Protein 4M51 (pdb70)

Sequence (402 aa):
MRIIKPFAILTPQQTIIIQDKAVAFDKKIIEAIDTVENLIKKKYPNAAVEHDENSLLLPGFANPHLHLLEFSANKATLQYGDFIIPWLLYSVIRHREDLLPLCDGACLEQTLSSSSIIQTGTTAIGAISSYGEDLQACIDSALKVVYFNEVIGANAATADVMMYASFLERFHQSKKHENERRFKAAVAIHSPYSVHYILAKRALDIAKKYGSLLVSVHFMESRRAEREEWLLDKGSGEFAKFFKEFLNNQTRPVNDTKKSFLELFKEELHHTLLFVHMVWANEEEIQTIASYNAHIIHCPISNRLLGNGVLDLEKIKSIPYAIIATDDGLSSSNYSLNMMYEEELKAALFVHPNKEATTFAKELIIRRATKAGYDALGFEGGEEIIAVGKDADMQLIDLPEGLTNVVEEDLYLHVILHTTTTKKPKKVYIQQGEEH

Secondary structure (DSSP, 8-state):
-EEEEEEEEE-SSSEEES-EEEESSBEEEEE-HHHHHHH-TT-EEEEEEEEEEEEPEEEEEE-GGGTT-SSSSPPSSHHHHHHHHHHHHHHHHHHS-HHHHHHHHHHHHHTTEEEEEEEESSSTTHHHHHHSSSEEEEEEEE-B--GGGHHHHHHHHHHHHHHHHTT-BTTEEEEEEE--TTTB-HHHHHHHHHHHHHHT--EEEEES-SHHHHHHHHHS-SHHHHHHHHHH--SS-SS-HHHHHHTTTTS-EEEEE-TT--HHHHHHHHTSSEEEEE-HHHHHHTT-----TTTTTTS-EEE----TTS-S---HHHHHHHHHHHSTTS-HHHHHHHHHHHHTHHHHHHHT-S-SS-STTSB--EEEEEPPTT---GGGHHHHHHHH-SS-SEEEETTEE-

Organism: Nitratiruptor sp. (strain SB155-2) (NCBI:txid387092)

Foldseek 3Di:
DAKEAEQWECLVLDIDGQWIFDADLFTADIGHPVVVCVVCVPYYYHYHHQWYKFFFFEFAAAALLQQQDAPQADWDAAVSRVVSCVVCVVPRRVVCPLVNSLVQLVVLLQLRHQEYEYEYAQLPSLVSVLPHNHQYADAQEFWAQDPVCLVVRLVRSVVSQVVNCVSDDQRYHRAHEYEEQQTHAPVSLLSRVVVCVVVLHEYEYAYLLAVQVVCQLPPVDDPCQVVCCPVPVDSHRNDNPVSSLVSCAAHQYEHERCQGPDLVSLVSQLNGNYEYEHAQQQSRGNNRAHRDCVSNVSHHYAYHHYYSSRHNGRNVLVSLVSVCVSPVPDDQLVVLSVRLLRRFVVSCVSVVAQTSGSDRPGGRFMFMWGFPPPDDDVSSRSNCCSVDTDGTPWTDNSHRTD

CATH classification: 2.30.40.10 (+1 more: 3.20.20.140)

InterPro domains:
  IPR006680 Amidohydrolase-related [PF01979] (53-400)
  IPR011059 Metal-dependent hydrolase, composite domain superfamily [G3DSA:2.30.40.10] (15-399)
  IPR011059 Metal-dependent hydrolase, composite domain superfamily [SSF51338] (2-401)
  IPR032466 Metal-dependent hydrolase [SSF51556] (55-354)
  IPR050287 5-Methylthioadenosine/S-adenosylhomocysteine deaminase [PTHR43794] (14-390)

B-factor: mean 17.73, std 11.74, range [6.5, 133.48]

Nearest PDB structures (foldseek):
  4m51-assembly1_A-2  TM=1.002E+00  e=2.274E-90  Nitratiruptor sp. SB155-2
  3v7p-assembly1_A-2  TM=1.001E+00  e=2.469E-84  Nitratiruptor sp. SB155-2
  7lkk-assembly2_C  TM=9.541E-01  e=9.445E-44  Helicobacter pylori
  7lkj-assembly1_B  TM=9.310E-01  e=4.801E-40  Helicobacter pylori
  7lkj-assembly2_D  TM=9.407E-01  e=7.458E-39  Helicobacter pylori

Solvent-accessible surface area: 16448 Å² total; per-residue (Å²): 69,91,1,4,31,0,65,0,0,0,13,0,68,68,44,41,70,111,81,0,0,0,1,60,99,96,1,70,17,38,38,49,32,124,41,0,80,134,106,41,112,115,8,79,45,55,109,26,83,112,12,0,0,0,0,0,0,0,0,0,0,0,23,0,12,16,12,31,2,177,95,63,9,98,64,48,62,6,18,50,33,17,73,11,16,51,133,55,72,149,108,5,34,90,122,9,84,49,70,27,12,122,108,8,4,56,43,2,13,79,9,0,0,0,0,0,0,0,1,0,28,100,17,150,1,27,112,13,2,37,100,13,30,1,5,0,0,1,0,0,10,2,79,12,8,65,63,92,64,8,98,100,62,33,58,49,0,50,99,32,0,73,70,0,53,138,63,68,82,121,80,8,59,4,0,0,2,1,30,0,0,11,11,0,30,72,87,1,0,84,78,0,2,60,19,0,88,148,75,69,10,25,0,2,1,13,0,0,10,2,102,9,1,28,33,2,15,76,158,26,40,28,109,0,34,136,11,4,146,101,94,53,132,32,120,179,34,53,8,92,17,123,41,0,6,78,18,0,137,131,8,108,1,0,0,0,1,1,20,81,1,49,100,105,11,6,129,40,0,45,90,24,68,7,28,0,0,0,0,2,10,0,0,144,50,0,47,2,35,59,2,79,15,114,83,3,163,69,3,76,12,0,0,0,0,5,1,25,5,3,3,133,28,17,18,0,0,35,0,0,54,20,0,18,142,32,15,96,147,68,99,44,42,94,4,0,72,43,0,0,31,66,0,0,62,11,0,0,76,2,0,50,14,109,4,0,23,3,32,96,40,48,16,0,3,0,0,5,0,72,29,15,174,77,48,137,70,48,126,32,0,2,23,51,0,0,74,116,13,73,122,15,131,64,4,8,10,39,1,110,76,67

Radius of gyration: 21.39 Å; Cα contacts (8 Å, |Δi|>4): 979; chains: 1; bounding box: 59×51×58 Å

Structure (mmCIF, N/CA/C/O backbone):
data_4M51
#
_entry.id   4M51
#
_cell.length_a   92.163
_cell.length_b   75.788
_cell.length_c   76.291
_cell.angle_alpha   90.00
_cell.angle_beta   120.99
_cell.angle_gamma   90.00
#
_symmetry.space_group_name_H-M   'C 1 2 1'
#
loop_
_entity.id
_entity.type
_entity.pdbx_description
1 polymer 'Amidohydrolase family protein'
2 non-polymer 'BENZOIC ACID'
3 non-polymer 'SULFATE ION'
4 non-polymer 'FE (II) ION'
5 non-polymer '4-(2-HYDROXYETHYL)-1-PIPERAZINE ETHANESULFONIC ACID'
6 water water
#
loop_
_atom_site.group_PDB
_atom_site.id
_atom_site.type_symbol
_atom_site.label_atom_id
_atom_site.label_alt_id
_atom_site.label_comp_id
_atom_site.label_asym_id
_atom_site.label_entity_id
_atom_site.label_seq_id
_atom_site.pdbx_PDB_ins_code
_atom_site.Cartn_x
_atom_site.Cartn_y
_atom_site.Cartn_z
_atom_site.occupancy
_atom_site.B_iso_or_equiv
_atom_site.auth_seq_id
_atom_site.auth_comp_id
_atom_site.auth_asym_id
_atom_site.auth_atom_id
_atom_site.pdbx_PDB_model_num
ATOM 1 N N . MET A 1 1 ? -4.008 -4.305 19.760 1.00 14.24 1 MET A N 1
ATOM 2 C CA . MET A 1 1 ? -4.182 -3.176 20.681 1.00 12.40 1 MET A CA 1
ATOM 3 C C . MET A 1 1 ? -3.556 -3.570 22.006 1.00 11.38 1 MET A C 1
ATOM 4 O O . MET A 1 1 ? -3.691 -4.719 22.409 1.00 12.72 1 MET A O 1
ATOM 9 N N . ARG A 1 2 ? -2.889 -2.626 22.673 1.00 11.97 2 ARG A N 1
ATOM 10 C CA . ARG A 1 2 ? -2.280 -2.837 23.971 1.00 12.22 2 ARG A CA 1
ATOM 11 C C . ARG A 1 2 ? -2.606 -1.651 24.893 1.00 11.15 2 ARG A C 1
ATOM 12 O O . ARG A 1 2 ? -2.877 -0.553 24.420 1.00 11.77 2 ARG A O 1
ATOM 20 N N . ILE A 1 3 ? -2.577 -1.908 26.198 1.00 10.84 3 ILE A N 1
ATOM 21 C CA . ILE A 1 3 ? -2.766 -0.887 27.213 1.00 10.71 3 ILE A CA 1
ATOM 22 C C . ILE A 1 3 ? -1.580 -0.916 28.169 1.00 10.78 3 ILE A C 1
ATOM 23 O O . ILE A 1 3 ? -1.184 -1.995 28.630 1.00 11.79 3 ILE A O 1
ATOM 28 N N . ILE A 1 4 ? -1.021 0.245 28.468 1.00 10.74 4 ILE A N 1
ATOM 29 C CA . ILE A 1 4 ? 0.001 0.406 29.510 1.00 10.85 4 ILE A CA 1
ATOM 30 C C . ILE A 1 4 ? -0.496 1.378 30.564 1.00 10.41 4 ILE A C 1
ATOM 31 O O . ILE A 1 4 ? -0.890 2.494 30.235 1.00 11.01 4 ILE A O 1
ATOM 36 N N . LYS A 1 5 ? -0.454 0.942 31.823 1.00 10.84 5 LYS A N 1
ATOM 37 C CA . LYS A 1 5 ? -0.776 1.753 32.980 1.00 10.56 5 LYS A CA 1
ATOM 38 C C . LYS A 1 5 ? 0.498 2.088 33.758 1.00 10.49 5 LYS A C 1
ATOM 39 O O . LYS A 1 5 ? 1.007 1.242 34.496 1.00 11.15 5 LYS A O 1
ATOM 45 N N . PRO A 1 6 ? 1.058 3.294 33.577 1.00 10.32 6 PRO A N 1
ATOM 46 C CA . PRO A 1 6 ? 2.246 3.703 34.312 1.00 10.62 6 PRO A CA 1
ATOM 47 C C . PRO A 1 6 ? 1.837 4.470 35.581 1.00 10.58 6 PRO A C 1
ATOM 48 O O . PRO A 1 6 ? 0.667 4.811 35.762 1.00 11.83 6 PRO A O 1
ATOM 52 N N . PHE A 1 7 ? 2.805 4.831 36.421 1.00 10.57 7 PHE A N 1
ATOM 53 C CA . PHE A 1 7 ? 2.548 5.753 37.516 1.00 11.10 7 PHE A CA 1
ATOM 54 C C . PHE A 1 7 ? 2.030 7.097 37.006 1.00 10.76 7 PHE A C 1
ATOM 55 O O . PHE A 1 7 ? 1.132 7.686 37.563 1.00 12.67 7 PHE A O 1
ATOM 63 N N . ALA A 1 8 ? 2.670 7.597 35.958 1.00 10.28 8 ALA A N 1
ATOM 64 C CA . ALA A 1 8 ? 2.296 8.872 35.379 1.00 10.83 8 ALA A CA 1
ATOM 65 C C . ALA A 1 8 ? 2.681 8.893 33.923 1.00 10.47 8 ALA A C 1
ATOM 66 O O . ALA A 1 8 ? 3.574 8.162 33.483 1.00 10.65 8 ALA A O 1
ATOM 68 N N . ILE A 1 9 ? 2.000 9.763 33.197 1.00 10.81 9 ILE A N 1
ATOM 69 C CA . ILE A 1 9 ? 2.255 10.066 31.802 1.00 10.92 9 ILE A CA 1
ATOM 70 C C . ILE A 1 9 ? 2.721 11.514 31.735 1.00 10.94 9 ILE A C 1
ATOM 71 O O . ILE A 1 9 ? 2.063 12.394 32.276 1.00 12.17 9 ILE A O 1
ATOM 76 N N . LEU A 1 10 ? 3.836 11.767 31.059 1.00 10.60 10 LEU A N 1
ATOM 77 C CA . LEU A 1 10 ? 4.257 13.133 30.737 1.00 11.19 10 LEU A CA 1
ATOM 78 C C . LEU A 1 10 ? 3.876 13.347 29.285 1.00 11.35 10 LEU A C 1
ATOM 79 O O . LEU A 1 10 ? 4.376 12.674 28.402 1.00 12.35 10 LEU A O 1
ATOM 84 N N . THR A 1 11 ? 2.944 14.259 29.027 1.00 10.76 11 THR A N 1
ATOM 85 C CA . THR A 1 11 ? 2.296 14.280 27.732 1.00 11.59 11 THR A CA 1
ATOM 86 C C . THR A 1 11 ? 2.963 14.934 26.516 1.00 11.23 11 THR A C 1
ATOM 87 O O . THR A 1 11 ? 2.508 14.633 25.429 1.00 12.22 11 THR A O 1
ATOM 91 N N . PRO A 1 12 ? 4.000 15.794 26.607 1.00 11.03 12 PRO A N 1
ATOM 92 C CA . PRO A 1 12 ? 4.883 16.162 27.701 1.00 10.14 12 PRO A CA 1
ATOM 93 C C . PRO A 1 12 ? 4.400 17.330 28.535 1.00 10.53 12 PRO A C 1
ATOM 94 O O . PRO A 1 12 ? 4.988 17.570 29.584 1.00 13.41 12 PRO A O 1
ATOM 98 N N . GLN A 1 13 ? 3.439 18.100 28.057 1.00 11.11 13 GLN A N 1
ATOM 99 C CA A GLN A 1 13 ? 3.265 19.373 28.714 0.48 12.80 13 GLN A CA 1
ATOM 100 C CA B GLN A 1 13 ? 3.044 19.408 28.612 0.52 12.48 13 GLN A CA 1
ATOM 101 C C . GLN A 1 13 ? 2.394 19.304 29.972 1.00 11.19 13 GLN A C 1
ATOM 102 O O . GLN A 1 13 ? 2.333 20.286 30.710 1.00 12.37 13 GLN A O 1
ATOM 113 N N . THR A 1 14 ? 1.834 18.137 30.280 1.00 11.80 14 THR A N 1
ATOM 114 C CA . THR A 1 14 ? 1.116 17.913 31.530 1.00 12.95 14 THR A CA 1
ATOM 115 C C . THR A 1 14 ? 1.537 16.561 32.103 1.00 11.64 14 THR A C 1
ATOM 116 O O . THR A 1 14 ? 2.010 15.678 31.399 1.00 12.71 14 THR A O 1
ATOM 120 N N . ILE A 1 15 ? 1.336 16.455 33.396 1.00 11.58 15 ILE A N 1
ATOM 121 C CA . ILE A 1 15 ? 1.512 15.208 34.140 1.00 11.61 15 ILE A CA 1
ATOM 122 C C . ILE A 1 15 ? 0.124 14.619 34.391 1.00 12.59 15 ILE A C 1
ATOM 123 O O . ILE A 1 15 ? -0.712 15.259 35.037 1.00 15.47 15 ILE A O 1
ATOM 128 N N . ILE A 1 16 ? -0.123 13.437 33.852 1.00 11.98 16 ILE A N 1
ATOM 129 C CA A ILE A 1 16 ? -1.400 12.723 34.061 0.50 12.10 16 ILE A CA 1
ATOM 130 C CA B ILE A 1 16 ? -1.361 12.724 34.060 0.50 12.45 16 ILE A CA 1
ATOM 131 C C . ILE A 1 16 ? -1.103 11.518 34.935 1.00 12.75 16 ILE A C 1
ATOM 132 O O . ILE A 1 16 ? -0.213 10.730 34.632 1.00 14.49 16 ILE A O 1
ATOM 141 N N . GLN A 1 17 ? -1.880 11.376 36.007 1.00 12.87 17 GLN A N 1
ATOM 142 C CA . GLN A 1 17 ? -1.858 10.191 36.852 1.00 13.23 17 GLN A CA 1
ATOM 143 C C . GLN A 1 17 ? -3.231 9.504 36.805 1.00 13.07 17 GLN A C 1
ATOM 144 O O . GLN A 1 17 ? -4.213 10.056 36.322 1.00 14.08 17 GLN A O 1
ATOM 150 N N . ASP A 1 18 ? -3.267 8.273 37.275 1.00 13.34 18 ASP A N 1
ATOM 151 C CA . ASP A 1 18 ? -4.505 7.525 37.375 1.00 14.31 18 ASP A CA 1
ATOM 152 C C . ASP A 1 18 ? -5.157 7.262 36.019 1.00 14.67 18 ASP A C 1
ATOM 153 O O . ASP A 1 18 ? -6.381 7.111 35.921 1.00 16.79 18 ASP A O 1
ATOM 158 N N . LYS A 1 19 ? -4.336 7.216 34.970 1.00 13.52 19 LYS A N 1
ATOM 159 C CA . LYS A 1 19 ? -4.789 6.861 33.623 1.00 13.14 19 LYS A CA 1
ATOM 160 C C . LYS A 1 19 ? -3.745 6.011 32.948 1.00 11.83 19 LYS A C 1
ATOM 161 O O . LYS A 1 19 ? -2.553 6.026 33.273 1.00 14.56 19 LYS A O 1
ATOM 167 N N . ALA A 1 20 ? -4.226 5.279 31.965 1.00 11.73 20 ALA A N 1
ATOM 168 C CA . ALA A 1 20 ? -3.448 4.402 31.125 1.00 11.00 20 ALA A CA 1
ATOM 169 C C . ALA A 1 20 ? -3.586 4.849 29.664 1.00 10.89 20 ALA A C 1
ATOM 170 O O . ALA A 1 20 ? -4.416 5.689 29.306 1.00 11.25 20 ALA A O 1
ATOM 172 N N . VAL A 1 21 ? -2.778 4.233 28.810 1.00 11.07 21 VAL A N 1
ATOM 173 C CA . VAL A 1 21 ? -2.738 4.534 27.380 1.00 11.31 21 VAL A CA 1
ATOM 174 C C . VAL A 1 21 ? -3.042 3.271 26.577 1.00 11.01 21 VAL A C 1
ATOM 175 O O . VAL A 1 21 ? -2.381 2.252 26.788 1.00 11.72 21 VAL A O 1
ATOM 179 N N . ALA A 1 22 ? -4.031 3.351 25.682 1.00 10.57 22 ALA A N 1
ATOM 180 C CA . ALA A 1 22 ? -4.314 2.302 24.718 1.00 10.69 22 ALA A CA 1
ATOM 181 C C . ALA A 1 22 ? -3.703 2.710 23.396 1.00 10.57 22 ALA A C 1
ATOM 182 O O . ALA A 1 22 ? -3.869 3.846 22.964 1.00 11.88 22 ALA A O 1
ATOM 184 N N . PHE A 1 23 ? -2.990 1.792 22.761 1.00 11.11 23 PHE A N 1
ATOM 185 C CA . PHE A 1 23 ? -2.298 2.101 21.521 1.00 11.35 23 PHE A CA 1
ATOM 186 C C . PHE A 1 23 ? -2.144 0.850 20.644 1.00 11.68 23 PHE A C 1
ATOM 187 O O . PHE A 1 23 ? -2.116 -0.272 21.118 1.00 12.48 23 PHE A O 1
ATOM 195 N N . ASP A 1 24 ? -2.017 1.117 19.357 1.00 12.64 24 ASP A N 1
ATOM 196 C CA . ASP A 1 24 ? -1.604 0.107 18.403 1.00 14.52 24 ASP A CA 1
ATOM 197 C C . ASP A 1 24 ? -0.413 0.667 17.645 1.00 15.66 24 ASP A C 1
ATOM 198 O O . ASP A 1 24 ? 0.675 0.538 18.143 1.00 24.76 24 ASP A O 1
ATOM 203 N N . LYS A 1 25 ? -0.611 1.275 16.478 1.00 13.21 25 LYS A N 1
ATOM 204 C CA . LYS A 1 25 ? 0.374 2.085 15.774 1.00 13.90 25 LYS A CA 1
ATOM 205 C C . LYS A 1 25 ? 0.343 3.524 16.290 1.00 12.97 25 LYS A C 1
ATOM 206 O O . LYS A 1 25 ? 1.385 4.182 16.402 1.00 15.10 25 LYS A O 1
ATOM 212 N N . LYS A 1 26 ? -0.846 3.973 16.610 1.00 13.01 26 LYS A N 1
ATOM 213 C CA . LYS A 1 26 ? -1.098 5.281 17.132 1.00 12.52 26 LYS A CA 1
ATOM 214 C C . LYS A 1 26 ? -1.638 5.166 18.549 1.00 12.27 26 LYS A C 1
ATOM 215 O O . LYS A 1 26 ? -2.108 4.137 18.974 1.00 13.03 26 LYS A O 1
ATOM 221 N N . ILE A 1 27 ? -1.527 6.252 19.286 1.00 12.41 27 ILE A N 1
ATOM 222 C CA A ILE A 1 27 ? -2.220 6.427 20.567 0.47 12.70 27 ILE A CA 1
ATOM 223 C CA B ILE A 1 27 ? -2.216 6.360 20.556 0.53 12.85 27 ILE A CA 1
ATOM 224 C C . ILE A 1 27 ? -3.715 6.508 20.286 1.00 11.67 27 ILE A C 1
ATOM 225 O O . ILE A 1 27 ? -4.153 7.398 19.564 1.00 13.29 27 ILE A O 1
ATOM 234 N N . GLU A 1 28 ? -4.493 5.582 20.826 1.00 12.11 28 GLU A N 1
ATOM 235 C CA . GLU A 1 28 ? -5.918 5.492 20.545 1.00 12.85 28 GLU A CA 1
ATOM 236 C C . GLU A 1 28 ? -6.787 6.100 21.645 1.00 12.82 28 GLU A C 1
ATOM 237 O O . GLU A 1 28 ? -7.860 6.630 21.360 1.00 13.56 28 GLU A O 1
ATOM 243 N N . ALA A 1 29 ? -6.353 6.007 22.904 1.00 12.08 29 ALA A N 1
ATOM 244 C CA . ALA A 1 29 ? -7.147 6.518 23.998 1.00 12.01 29 ALA A CA 1
ATOM 245 C C . ALA A 1 29 ? -6.265 6.671 25.234 1.00 11.62 29 ALA A C 1
ATOM 246 O O . ALA A 1 29 ? -5.270 5.961 25.397 1.00 12.11 29 ALA A O 1
ATOM 248 N N . ILE A 1 30 ? -6.659 7.606 26.096 1.00 11.66 30 ILE A N 1
ATOM 249 C CA . ILE A 1 30 ? -6.004 7.836 27.377 1.00 11.87 30 ILE A CA 1
ATOM 250 C C . ILE A 1 30 ? -7.144 7.906 28.401 1.00 11.91 30 ILE A C 1
ATOM 251 O O . ILE A 1 30 ? -7.986 8.786 28.338 1.00 13.42 30 ILE A O 1
ATOM 256 N N . ASP A 1 31 ? -7.195 6.942 29.306 1.00 11.08 31 ASP A N 1
ATOM 257 C CA . ASP A 1 31 ? -8.318 6.846 30.237 1.00 10.97 31 ASP A CA 1
ATOM 258 C C . ASP A 1 31 ? -7.940 5.846 31.315 1.00 10.82 31 ASP A C 1
ATOM 259 O O . ASP A 1 31 ? -6.897 5.185 31.238 1.00 11.12 31 ASP A O 1
ATOM 264 N N . THR A 1 32 ? -8.776 5.697 32.329 1.00 11.32 32 THR A N 1
ATOM 265 C CA . THR A 1 32 ? -8.537 4.659 33.320 1.00 10.77 32 THR A CA 1
ATOM 266 C C . THR A 1 32 ? -8.553 3.297 32.632 1.00 10.34 32 THR A C 1
ATOM 267 O O . THR A 1 32 ? -9.234 3.088 31.625 1.00 10.45 32 THR A O 1
ATOM 271 N N . VAL A 1 33 ? -7.858 2.341 33.231 1.00 10.47 33 VAL A N 1
ATOM 272 C CA . VAL A 1 33 ? -7.920 0.974 32.719 1.00 10.50 33 VAL A CA 1
ATOM 273 C C . VAL A 1 33 ? -9.382 0.489 32.674 1.00 10.12 33 VAL A C 1
ATOM 274 O O . VAL A 1 33 ? -9.810 -0.128 31.718 1.00 10.54 33 VAL A O 1
ATOM 278 N N . GLU A 1 34 ? -10.132 0.800 33.735 1.00 10.86 34 GLU A N 1
ATOM 279 C CA . GLU A 1 34 ? -11.541 0.428 33.811 1.00 11.07 34 GLU A CA 1
ATOM 280 C C . GLU A 1 34 ? -12.289 0.876 32.564 1.00 10.43 34 GLU A C 1
ATOM 281 O O . GLU A 1 34 ? -13.050 0.108 31.974 1.00 11.70 34 GLU A O 1
ATOM 287 N N . ASN A 1 35 ? -12.115 2.119 32.156 1.00 10.63 35 ASN A N 1
ATOM 288 C CA . ASN A 1 35 ? -12.765 2.608 30.963 1.00 10.94 35 ASN A CA 1
ATOM 289 C C . ASN A 1 35 ? -12.156 2.054 29.658 1.00 9.91 35 ASN A C 1
ATOM 290 O O . ASN A 1 35 ? -12.900 1.772 28.718 1.00 11.48 35 ASN A O 1
ATOM 295 N N . LEU A 1 36 ? -10.854 1.892 29.619 1.00 10.00 36 LEU A N 1
ATOM 296 C CA . LEU A 1 36 ? -10.219 1.411 28.405 1.00 10.14 36 LEU A CA 1
ATOM 297 C C . LEU A 1 36 ? -10.629 -0.001 28.045 1.00 10.31 36 LEU A C 1
ATOM 298 O O . LEU A 1 36 ? -10.833 -0.283 26.878 1.00 11.81 36 LEU A O 1
ATOM 303 N N . ILE A 1 37 ? -10.732 -0.905 29.013 1.00 10.12 37 ILE A N 1
ATOM 304 C CA . ILE A 1 37 ? -11.060 -2.278 28.656 1.00 10.09 37 ILE A CA 1
ATOM 305 C C . ILE A 1 37 ? -12.500 -2.404 28.153 1.00 10.13 37 ILE A C 1
ATOM 306 O O . ILE A 1 37 ? -12.798 -3.331 27.415 1.00 10.64 37 ILE A O 1
ATOM 311 N N . LYS A 1 38 ? -13.394 -1.468 28.497 1.00 10.98 38 LYS A N 1
ATOM 312 C CA . LYS A 1 38 ? -14.727 -1.475 27.927 1.00 11.67 38 LYS A CA 1
ATOM 313 C C . LYS A 1 38 ? -14.688 -1.269 26.427 1.00 11.33 38 LYS A C 1
ATOM 314 O O . LYS A 1 38 ? -15.490 -1.825 25.689 1.00 12.58 38 LYS A O 1
ATOM 320 N N . LYS A 1 39 ? -13.781 -0.407 25.971 1.00 11.56 39 LYS A N 1
ATOM 321 C CA A LYS A 1 39 ? -13.623 -0.097 24.547 0.49 13.72 39 LYS A CA 1
ATOM 322 C CA B LYS A 1 39 ? -13.613 -0.089 24.562 0.51 14.04 39 LYS A CA 1
ATOM 323 C C . LYS A 1 39 ? -12.705 -1.069 23.829 1.00 11.39 39 LYS A C 1
ATOM 324 O O . LYS A 1 39 ? -12.893 -1.339 22.632 1.00 13.55 39 LYS A O 1
ATOM 335 N N . TYR A 1 40 ? -11.727 -1.592 24.548 1.00 10.04 40 TYR A N 1
ATOM 336 C CA . TYR A 1 40 ? -10.671 -2.428 23.993 1.00 10.27 40 TYR A CA 1
ATOM 337 C C . TYR A 1 40 ? -10.560 -3.724 24.776 1.00 10.12 40 TYR A C 1
ATOM 338 O O . TYR A 1 40 ? -9.547 -4.011 25.405 1.00 10.61 40 TYR A O 1
ATOM 347 N N . PRO A 1 41 ? -11.614 -4.575 24.726 1.00 10.51 41 PRO A N 1
ATOM 348 C CA . PRO A 1 41 ? -11.560 -5.849 25.463 1.00 10.49 41 PRO A CA 1
ATOM 349 C C . PRO A 1 41 ? -10.498 -6.820 24.956 1.00 10.48 41 PRO A C 1
ATOM 350 O O . PRO A 1 41 ? -10.138 -7.784 25.619 1.00 12.11 41 PRO A O 1
ATOM 354 N N . ASN A 1 42 ? -10.012 -6.541 23.772 1.00 9.93 42 ASN A N 1
ATOM 355 C CA . ASN A 1 42 ? -8.979 -7.309 23.131 1.00 10.08 42 ASN A CA 1
ATOM 356 C C . ASN A 1 42 ? -7.560 -6.889 23.489 1.00 10.51 42 ASN A C 1
ATOM 357 O O . ASN A 1 42 ? -6.605 -7.479 22.981 1.00 12.60 42 ASN A O 1
ATOM 362 N N . ALA A 1 43 ? -7.404 -5.870 24.336 1.00 10.43 43 ALA A N 1
ATOM 363 C CA . ALA A 1 43 ? -6.093 -5.329 24.667 1.00 10.47 43 ALA A CA 1
ATOM 364 C C . ALA A 1 43 ? -5.640 -5.868 25.995 1.00 11.46 43 ALA A C 1
ATOM 365 O O . ALA A 1 43 ? -6.243 -5.592 27.029 1.00 12.87 43 ALA A O 1
ATOM 367 N N . ALA A 1 44 ? -4.528 -6.579 26.000 1.00 11.99 44 ALA A N 1
ATOM 368 C CA . ALA A 1 44 ? -3.861 -6.949 27.247 1.00 12.31 44 ALA A CA 1
ATOM 369 C C . ALA A 1 44 ? -3.364 -5.669 27.937 1.00 12.13 44 ALA A C 1
ATOM 370 O O .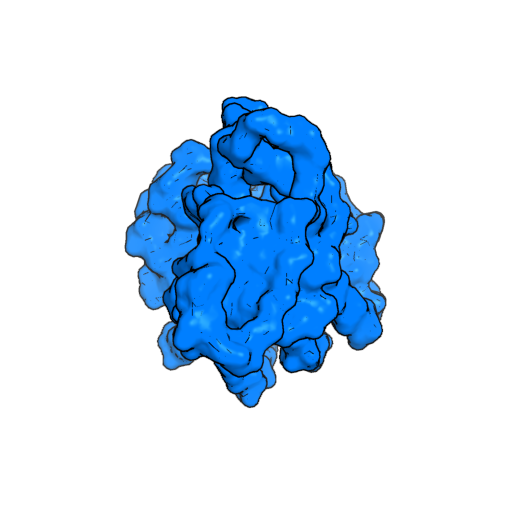 ALA A 1 44 ? -3.008 -4.685 27.278 1.00 13.62 44 ALA A O 1
ATOM 372 N N . VAL A 1 45 ? -3.374 -5.712 29.255 1.00 12.73 45 VAL A N 1
ATOM 373 C CA . VAL A 1 45 ? -2.999 -4.591 30.065 1.00 11.83 45 VAL A CA 1
ATOM 374 C C . VAL A 1 45 ? -1.695 -4.871 30.792 1.00 12.22 45 VAL A C 1
ATOM 375 O O . VAL A 1 45 ? -1.561 -5.873 31.493 1.00 14.89 45 VAL A O 1
ATOM 379 N N . GLU A 1 46 ? -0.723 -4.001 30.590 1.00 12.20 46 GLU A N 1
ATOM 380 C CA . GLU A 1 46 ? 0.540 -4.019 31.316 1.00 12.42 46 GLU A CA 1
ATOM 381 C C . GLU A 1 46 ? 0.471 -2.964 32.404 1.00 11.77 46 GLU A C 1
ATOM 382 O O . GLU A 1 46 ? 0.288 -1.795 32.122 1.00 13.51 46 GLU A O 1
ATOM 388 N N . HIS A 1 47 ? 0.601 -3.387 33.652 1.00 11.70 47 HIS A N 1
ATOM 389 C CA . HIS A 1 47 ? 0.683 -2.477 34.778 1.00 12.53 47 HIS A CA 1
ATOM 390 C C . HIS A 1 47 ? 2.144 -2.253 35.130 1.00 13.43 47 HIS A C 1
ATOM 391 O O . HIS A 1 47 ? 2.847 -3.179 35.503 1.00 14.90 47 HIS A O 1
ATOM 398 N N . ASP A 1 48 ? 2.592 -1.013 35.036 1.00 13.39 48 ASP A N 1
ATOM 399 C CA . ASP A 1 48 ? 3.982 -0.607 35.308 1.00 13.79 48 ASP A CA 1
ATOM 400 C C . ASP A 1 48 ? 3.917 0.547 36.327 1.00 13.02 48 ASP A C 1
ATOM 401 O O . ASP A 1 48 ? 4.171 1.716 36.029 1.00 11.93 48 ASP A O 1
ATOM 406 N N . GLU A 1 49 ? 3.568 0.195 37.535 1.00 14.11 49 GLU A N 1
ATOM 407 C CA . GLU A 1 49 ? 3.167 1.139 38.510 1.00 14.63 49 GLU A CA 1
ATOM 408 C C . GLU A 1 49 ? 4.358 1.946 39.062 1.00 14.88 49 GLU A C 1
ATOM 409 O O . GLU A 1 49 ? 4.132 2.941 39.731 1.00 17.29 49 GLU A O 1
ATOM 415 N N . ASN A 1 50 ? 5.602 1.497 38.782 1.00 12.68 50 ASN A N 1
ATOM 416 C CA . ASN A 1 50 ? 6.860 2.141 39.118 1.00 14.98 50 ASN A CA 1
ATOM 417 C C . ASN A 1 50 ? 7.608 2.656 37.882 1.00 12.71 50 ASN A C 1
ATOM 418 O O . ASN A 1 50 ? 8.836 2.789 37.897 1.00 13.42 50 ASN A O 1
ATOM 423 N N . SER A 1 51 ? 6.842 3.051 36.871 1.00 11.84 51 SER A N 1
ATOM 424 C CA . SER A 1 51 ? 7.373 3.582 35.629 1.00 11.29 51 SER A CA 1
ATOM 425 C C . SER A 1 51 ? 6.614 4.813 35.212 1.00 10.13 51 SER A C 1
ATOM 426 O O . SER A 1 51 ? 5.510 5.084 35.679 1.00 11.51 51 SER A O 1
ATOM 429 N N . LEU A 1 52 ? 7.219 5.539 34.288 1.00 10.86 52 LEU A N 1
ATOM 430 C CA . LEU A 1 52 ? 6.630 6.687 33.631 1.00 10.79 52 LEU A CA 1
ATOM 431 C C . LEU A 1 52 ? 6.596 6.450 32.138 1.00 10.38 52 LEU A C 1
ATOM 432 O O . LEU A 1 52 ? 7.507 5.852 31.585 1.00 11.19 52 LEU A O 1
ATOM 437 N N . LEU A 1 53 ? 5.554 6.954 31.481 1.00 10.27 53 LEU A N 1
ATOM 438 C CA . LEU A 1 53 ? 5.501 7.011 30.028 1.00 10.18 53 LEU A CA 1
ATOM 439 C C . LEU A 1 53 ? 5.710 8.454 29.610 1.00 10.45 53 LEU A C 1
ATOM 440 O O . LEU A 1 53 ? 5.099 9.359 30.170 1.00 11.51 53 LEU A O 1
ATOM 445 N N . LEU A 1 54 ? 6.548 8.657 28.603 1.00 10.13 54 LEU A N 1
ATOM 446 C CA . LEU A 1 54 ? 6.760 9.976 28.008 1.00 10.35 54 LEU A CA 1
ATOM 447 C C . LEU A 1 54 ? 6.978 9.746 26.514 1.00 9.76 54 LEU A C 1
ATOM 448 O O . LEU A 1 54 ? 7.204 8.631 26.079 1.00 10.14 54 LEU A O 1
ATOM 453 N N . PRO A 1 55 ? 6.914 10.798 25.685 1.00 9.48 55 PRO A N 1
ATOM 454 C CA . PRO A 1 55 ? 7.181 10.596 24.273 1.00 9.36 55 PRO A CA 1
ATOM 455 C C . PRO A 1 55 ? 8.625 10.220 24.029 1.00 9.43 55 PRO A C 1
ATOM 456 O O . PRO A 1 55 ? 9.514 10.625 24.787 1.00 10.02 55 PRO A O 1
ATOM 460 N N . GLY A 1 56 ? 8.868 9.496 22.936 1.00 9.59 56 GLY A N 1
ATOM 461 C CA . GLY A 1 56 ? 10.211 9.431 22.399 1.00 9.94 56 GLY A CA 1
ATOM 462 C C . GLY A 1 56 ? 10.755 10.819 22.064 1.00 9.22 56 GLY A C 1
ATOM 463 O O . GLY A 1 56 ? 10.013 11.706 21.658 1.00 10.06 56 GLY A O 1
ATOM 464 N N . PHE A 1 57 ? 12.054 10.990 22.262 1.00 9.20 57 PHE A N 1
ATOM 465 C CA . PHE A 1 57 ? 12.684 12.246 21.867 1.00 9.36 57 PHE A CA 1
ATOM 466 C C . PHE A 1 57 ? 12.784 12.391 20.366 1.00 8.91 57 PHE A C 1
ATOM 467 O O . PHE A 1 57 ? 12.908 11.417 19.620 1.00 9.85 57 PHE A O 1
ATOM 475 N N . ALA A 1 58 ? 12.803 13.647 19.938 1.00 9.16 58 ALA A N 1
ATOM 476 C CA . ALA A 1 58 ? 13.342 13.998 18.636 1.00 9.41 58 ALA A CA 1
ATOM 477 C C . ALA A 1 58 ? 14.737 14.574 18.830 1.00 9.75 58 ALA A C 1
ATOM 478 O O . ALA A 1 58 ? 14.995 15.310 19.765 1.00 11.53 58 ALA A O 1
ATOM 480 N N . ASN A 1 59 ? 15.656 14.240 17.923 1.00 9.47 59 ASN A N 1
ATOM 481 C CA . ASN A 1 59 ? 17.001 14.819 17.903 1.00 9.48 59 ASN A CA 1
ATOM 482 C C . ASN A 1 59 ? 17.208 15.393 16.500 1.00 9.52 59 ASN A C 1
ATOM 483 O O . ASN A 1 59 ? 17.662 14.679 15.604 1.00 9.74 59 ASN A O 1
ATOM 488 N N . PRO A 1 60 ? 16.794 16.651 16.280 1.00 9.38 60 PRO A N 1
ATOM 489 C CA . PRO A 1 60 ? 16.676 17.163 14.908 1.00 9.67 60 PRO A CA 1
ATOM 490 C C . PRO A 1 60 ? 17.971 17.571 14.236 1.00 9.37 60 PRO A C 1
ATOM 491 O O . PRO A 1 60 ? 17.906 18.112 13.127 1.00 10.99 60 PRO A O 1
ATOM 495 N N . HIS A 1 61 ? 19.123 17.338 14.856 1.00 9.56 61 HIS A N 1
ATOM 496 C CA . HIS A 1 61 ? 20.400 17.728 14.258 1.00 10.00 61 HIS A CA 1
ATOM 497 C C . HIS A 1 61 ? 21.514 16.825 14.697 1.00 9.67 61 HIS A C 1
ATOM 498 O O . HIS A 1 61 ? 22.055 16.960 15.789 1.00 10.69 61 HIS A O 1
ATOM 505 N N . LEU A 1 62 ? 21.911 15.925 13.806 1.00 10.57 62 LEU A N 1
ATOM 506 C CA . LEU A 1 62 ? 23.062 15.077 14.076 1.00 12.66 62 LEU A CA 1
ATOM 507 C C . LEU A 1 62 ? 23.823 14.750 12.799 1.00 11.49 62 LEU A C 1
ATOM 508 O O . LEU A 1 62 ? 23.258 14.518 11.761 1.00 14.92 62 LEU A O 1
ATOM 513 N N . HIS A 1 63 ? 25.135 14.782 12.887 1.00 12.25 63 HIS A N 1
ATOM 514 C CA . HIS A 1 63 ? 26.041 14.471 11.767 1.00 12.41 63 HIS A CA 1
ATOM 515 C C . HIS A 1 63 ? 26.525 13.035 11.921 1.00 11.91 63 HIS A C 1
ATOM 516 O O . HIS A 1 63 ? 27.568 12.773 12.527 1.00 12.57 63 HIS A O 1
ATOM 523 N N . LEU A 1 64 ? 25.765 12.095 11.384 1.00 12.10 64 LEU A N 1
ATOM 524 C CA A LEU A 1 64 ? 26.007 10.682 11.618 0.50 11.77 64 LEU A CA 1
ATOM 525 C CA B LEU A 1 64 ? 26.032 10.677 11.611 0.50 12.05 64 LEU A CA 1
ATOM 526 C C . LEU A 1 64 ? 27.351 10.229 11.022 1.00 11.76 64 LEU A C 1
ATOM 527 O O . LEU A 1 64 ? 27.958 9.292 11.540 1.00 12.31 64 LEU A O 1
ATOM 536 N N . GLU A 1 65 ? 27.787 10.846 9.936 1.00 12.05 65 GLU A N 1
ATOM 537 C CA . GLU A 1 65 ? 28.973 10.372 9.238 1.00 12.67 65 GLU A CA 1
ATOM 538 C C . GLU A 1 65 ? 30.223 10.493 10.114 1.00 11.89 65 GLU A C 1
ATOM 539 O O . GLU A 1 65 ? 31.230 9.836 9.840 1.00 13.49 65 GLU A O 1
ATOM 545 N N . PHE A 1 66 ? 30.201 11.365 11.130 1.00 12.07 66 PHE A N 1
ATOM 546 C CA . PHE A 1 66 ? 31.322 11.590 12.044 1.00 12.03 66 PHE A CA 1
ATOM 547 C C . PHE A 1 66 ? 31.261 10.742 13.311 1.00 11.83 66 PHE A C 1
ATOM 548 O O . PHE A 1 66 ? 31.939 11.049 14.297 1.00 12.51 66 PHE A O 1
ATOM 556 N N . SER A 1 67 ? 30.520 9.644 13.265 1.00 11.37 67 SER A N 1
ATOM 557 C CA . SER A 1 67 ? 30.281 8.877 14.469 1.00 11.97 67 SER A CA 1
ATOM 558 C C . SER A 1 67 ? 31.448 8.066 14.983 1.00 12.64 67 SER A C 1
ATOM 559 O O . SER A 1 67 ? 31.344 7.489 16.072 1.00 14.12 67 SER A O 1
ATOM 562 N N . ALA A 1 68 ? 32.566 8.032 14.253 1.00 12.55 68 ALA A N 1
ATOM 563 C CA . ALA A 1 68 ? 33.781 7.412 14.781 1.00 13.01 68 ALA A CA 1
ATOM 564 C C . ALA A 1 68 ? 34.621 8.359 15.632 1.00 12.37 68 ALA A C 1
ATOM 565 O O . ALA A 1 68 ? 35.569 7.929 16.251 1.00 14.02 68 ALA A O 1
ATOM 567 N N . ASN A 1 69 ? 34.305 9.659 15.660 1.00 11.59 69 ASN A N 1
ATOM 568 C CA . ASN A 1 69 ? 35.104 10.572 16.461 1.00 10.87 69 ASN A CA 1
ATOM 569 C C . ASN A 1 69 ? 34.918 10.380 17.952 1.00 11.21 69 ASN A C 1
ATOM 570 O O . ASN A 1 69 ? 33.788 10.345 18.435 1.00 12.35 69 ASN A O 1
ATOM 575 N N . LYS A 1 70 ? 36.035 10.326 18.670 1.00 11.31 70 LYS A N 1
ATOM 576 C CA . LYS A 1 70 ? 36.089 10.364 20.122 1.00 12.04 70 LYS A CA 1
ATOM 577 C C . LYS A 1 70 ? 36.968 11.528 20.548 1.00 11.76 70 LYS A C 1
ATOM 578 O O . LYS A 1 70 ? 36.511 12.444 21.218 1.00 13.34 70 LYS A O 1
ATOM 584 N N . ALA A 1 71 ? 38.231 11.514 20.156 1.00 11.90 71 ALA A N 1
ATOM 585 C CA . ALA A 1 71 ? 39.178 12.550 20.562 1.00 12.09 71 ALA A CA 1
ATOM 586 C C . ALA A 1 71 ? 40.070 13.026 19.411 1.00 11.92 71 ALA A C 1
ATOM 587 O O . ALA A 1 71 ? 41.122 13.610 19.637 1.00 11.96 71 ALA A O 1
ATOM 589 N N . THR A 1 72 ? 39.634 12.786 18.183 1.00 11.32 72 THR A N 1
ATOM 590 C CA . THR A 1 72 ? 40.452 13.146 17.011 1.00 11.92 72 THR A CA 1
ATOM 591 C C . THR A 1 72 ? 40.317 14.614 16.631 1.00 11.69 72 THR A C 1
ATOM 592 O O . THR A 1 72 ? 41.313 15.260 16.299 1.00 13.01 72 THR A O 1
ATOM 596 N N . LEU A 1 73 ? 39.098 15.144 16.666 1.00 10.97 73 LEU A N 1
ATOM 597 C CA . LEU A 1 73 ? 38.868 16.548 16.319 1.00 11.23 73 LEU A CA 1
ATOM 598 C C . LEU A 1 73 ? 39.235 17.449 17.496 1.00 10.63 73 LEU A C 1
ATOM 599 O O . LEU A 1 73 ? 39.237 17.019 18.639 1.00 11.15 73 LEU A O 1
ATOM 604 N N . GLN A 1 74 ? 39.545 18.696 17.184 1.00 11.06 74 GLN A N 1
ATOM 605 C CA . GLN A 1 74 ? 40.035 19.674 18.151 1.00 10.27 74 GLN A CA 1
ATOM 606 C C . GLN A 1 74 ? 38.870 20.438 18.782 1.00 9.96 74 GLN A C 1
ATOM 607 O O . GLN A 1 74 ? 38.149 21.138 18.074 1.00 11.25 74 GLN A O 1
ATOM 613 N N . TYR A 1 75 ? 38.721 20.332 20.101 1.00 9.73 75 TYR A N 1
ATOM 614 C CA . TYR A 1 75 ? 37.709 21.082 20.822 1.00 9.86 75 TYR A CA 1
ATOM 615 C C . TYR A 1 75 ? 38.298 22.375 21.426 1.00 9.71 75 TYR A C 1
ATOM 616 O O . TYR A 1 75 ? 39.514 22.556 21.517 1.00 11.04 75 TYR A O 1
ATOM 625 N N . GLY A 1 76 ? 37.387 23.253 21.817 1.00 9.63 76 GLY A N 1
ATOM 626 C CA . GLY A 1 76 ? 37.675 24.461 22.565 1.00 9.88 76 GLY A CA 1
ATOM 627 C C . GLY A 1 76 ? 37.444 25.765 21.823 1.00 9.40 76 GLY A C 1
ATOM 628 O O . GLY A 1 76 ? 37.245 26.811 22.455 1.00 9.96 76 GLY A O 1
ATOM 629 N N . ASP A 1 77 ? 37.483 25.720 20.482 1.00 9.75 77 ASP A N 1
ATOM 630 C CA . ASP A 1 77 ? 37.462 26.924 19.666 1.00 10.05 77 ASP A CA 1
ATOM 631 C C . ASP A 1 77 ? 36.995 26.526 18.259 1.00 10.20 77 ASP A C 1
ATOM 632 O O . ASP A 1 77 ? 37.465 25.539 17.691 1.00 10.82 77 ASP A O 1
ATOM 637 N N . PHE A 1 78 ? 36.116 27.319 17.664 1.00 10.16 78 PHE A N 1
ATOM 638 C CA . PHE A 1 78 ? 35.437 26.885 16.456 1.00 10.18 78 PHE A CA 1
ATOM 639 C C . PHE A 1 78 ? 36.370 26.775 15.235 1.00 10.51 78 PHE A C 1
ATOM 640 O O . PHE A 1 78 ? 36.336 25.771 14.529 1.00 10.08 78 PHE A O 1
ATOM 648 N N . ILE A 1 79 ? 37.157 27.810 14.954 1.00 10.59 79 ILE A N 1
ATOM 649 C CA A ILE A 1 79 ? 38.021 27.789 13.770 0.48 12.10 79 ILE A CA 1
ATOM 650 C CA B ILE A 1 79 ? 37.974 27.750 13.746 0.52 11.28 79 ILE A CA 1
ATOM 651 C C . ILE A 1 79 ? 39.022 26.621 13.841 1.00 11.25 79 ILE A C 1
ATOM 652 O O . ILE A 1 79 ? 39.174 25.862 12.901 1.00 11.37 79 ILE A O 1
ATOM 661 N N . PRO A 1 80 ? 39.693 26.428 14.991 1.00 11.25 80 PRO A N 1
ATOM 662 C CA . PRO A 1 80 ? 40.561 25.251 15.090 1.00 11.51 80 PRO A CA 1
ATOM 663 C C . PRO A 1 80 ? 39.807 23.925 14.916 1.00 10.80 80 PRO A C 1
ATOM 664 O O . PRO A 1 80 ? 40.361 22.970 14.347 1.00 11.47 80 PRO A O 1
ATOM 668 N N . TRP A 1 81 ? 38.566 23.857 15.392 1.00 10.43 81 TRP A N 1
ATOM 669 C CA . TRP A 1 81 ? 37.753 22.673 15.138 1.00 10.75 81 TRP A CA 1
ATOM 670 C C . TRP A 1 81 ? 37.562 22.478 13.625 1.00 10.73 81 TRP A C 1
ATOM 671 O O . TRP A 1 81 ? 37.726 21.379 13.116 1.00 11.01 81 TRP A O 1
ATOM 682 N N . LEU A 1 82 ? 37.184 23.537 12.916 1.00 11.17 82 LEU A N 1
ATOM 683 C CA A LEU A 1 82 ? 36.995 23.477 11.460 0.49 12.36 82 LEU A CA 1
ATOM 684 C CA B LEU A 1 82 ? 36.965 23.432 11.498 0.51 11.60 82 LEU A CA 1
ATOM 685 C C . LEU A 1 82 ? 38.253 22.994 10.748 1.00 11.94 82 LEU A C 1
ATOM 686 O O . LEU A 1 82 ? 38.183 22.133 9.873 1.00 12.92 82 LEU A O 1
ATOM 695 N N . TYR A 1 83 ? 39.401 23.568 11.114 1.00 12.67 83 TYR A N 1
ATOM 696 C CA . TYR A 1 83 ? 40.663 23.108 10.541 1.00 12.68 83 TYR A CA 1
ATOM 697 C C . TYR A 1 83 ? 40.846 21.607 10.791 1.00 12.68 83 TYR A C 1
ATOM 698 O O . TYR A 1 83 ? 41.351 20.875 9.928 1.00 13.91 83 TYR A O 1
ATOM 707 N N . SER A 1 84 ? 40.485 21.147 11.986 1.00 11.60 84 SER A N 1
ATOM 708 C CA . SER A 1 84 ? 40.665 19.748 12.324 1.00 12.46 84 SER A CA 1
ATOM 709 C C . SER A 1 84 ? 39.735 18.834 11.530 1.00 12.09 84 SER A C 1
ATOM 710 O O . SER A 1 84 ? 40.135 17.738 11.134 1.00 12.89 84 SER A O 1
ATOM 713 N N . VAL A 1 85 ? 38.515 19.281 11.271 1.00 11.85 85 VAL A N 1
ATOM 714 C CA . VAL A 1 85 ? 37.609 18.562 10.404 1.00 12.27 85 VAL A CA 1
ATOM 715 C C . VAL A 1 85 ? 38.224 18.414 9.008 1.00 13.06 85 VAL A C 1
ATOM 716 O O . VAL A 1 85 ? 38.239 17.322 8.442 1.00 14.02 85 VAL A O 1
ATOM 720 N N . ILE A 1 86 ? 38.717 19.519 8.473 1.00 13.73 86 ILE A N 1
ATOM 721 C CA . ILE A 1 86 ? 39.329 19.505 7.152 1.00 14.30 86 ILE A CA 1
ATOM 722 C C . ILE A 1 86 ? 40.528 18.538 7.125 1.00 15.56 86 ILE A C 1
ATOM 723 O O . ILE A 1 86 ? 40.706 17.770 6.175 1.00 17.69 86 ILE A O 1
ATOM 728 N N . ARG A 1 87 ? 41.342 18.572 8.175 1.00 14.42 87 ARG A N 1
ATOM 729 C CA . ARG A 1 87 ? 42.533 17.723 8.257 1.00 15.91 87 ARG A CA 1
ATOM 730 C C . ARG A 1 87 ? 42.220 16.235 8.389 1.00 15.60 87 ARG A C 1
ATOM 731 O O . ARG A 1 87 ? 42.876 15.413 7.755 1.00 19.09 87 ARG A O 1
ATOM 736 N N . HIS A 1 88 ? 41.208 15.894 9.182 1.00 14.23 88 HIS A N 1
ATOM 737 C CA . HIS A 1 88 ? 40.980 14.510 9.581 1.00 14.52 88 HIS A CA 1
ATOM 738 C C . HIS A 1 88 ? 39.840 13.804 8.899 1.00 14.43 88 HIS A C 1
ATOM 739 O O . HIS A 1 88 ? 39.765 12.586 8.973 1.00 16.10 88 HIS A O 1
ATOM 746 N N . ARG A 1 89 ? 38.955 14.516 8.219 1.00 14.72 89 ARG A N 1
ATOM 747 C CA . ARG A 1 89 ? 37.766 13.861 7.704 1.00 15.73 89 ARG A CA 1
ATOM 748 C C . ARG A 1 89 ? 38.038 12.740 6.688 1.00 16.11 89 ARG A C 1
ATOM 749 O O . ARG A 1 89 ? 37.318 11.755 6.674 1.00 17.30 89 ARG A O 1
ATOM 757 N N . GLU A 1 90 ? 39.084 12.872 5.882 1.00 17.65 90 GLU A N 1
ATOM 758 C CA . GLU A 1 90 ? 39.354 11.830 4.884 1.00 19.45 90 GLU A CA 1
ATOM 759 C C . GLU A 1 90 ? 39.595 10.469 5.542 1.00 18.98 90 GLU A C 1
ATOM 760 O O . GLU A 1 90 ? 39.246 9.447 4.972 1.00 20.79 90 GLU A O 1
ATOM 766 N N . ASP A 1 91 ? 40.187 10.463 6.731 1.00 18.90 91 ASP A N 1
ATOM 767 C CA . ASP A 1 91 ? 40.420 9.229 7.470 1.00 19.01 91 ASP A CA 1
ATOM 768 C C . ASP A 1 91 ? 39.263 8.899 8.434 1.00 17.63 91 ASP A C 1
ATOM 769 O O . ASP A 1 91 ? 38.884 7.739 8.611 1.00 19.14 91 ASP A O 1
ATOM 774 N N . LEU A 1 92 ? 38.698 9.918 9.050 1.00 16.22 92 LEU A N 1
ATOM 775 C CA . LEU A 1 92 ? 37.664 9.707 10.055 1.00 17.04 92 LEU A CA 1
ATOM 776 C C . LEU A 1 92 ? 36.376 9.168 9.481 1.00 15.78 92 LEU A C 1
ATOM 777 O O . LEU A 1 92 ? 35.726 8.333 10.098 1.00 17.90 92 LEU A O 1
ATOM 782 N N . LEU A 1 93 ? 35.979 9.690 8.328 1.00 16.24 93 LEU A N 1
ATOM 783 C CA . LEU A 1 93 ? 34.726 9.303 7.718 1.00 18.12 93 LEU A CA 1
ATOM 784 C C . LEU A 1 93 ? 34.673 7.801 7.403 1.00 17.58 93 LEU A C 1
ATOM 785 O O . LEU A 1 93 ? 33.741 7.120 7.837 1.00 20.20 93 LEU A O 1
ATOM 790 N N . PRO A 1 94 ? 35.683 7.250 6.710 1.00 18.13 94 PRO A N 1
ATOM 791 C CA . PRO A 1 94 ? 35.617 5.810 6.446 1.00 20.25 94 PRO A CA 1
ATOM 792 C C . PRO A 1 94 ? 35.747 4.934 7.684 1.00 17.34 94 PRO A C 1
ATOM 793 O O . PRO A 1 94 ? 35.331 3.773 7.652 1.00 20.13 94 PRO A O 1
ATOM 797 N N . LEU A 1 95 ? 36.298 5.457 8.770 1.00 17.53 95 LEU A N 1
ATOM 798 C CA . LEU A 1 95 ? 36.340 4.706 10.008 1.00 16.52 95 LEU A CA 1
ATOM 799 C C . LEU A 1 95 ? 34.940 4.388 10.534 1.00 16.68 95 LEU A C 1
ATOM 800 O O . LEU A 1 95 ? 34.734 3.412 11.233 1.00 19.77 95 LEU A O 1
ATOM 805 N N . CYS A 1 96 ? 33.973 5.246 10.223 1.00 16.09 96 CYS A N 1
ATOM 806 C CA . CYS A 1 96 ? 32.581 4.935 10.527 1.00 16.47 96 CYS A CA 1
ATOM 807 C C . CYS A 1 96 ? 31.951 4.184 9.341 1.00 16.55 96 CYS A C 1
ATOM 808 O O . CYS A 1 96 ? 31.343 4.758 8.482 1.00 18.33 96 CYS A O 1
ATOM 811 N N . ASP A 1 97 ? 32.184 2.885 9.357 1.00 17.52 97 ASP A N 1
ATOM 812 C CA . ASP A 1 97 ? 31.697 1.989 8.336 1.00 19.72 97 ASP A CA 1
ATOM 813 C C . ASP A 1 97 ? 30.252 1.596 8.608 1.00 16.73 97 ASP A C 1
ATOM 814 O O . ASP A 1 97 ? 29.609 2.130 9.497 1.00 16.32 97 ASP A O 1
ATOM 819 N N . GLY A 1 98 ? 29.740 0.648 7.841 1.00 18.84 98 GLY A N 1
ATOM 820 C CA . GLY A 1 98 ? 28.360 0.254 8.007 1.00 18.63 98 GLY A CA 1
ATOM 821 C C . GLY A 1 98 ? 28.005 -0.222 9.392 1.00 17.53 98 GLY A C 1
ATOM 822 O O . GLY A 1 98 ? 26.927 0.087 9.877 1.00 18.37 98 GLY A O 1
ATOM 823 N N . ALA A 1 99 ? 28.899 -0.978 10.017 1.00 18.98 99 ALA A N 1
ATOM 824 C CA . ALA A 1 99 ? 28.668 -1.475 11.355 1.00 19.93 99 ALA A CA 1
ATOM 825 C C . ALA A 1 99 ? 28.617 -0.312 12.353 1.00 17.11 99 ALA A C 1
ATOM 826 O O . ALA A 1 99 ? 27.767 -0.297 13.239 1.00 18.65 99 ALA A O 1
ATOM 828 N N . CYS A 1 100 ? 29.505 0.658 12.186 1.00 16.34 100 CYS A N 1
ATOM 829 C CA . CYS A 1 100 ? 29.526 1.807 13.074 1.00 15.85 100 CYS A CA 1
ATOM 830 C C . CYS A 1 100 ? 28.206 2.592 12.943 1.00 14.06 100 CYS A C 1
ATOM 831 O O . CYS A 1 100 ? 27.598 2.934 13.906 1.00 14.43 100 CYS A O 1
ATOM 834 N N . LEU A 1 101 ? 27.772 2.820 11.696 1.00 13.36 101 LEU A N 1
ATOM 835 C CA . LEU A 1 101 ? 26.532 3.556 11.473 1.00 13.02 101 LEU A CA 1
ATOM 836 C C . LEU A 1 101 ? 25.343 2.819 12.056 1.00 13.30 101 LEU A C 1
ATOM 837 O O . LEU A 1 101 ? 24.488 3.414 12.707 1.00 13.61 101 LEU A O 1
ATOM 842 N N . GLU A 1 102 ? 25.281 1.517 11.803 1.00 14.41 102 GLU A N 1
ATOM 843 C CA . GLU A 1 102 ? 24.167 0.714 12.286 1.00 15.40 102 GLU A CA 1
ATOM 844 C C . GLU A 1 102 ? 24.090 0.726 13.812 1.00 14.89 102 GLU A C 1
ATOM 845 O O . GLU A 1 102 ? 23.015 0.893 14.403 1.00 15.35 102 GLU A O 1
ATOM 851 N N . GLN A 1 103 ? 25.236 0.543 14.460 1.00 15.23 103 GLN A N 1
ATOM 852 C CA . GLN A 1 103 ? 25.308 0.553 15.907 1.00 16.30 103 GLN A CA 1
ATOM 853 C C . GLN A 1 103 ? 24.934 1.913 16.471 1.00 14.10 103 GLN A C 1
ATOM 854 O O . GLN A 1 103 ? 24.288 1.997 17.510 1.00 15.16 103 GLN A O 1
ATOM 860 N N . THR A 1 104 ? 25.420 2.976 15.830 1.00 13.24 104 THR A N 1
ATOM 861 C CA . THR A 1 104 ? 25.139 4.332 16.289 1.00 12.66 104 THR A CA 1
ATOM 862 C C . THR A 1 104 ? 23.626 4.578 16.264 1.00 12.31 104 THR A C 1
ATOM 863 O O . THR A 1 104 ? 23.056 5.068 17.253 1.00 12.26 104 THR A O 1
ATOM 867 N N . LEU A 1 105 ? 22.971 4.238 15.156 1.00 11.73 105 LEU A N 1
ATOM 868 C CA . LEU A 1 105 ? 21.520 4.427 15.059 1.00 11.55 105 LEU A CA 1
ATOM 869 C C . LEU A 1 105 ? 20.755 3.572 16.063 1.00 12.10 105 LEU A C 1
ATOM 870 O O . LEU A 1 105 ? 19.795 4.029 16.663 1.00 12.52 105 LEU A O 1
ATOM 875 N N . SER A 1 106 ? 21.191 2.340 16.283 1.00 13.42 106 SER A N 1
ATOM 876 C CA A SER A 1 106 ? 20.536 1.498 17.261 0.53 14.50 106 SER A CA 1
ATOM 877 C CA B SER A 1 106 ? 20.519 1.504 17.267 0.47 14.68 106 SER A CA 1
ATOM 878 C C . SER A 1 106 ? 20.653 2.099 18.669 1.00 14.89 106 SER A C 1
ATOM 879 O O . SER A 1 106 ? 19.707 2.038 19.468 1.00 14.94 106 SER A O 1
ATOM 884 N N . SER A 1 107 ? 21.817 2.672 18.977 1.00 14.55 107 SER A N 1
ATOM 885 C CA A SER A 1 107 ? 22.025 3.279 20.270 0.53 15.48 107 SER A CA 1
ATOM 886 C CA B SER A 1 107 ? 22.074 3.321 20.264 0.47 15.87 107 SER A CA 1
ATOM 887 C C . SER A 1 107 ? 21.171 4.534 20.487 1.00 14.10 107 SER A C 1
ATOM 888 O O . SER A 1 107 ? 20.769 4.818 21.618 1.00 15.64 107 SER A O 1
ATOM 893 N N . ILE A 1 108 ? 20.888 5.282 19.426 1.00 12.29 108 ILE A N 1
ATOM 894 C CA . ILE A 1 108 ? 19.985 6.403 19.486 1.00 11.59 108 ILE A CA 1
ATOM 895 C C . ILE A 1 108 ? 18.615 5.922 19.975 1.00 10.86 108 ILE A C 1
ATOM 896 O O . ILE A 1 108 ? 18.051 6.505 20.900 1.00 11.29 108 ILE A O 1
ATOM 901 N N . ILE A 1 109 ? 18.100 4.853 19.368 1.00 10.32 109 ILE A N 1
ATOM 902 C CA . ILE A 1 109 ? 16.825 4.302 19.799 1.00 10.42 109 ILE A CA 1
ATOM 903 C C . ILE A 1 109 ? 16.896 3.852 21.254 1.00 10.82 109 ILE A C 1
ATOM 904 O O . ILE A 1 109 ? 16.000 4.139 22.045 1.00 11.09 109 ILE A O 1
ATOM 909 N N . GLN A 1 110 ? 17.972 3.170 21.625 1.00 10.78 110 GLN A N 1
ATOM 910 C CA . GLN A 1 110 ? 18.079 2.614 22.960 1.00 12.43 110 GLN A CA 1
ATOM 911 C C . GLN A 1 110 ? 18.147 3.681 24.049 1.00 11.69 110 GLN A C 1
ATOM 912 O O . GLN A 1 110 ? 17.832 3.410 25.194 1.00 13.56 110 GLN A O 1
ATOM 918 N N . THR A 1 111 ? 18.542 4.896 23.692 1.00 10.78 111 THR A N 1
ATOM 919 C CA . THR A 1 111 ? 18.561 6.009 24.628 1.00 10.53 111 THR A CA 1
ATOM 920 C C . THR A 1 111 ? 17.287 6.853 24.577 1.00 10.14 111 THR A C 1
ATOM 921 O O . THR A 1 111 ? 17.223 7.912 25.209 1.00 11.31 111 THR A O 1
ATOM 925 N N . GLY A 1 112 ? 16.268 6.363 23.867 1.00 9.68 112 GLY A N 1
ATOM 926 C CA . GLY A 1 112 ? 14.961 6.973 23.922 1.00 10.53 112 GLY A CA 1
ATOM 927 C C . GLY A 1 112 ? 14.595 7.929 22.821 1.00 9.53 112 GLY A C 1
ATOM 928 O O . GLY A 1 112 ? 13.526 8.523 22.873 1.00 10.11 112 GLY A O 1
ATOM 929 N N . THR A 1 113 ? 15.469 8.097 21.834 1.00 9.33 113 THR A N 1
ATOM 930 C CA . THR A 1 113 ? 15.177 8.937 20.678 1.00 9.22 113 THR A CA 1
ATOM 931 C C . THR A 1 113 ? 14.496 8.105 19.611 1.00 9.14 113 THR A C 1
ATOM 932 O O . THR A 1 113 ? 14.970 7.028 19.244 1.00 10.41 113 THR A O 1
ATOM 936 N N . THR A 1 114 ? 13.396 8.641 19.073 1.00 9.35 114 THR A N 1
ATOM 937 C CA . THR A 1 114 ? 12.584 7.950 18.083 1.00 9.64 114 THR A CA 1
ATOM 938 C C . THR A 1 114 ? 12.511 8.655 16.723 1.00 9.45 114 THR A C 1
ATOM 939 O O . THR A 1 114 ? 12.020 8.064 15.769 1.00 10.12 114 THR A O 1
ATOM 943 N N . ALA A 1 115 ? 13.009 9.891 16.638 1.00 9.69 115 ALA A N 1
ATOM 944 C CA . ALA A 1 115 ? 13.036 10.655 15.389 1.00 9.40 115 ALA A CA 1
ATOM 945 C C . ALA A 1 115 ? 14.302 11.477 15.346 1.00 9.57 115 ALA A C 1
ATOM 946 O O . ALA A 1 115 ? 14.674 12.080 16.361 1.00 9.63 115 ALA A O 1
ATOM 948 N N . ILE A 1 116 ? 14.947 11.546 14.179 1.00 9.43 116 ILE A N 1
ATOM 949 C CA . ILE A 1 116 ? 16.174 12.332 14.006 1.00 9.15 116 ILE A CA 1
ATOM 950 C C . ILE A 1 116 ? 16.155 13.172 12.748 1.00 9.18 116 ILE A C 1
ATOM 951 O O . ILE A 1 116 ? 15.445 12.865 11.784 1.00 10.14 116 ILE A O 1
ATOM 956 N N . GLY A 1 117 ? 16.956 14.231 12.795 1.00 9.30 117 GLY A N 1
ATOM 957 C CA . GLY A 1 117 ? 17.356 14.980 11.628 1.00 9.80 117 GLY A CA 1
ATOM 958 C C . GLY A 1 117 ? 18.821 14.706 11.344 1.00 10.02 117 GLY A C 1
ATOM 959 O O . GLY A 1 117 ? 19.690 15.138 12.110 1.00 11.54 117 GLY A O 1
ATOM 960 N N . ALA A 1 118 ? 19.094 13.928 10.301 1.00 10.66 118 ALA A N 1
ATOM 961 C CA . ALA A 1 118 ? 20.436 13.523 9.943 1.00 11.01 118 ALA A CA 1
ATOM 962 C C . ALA A 1 118 ? 20.986 14.485 8.905 1.00 10.56 118 ALA A C 1
ATOM 963 O O . ALA A 1 118 ? 20.374 14.683 7.859 1.00 12.30 118 ALA A O 1
ATOM 965 N N . ILE A 1 119 ? 22.120 15.096 9.197 1.00 10.60 119 ILE A N 1
ATOM 966 C CA . ILE A 1 119 ? 22.787 15.986 8.248 1.00 10.61 119 ILE A CA 1
ATOM 967 C C . ILE A 1 119 ? 23.844 15.179 7.527 1.00 10.44 119 ILE A C 1
ATOM 968 O O . ILE A 1 119 ? 24.765 14.674 8.182 1.00 12.13 119 ILE A O 1
ATOM 973 N N . SER A 1 120 ? 23.692 15.008 6.217 1.00 10.83 120 SER A N 1
ATOM 974 C CA . SER A 1 120 ? 24.560 14.157 5.437 1.00 11.73 120 SER A CA 1
ATOM 975 C C . SER A 1 120 ? 25.303 14.998 4.402 1.00 11.24 120 SER A C 1
ATOM 976 O O . SER A 1 120 ? 24.685 15.586 3.511 1.00 12.15 120 SER A O 1
ATOM 979 N N . SER A 1 121 ? 26.619 15.036 4.517 1.00 12.79 121 SER A N 1
ATOM 980 C CA . SER A 1 121 ? 27.449 15.784 3.612 1.00 13.60 121 SER A CA 1
ATOM 981 C C . SER A 1 121 ? 27.917 14.964 2.414 1.00 13.61 121 SER A C 1
ATOM 982 O O . SER A 1 121 ? 28.212 15.552 1.375 1.00 15.10 121 SER A O 1
ATOM 985 N N . TYR A 1 122 ? 28.050 13.646 2.577 1.00 13.13 122 TYR A N 1
ATOM 986 C CA . TYR A 1 122 ? 28.620 12.795 1.543 1.00 14.46 122 TYR A CA 1
ATOM 987 C C . TYR A 1 122 ? 27.717 11.661 1.084 1.00 13.89 122 TYR A C 1
ATOM 988 O O . TYR A 1 122 ? 28.027 10.986 0.118 1.00 16.20 122 TYR A O 1
ATOM 997 N N . GLY A 1 123 ? 26.614 11.416 1.788 1.00 13.31 123 GLY A N 1
ATOM 998 C CA . GLY A 1 123 ? 25.626 10.449 1.361 1.00 13.93 123 GLY A CA 1
ATOM 999 C C . GLY A 1 123 ? 25.933 8.991 1.626 1.00 15.11 123 GLY A C 1
ATOM 1000 O O . GLY A 1 123 ? 25.131 8.138 1.260 1.00 18.05 123 GLY A O 1
ATOM 1001 N N . GLU A 1 124 ? 27.046 8.670 2.260 1.00 15.84 124 GLU A N 1
ATOM 1002 C CA . GLU A 1 124 ? 27.385 7.251 2.454 1.00 17.54 124 GLU A CA 1
ATOM 1003 C C . GLU A 1 124 ? 26.655 6.657 3.667 1.00 16.48 124 GLU A C 1
ATOM 1004 O O . GLU A 1 124 ? 26.733 5.456 3.910 1.00 19.10 124 GLU A O 1
ATOM 1010 N N . ASP A 1 125 ? 25.912 7.499 4.383 1.00 13.91 125 ASP A N 1
ATOM 1011 C CA . ASP A 1 125 ? 25.062 7.111 5.506 1.00 13.67 125 ASP A CA 1
ATOM 1012 C C . ASP A 1 125 ? 23.621 6.797 5.084 1.00 12.04 125 ASP A C 1
ATOM 1013 O O . ASP A 1 125 ? 22.782 6.506 5.923 1.00 12.75 125 ASP A O 1
ATOM 1018 N N . LEU A 1 126 ? 23.310 6.857 3.790 1.00 11.67 126 LEU A N 1
ATOM 1019 C CA . LEU A 1 126 ? 21.935 6.673 3.345 1.00 11.85 126 LEU A CA 1
ATOM 1020 C C . LEU A 1 126 ? 21.398 5.279 3.685 1.00 10.72 126 LEU A C 1
ATOM 1021 O O . LEU A 1 126 ? 20.310 5.160 4.219 1.00 11.10 126 LEU A O 1
ATOM 1026 N N . GLN A 1 127 ? 22.144 4.234 3.335 1.00 11.17 127 GLN A N 1
ATOM 1027 C CA . GLN A 1 127 ? 21.682 2.877 3.568 1.00 10.73 127 GLN A CA 1
ATOM 1028 C C . GLN A 1 127 ? 21.386 2.638 5.038 1.00 10.88 127 GLN A C 1
ATOM 1029 O O . GLN A 1 127 ? 20.345 2.074 5.420 1.00 11.24 127 GLN A O 1
ATOM 1035 N N . ALA A 1 128 ? 22.280 3.089 5.908 1.00 11.29 128 ALA A N 1
ATOM 1036 C CA . ALA A 1 128 ? 22.056 2.894 7.350 1.00 11.61 128 ALA A CA 1
ATOM 1037 C C . ALA A 1 128 ? 20.796 3.612 7.815 1.00 11.03 128 ALA A C 1
ATOM 1038 O O . ALA A 1 128 ? 20.032 3.092 8.634 1.00 11.60 128 ALA A O 1
ATOM 1040 N N . CYS A 1 129 ? 20.573 4.828 7.317 1.00 10.91 129 CYS A N 1
ATOM 1041 C CA . CYS A 1 129 ? 19.390 5.579 7.731 1.00 11.07 129 CYS A CA 1
ATOM 1042 C C . CYS A 1 129 ? 18.095 4.948 7.249 1.00 11.17 129 CYS A C 1
ATOM 1043 O O . CYS A 1 129 ? 17.125 4.883 8.005 1.00 12.87 129 CYS A O 1
ATOM 1046 N N . ILE A 1 130 ? 18.041 4.473 6.000 1.00 10.97 130 ILE A N 1
ATOM 1047 C CA . ILE A 1 130 ? 16.824 3.831 5.510 1.00 11.47 130 ILE A CA 1
ATOM 1048 C C . ILE A 1 130 ? 16.596 2.500 6.216 1.00 11.71 130 ILE A C 1
ATOM 1049 O O . ILE A 1 130 ? 15.441 2.085 6.364 1.00 12.76 130 ILE A O 1
ATOM 1054 N N . ASP A 1 131 ? 17.665 1.834 6.649 1.00 11.69 131 ASP A N 1
ATOM 1055 C CA . ASP A 1 131 ? 17.551 0.567 7.374 1.00 12.72 131 ASP A CA 1
ATOM 1056 C C . ASP A 1 131 ? 17.021 0.732 8.796 1.00 12.63 131 ASP A C 1
ATOM 1057 O O . ASP A 1 131 ? 16.481 -0.206 9.355 1.00 15.59 131 ASP A O 1
ATOM 1062 N N . SER A 1 132 ? 17.226 1.890 9.405 1.00 12.27 132 SER A N 1
ATOM 1063 C CA . SER A 1 132 ? 16.845 2.098 10.784 1.00 12.80 132 SER A CA 1
ATOM 1064 C C . SER A 1 132 ? 15.340 2.157 10.944 1.00 11.76 132 SER A C 1
ATOM 1065 O O . SER A 1 132 ? 14.633 2.679 10.076 1.00 13.05 132 SER A O 1
ATOM 1068 N N . ALA A 1 133 ? 14.855 1.742 12.111 1.00 11.54 133 ALA A N 1
ATOM 1069 C CA . ALA A 1 133 ? 13.462 1.910 12.511 1.00 11.80 133 ALA A CA 1
ATOM 1070 C C . ALA A 1 133 ? 13.098 3.362 12.860 1.00 10.88 133 ALA A C 1
ATOM 1071 O O . ALA A 1 133 ? 11.929 3.690 12.971 1.00 11.78 133 ALA A O 1
ATOM 1073 N N . LEU A 1 134 ? 14.108 4.194 13.091 1.00 10.84 134 LEU A N 1
ATOM 1074 C CA . LEU A 1 134 ? 13.861 5.606 13.382 1.00 10.50 134 LEU A CA 1
ATOM 1075 C C . LEU A 1 134 ? 13.043 6.295 12.300 1.00 10.36 134 LEU A C 1
ATOM 1076 O O . LEU A 1 134 ? 13.151 5.982 11.116 1.00 11.02 134 LEU A O 1
ATOM 1081 N N . LYS A 1 135 ? 12.276 7.286 12.728 1.00 9.60 135 LYS A N 1
ATOM 1082 C CA . LYS A 1 135 ? 11.847 8.346 11.836 1.00 10.23 135 LYS A CA 1
ATOM 1083 C C . LYS A 1 135 ? 13.075 9.199 11.510 1.00 9.64 135 LYS A C 1
ATOM 1084 O O . LYS A 1 135 ? 13.794 9.594 12.417 1.00 10.47 135 LYS A O 1
ATOM 1090 N N . VAL A 1 136 ? 13.299 9.491 10.236 1.00 10.08 136 VAL A N 1
ATOM 1091 C CA . VAL A 1 136 ? 14.478 10.223 9.799 1.00 9.83 136 VAL A CA 1
ATOM 1092 C C . VAL A 1 136 ? 14.089 11.286 8.792 1.00 9.85 136 VAL A C 1
ATOM 1093 O O . VAL A 1 136 ? 13.455 10.985 7.771 1.00 11.52 136 VAL A O 1
ATOM 1097 N N . VAL A 1 137 ? 14.493 12.530 9.061 1.00 10.11 137 VAL A N 1
ATOM 1098 C CA . VAL A 1 137 ? 14.589 13.552 8.021 1.00 10.24 137 VAL A CA 1
ATOM 1099 C C . VAL A 1 137 ? 16.040 13.576 7.600 1.00 9.75 137 VAL A C 1
ATOM 1100 O O . VAL A 1 137 ? 16.929 13.852 8.404 1.00 10.23 137 VAL A O 1
ATOM 1104 N N . TYR A 1 138 ? 16.283 13.221 6.337 1.00 9.98 138 TYR A N 1
ATOM 1105 C CA . TYR A 1 138 ? 17.639 13.021 5.798 1.00 9.89 138 TYR A CA 1
ATOM 1106 C C . TYR A 1 138 ? 18.020 14.254 4.996 1.00 9.96 138 TYR A C 1
ATOM 1107 O O . TYR A 1 138 ? 17.576 14.445 3.866 1.00 10.72 138 TYR A O 1
ATOM 1116 N N . PHE A 1 139 ? 18.740 15.159 5.661 1.00 10.13 139 PHE A N 1
ATOM 1117 C CA . PHE A 1 139 ? 19.125 16.438 5.071 1.00 10.50 139 PHE A CA 1
ATOM 1118 C C . PHE A 1 139 ? 20.382 16.283 4.243 1.00 10.27 139 PHE A C 1
ATOM 1119 O O . PHE A 1 139 ? 21.456 16.052 4.756 1.00 11.71 139 PHE A O 1
ATOM 1127 N N . ASN A 1 140 ? 20.243 16.445 2.939 1.00 10.77 140 ASN A N 1
ATOM 1128 C CA . ASN A 1 140 ? 21.369 16.413 2.011 1.00 10.92 140 ASN A CA 1
ATOM 1129 C C . ASN A 1 140 ? 22.034 17.779 2.003 1.00 10.64 140 ASN A C 1
ATOM 1130 O O . ASN A 1 140 ? 21.446 18.749 1.503 1.00 11.19 140 ASN A O 1
ATOM 1135 N N . GLU A 1 141 ? 23.228 17.846 2.575 1.00 11.42 141 GLU A N 1
ATOM 1136 C CA . GLU A 1 141 ? 23.893 19.133 2.765 1.00 11.80 141 GLU A CA 1
ATOM 1137 C C . GLU A 1 141 ? 24.736 19.511 1.571 1.00 12.06 141 GLU A C 1
ATOM 1138 O O . GLU A 1 141 ? 25.468 18.678 1.026 1.00 14.40 141 GLU A O 1
ATOM 1144 N N . VAL A 1 142 ? 24.690 20.796 1.210 1.00 12.58 142 VAL A N 1
ATOM 1145 C CA . VAL A 1 142 ? 25.548 21.368 0.178 1.00 13.37 142 VAL A CA 1
ATOM 1146 C C . VAL A 1 142 ? 26.510 22.345 0.830 1.00 12.91 142 VAL A C 1
ATOM 1147 O O . VAL A 1 142 ? 26.172 23.028 1.801 1.00 12.01 142 VAL A O 1
ATOM 1151 N N . ILE A 1 143 ? 27.710 22.440 0.266 1.00 13.77 143 ILE A N 1
ATOM 1152 C CA . ILE A 1 143 ? 28.718 23.386 0.683 1.00 13.84 143 ILE A CA 1
ATOM 1153 C C . ILE A 1 143 ? 29.453 23.873 -0.571 1.00 13.50 143 ILE A C 1
ATOM 1154 O O . ILE A 1 143 ? 29.571 23.146 -1.562 1.00 15.60 143 ILE A O 1
ATOM 1159 N N . GLY A 1 144 ? 29.927 25.107 -0.538 1.00 13.00 144 GLY A N 1
ATOM 1160 C CA . GLY A 1 144 ? 30.794 25.603 -1.602 1.00 14.02 144 GLY A CA 1
ATOM 1161 C C . GLY A 1 144 ? 30.790 27.116 -1.678 1.00 13.46 144 GLY A C 1
ATOM 1162 O O . GLY A 1 144 ? 29.787 27.724 -2.054 1.00 13.57 144 GLY A O 1
ATOM 1163 N N . ALA A 1 145 ? 31.927 27.713 -1.358 1.00 14.54 145 ALA A N 1
ATOM 1164 C CA . ALA A 1 145 ? 32.035 29.174 -1.295 1.00 15.49 145 ALA A CA 1
ATOM 1165 C C . ALA A 1 145 ? 32.585 29.801 -2.542 1.00 15.81 145 ALA A C 1
ATOM 1166 O O . ALA A 1 145 ? 32.639 31.021 -2.649 1.00 17.46 145 ALA A O 1
ATOM 1168 N N . ASN A 1 146 ? 32.988 28.970 -3.492 1.00 16.98 146 ASN A N 1
ATOM 1169 C CA . ASN A 1 146 ? 33.550 29.423 -4.751 1.00 19.60 146 ASN A CA 1
ATOM 1170 C C . ASN A 1 146 ? 32.504 29.322 -5.868 1.00 17.78 146 ASN A C 1
ATOM 1171 O O . ASN A 1 146 ? 32.141 28.219 -6.286 1.00 18.47 146 ASN A O 1
ATOM 1176 N N . ALA A 1 147 ? 32.033 30.469 -6.369 1.00 18.67 147 ALA A N 1
ATOM 1177 C CA . ALA A 1 147 ? 30.989 30.472 -7.382 1.00 18.90 147 ALA A CA 1
ATOM 1178 C C . ALA A 1 147 ? 31.409 29.680 -8.626 1.00 20.41 147 ALA A C 1
ATOM 1179 O O . ALA A 1 147 ? 30.556 29.116 -9.315 1.00 22.69 147 ALA A O 1
ATOM 1181 N N . ALA A 1 148 ? 32.715 29.643 -8.909 1.00 21.27 148 ALA A N 1
ATOM 1182 C CA . ALA A 1 148 ? 33.238 28.990 -10.120 1.00 23.99 148 ALA A CA 1
ATOM 1183 C C . ALA A 1 148 ? 33.089 27.475 -10.113 1.00 24.80 148 ALA A C 1
ATOM 1184 O O . ALA A 1 148 ? 33.100 26.855 -11.179 1.00 28.62 148 ALA A O 1
ATOM 1186 N N . THR A 1 149 ? 32.969 26.868 -8.937 1.00 22.64 149 THR A N 1
ATOM 1187 C CA . THR A 1 149 ? 32.802 25.411 -8.838 1.00 23.02 149 THR A CA 1
ATOM 1188 C C . THR A 1 149 ? 31.425 25.020 -8.308 1.00 20.29 149 THR A C 1
ATOM 1189 O O . THR A 1 149 ? 31.195 23.854 -7.943 1.00 24.23 149 THR A O 1
ATOM 1193 N N . ALA A 1 150 ? 30.474 25.946 -8.362 1.00 21.89 150 ALA A N 1
ATOM 1194 C CA . ALA A 1 150 ? 29.112 25.665 -7.913 1.00 21.48 150 ALA A CA 1
ATOM 1195 C C . ALA A 1 150 ? 28.509 24.493 -8.683 1.00 21.93 150 ALA A C 1
ATOM 1196 O O . ALA A 1 150 ? 27.769 23.716 -8.108 1.00 21.99 150 ALA A O 1
ATOM 1198 N N . ASP A 1 151 ? 28.820 24.360 -9.968 1.00 22.60 151 ASP A N 1
ATOM 1199 C CA . ASP A 1 151 ? 28.222 23.304 -10.767 1.00 22.80 151 ASP A CA 1
ATOM 1200 C C . ASP A 1 151 ? 28.537 21.922 -10.209 1.00 21.74 151 ASP A C 1
ATOM 1201 O O . ASP A 1 151 ? 27.665 21.082 -10.106 1.00 21.67 151 ASP A O 1
ATOM 1206 N N . VAL A 1 152 ? 29.786 21.689 -9.848 1.00 21.11 152 VAL A N 1
ATOM 1207 C CA . VAL A 1 152 ? 30.200 20.397 -9.313 1.00 24.15 152 VAL A CA 1
ATOM 1208 C C . VAL A 1 152 ? 29.537 20.128 -7.952 1.00 19.55 152 VAL A C 1
ATOM 1209 O O . VAL A 1 152 ? 29.046 19.027 -7.692 1.00 19.81 152 VAL A O 1
ATOM 1213 N N . MET A 1 153 ? 29.532 21.133 -7.090 1.00 19.48 153 MET A N 1
ATOM 1214 C CA A MET A 1 153 ? 28.933 20.981 -5.765 0.53 17.54 153 MET A CA 1
ATOM 1215 C CA B MET A 1 153 ? 28.940 20.979 -5.767 0.47 17.95 153 MET A CA 1
ATOM 1216 C C . MET A 1 153 ? 27.433 20.755 -5.910 1.00 15.68 153 MET A C 1
ATOM 1217 O O . MET A 1 153 ? 26.849 19.898 -5.223 1.00 16.29 153 MET A O 1
ATOM 1226 N N . TYR A 1 154 ? 26.789 21.517 -6.801 1.00 16.00 154 TYR A N 1
ATOM 1227 C CA . TYR A 1 154 ? 25.361 21.364 -7.017 1.00 15.09 154 TYR A CA 1
ATOM 1228 C C . TYR A 1 154 ? 25.037 19.969 -7.565 1.00 15.27 154 TYR A C 1
ATOM 1229 O O . TYR A 1 154 ? 24.086 19.334 -7.105 1.00 15.77 154 TYR A O 1
ATOM 1238 N N . ALA A 1 155 ? 25.816 19.490 -8.531 1.00 16.42 155 ALA A N 1
ATOM 1239 C CA . ALA A 1 155 ? 25.539 18.190 -9.119 1.00 17.38 155 ALA A CA 1
ATOM 1240 C C . ALA A 1 155 ? 25.627 17.077 -8.086 1.00 16.47 155 ALA A C 1
ATOM 1241 O O . ALA A 1 155 ? 24.821 16.157 -8.115 1.00 17.24 155 ALA A O 1
ATOM 1243 N N . SER A 1 156 ? 26.594 17.154 -7.181 1.00 17.12 156 SER A N 1
ATOM 1244 C CA . SER A 1 156 ? 26.730 16.142 -6.141 1.00 18.66 156 SER A CA 1
ATOM 1245 C C . SER A 1 156 ? 25.543 16.191 -5.192 1.00 16.52 156 SER A C 1
ATOM 1246 O O . SER A 1 156 ? 24.982 15.162 -4.829 1.00 16.42 156 SER A O 1
ATOM 1249 N N . PHE A 1 157 ? 25.185 17.398 -4.763 1.00 15.46 157 PHE A N 1
ATOM 1250 C CA . PHE A 1 157 ? 24.016 17.583 -3.918 1.00 14.13 157 PHE A CA 1
ATOM 1251 C C . PHE A 1 157 ? 22.767 16.995 -4.583 1.00 13.68 157 PHE A C 1
ATOM 1252 O O . PHE A 1 157 ? 22.003 16.292 -3.945 1.00 13.97 157 PHE A O 1
ATOM 1260 N N . LEU A 1 158 ? 22.554 17.300 -5.861 1.00 14.07 158 LEU A N 1
ATOM 1261 C CA . LEU A 1 158 ? 21.352 16.885 -6.552 1.00 14.69 158 LEU A CA 1
ATOM 1262 C C . LEU A 1 158 ? 21.275 15.362 -6.645 1.00 13.70 158 LEU A C 1
ATOM 1263 O O . LEU A 1 158 ? 20.208 14.774 -6.443 1.00 14.74 158 LEU A O 1
ATOM 1268 N N . GLU A 1 159 ? 22.409 14.744 -6.963 1.00 14.17 159 GLU A N 1
ATOM 1269 C CA . GLU A 1 159 ? 22.475 13.296 -7.047 1.00 15.31 159 GLU A CA 1
ATOM 1270 C C . GLU A 1 159 ? 22.162 12.670 -5.682 1.00 13.87 159 GLU A C 1
ATOM 1271 O O . GLU A 1 159 ? 21.380 11.722 -5.585 1.00 14.52 159 GLU A O 1
ATOM 1277 N N . ARG A 1 160 ? 22.749 13.199 -4.610 1.00 13.14 160 ARG A N 1
ATOM 1278 C CA . ARG A 1 160 ? 22.484 12.679 -3.266 1.00 12.92 160 ARG A CA 1
ATOM 1279 C C . ARG A 1 160 ? 21.017 12.873 -2.891 1.00 12.71 160 ARG A C 1
ATOM 1280 O O . ARG A 1 160 ? 20.400 11.977 -2.303 1.00 12.56 160 ARG A O 1
ATOM 1288 N N . PHE A 1 161 ? 20.455 14.036 -3.220 1.00 12.25 161 PHE A N 1
ATOM 1289 C CA . PHE A 1 161 ? 19.066 14.301 -2.927 1.00 12.12 161 PHE A CA 1
ATOM 1290 C C . PHE A 1 161 ? 18.174 13.258 -3.609 1.00 13.00 161 PHE A C 1
ATOM 1291 O O . PHE A 1 161 ? 17.343 12.616 -2.965 1.00 13.05 161 PHE A O 1
ATOM 1299 N N . HIS A 1 162 ? 18.341 13.069 -4.910 1.00 13.09 162 HIS A N 1
ATOM 1300 C CA . HIS A 1 162 ? 17.508 12.090 -5.617 1.00 14.49 162 HIS A CA 1
ATOM 1301 C C . HIS A 1 162 ? 17.751 10.655 -5.171 1.00 14.28 162 HIS A C 1
ATOM 1302 O O . HIS A 1 162 ? 16.805 9.857 -5.134 1.00 15.21 162 HIS A O 1
ATOM 1309 N N . GLN A 1 163 ? 18.983 10.324 -4.794 1.00 13.62 163 GLN A N 1
ATOM 1310 C CA . GLN A 1 163 ? 19.241 8.999 -4.248 1.00 14.42 163 GLN A CA 1
ATOM 1311 C C . GLN A 1 163 ? 18.436 8.760 -2.978 1.00 13.15 163 GLN A C 1
ATOM 1312 O O . GLN A 1 163 ? 17.951 7.669 -2.760 1.00 14.70 163 GLN A O 1
ATOM 1318 N N . SER A 1 164 ? 18.315 9.780 -2.140 1.00 12.44 164 SER A N 1
ATOM 1319 C CA . SER A 1 164 ? 17.536 9.636 -0.914 1.00 11.95 164 SER A CA 1
ATOM 1320 C C . SER A 1 164 ? 16.029 9.652 -1.185 1.00 11.95 164 SER A C 1
ATOM 1321 O O . SER A 1 164 ? 15.269 8.981 -0.507 1.00 13.03 164 SER A O 1
ATOM 1324 N N . LYS A 1 165 ? 15.591 10.412 -2.192 1.00 13.28 165 LYS A N 1
ATOM 1325 C CA . LYS A 1 165 ? 14.184 10.680 -2.417 1.00 14.01 165 LYS A CA 1
ATOM 1326 C C . LYS A 1 165 ? 13.429 9.406 -2.798 1.00 12.90 165 LYS A C 1
ATOM 1327 O O . LYS A 1 165 ? 12.263 9.261 -2.446 1.00 13.60 165 LYS A O 1
ATOM 1333 N N . LYS A 1 166 ? 14.090 8.472 -3.475 1.00 13.60 166 LYS A N 1
ATOM 1334 C CA . LYS A 1 166 ? 13.406 7.230 -3.858 1.00 14.63 166 LYS A CA 1
ATOM 1335 C C . LYS A 1 166 ? 13.009 6.385 -2.652 1.00 14.28 166 LYS A C 1
ATOM 1336 O O . LYS A 1 166 ? 12.191 5.477 -2.795 1.00 16.27 166 LYS A O 1
ATOM 1342 N N . HIS A 1 167 ? 13.593 6.675 -1.486 1.00 13.04 167 HIS A N 1
ATOM 1343 C CA . HIS A 1 167 ? 13.312 5.921 -0.272 1.00 12.29 167 HIS A CA 1
ATOM 1344 C C . HIS A 1 167 ? 12.284 6.583 0.620 1.00 12.15 167 HIS A C 1
ATOM 1345 O O . HIS A 1 167 ? 12.042 6.112 1.720 1.00 13.13 167 HIS A O 1
ATOM 1352 N N . GLU A 1 168 ? 11.659 7.654 0.158 1.00 12.39 168 GLU A N 1
ATOM 1353 C CA . GLU A 1 168 ? 10.723 8.322 1.021 1.00 12.82 168 GLU A CA 1
ATOM 1354 C C . GLU A 1 168 ? 9.539 7.425 1.342 1.00 12.83 168 GLU A C 1
ATOM 1355 O O . GLU A 1 168 ? 9.047 6.649 0.489 1.00 14.74 168 GLU A O 1
ATOM 1361 N N . ASN A 1 169 ? 9.055 7.547 2.565 1.00 13.32 169 ASN A N 1
ATOM 1362 C CA . ASN A 1 169 ? 7.812 6.922 2.997 1.00 14.35 169 ASN A CA 1
ATOM 1363 C C . ASN A 1 169 ? 7.355 7.685 4.251 1.00 15.14 169 ASN A C 1
ATOM 1364 O O . ASN A 1 169 ? 7.865 8.765 4.552 1.00 15.85 169 ASN A O 1
ATOM 1369 N N . GLU A 1 170 ? 6.397 7.154 4.992 1.00 16.15 170 GLU A N 1
ATOM 1370 C CA . GLU A 1 170 ? 5.893 7.892 6.139 1.00 17.24 170 GLU A CA 1
ATOM 1371 C C . GLU A 1 170 ? 6.949 8.225 7.192 1.00 15.27 170 GLU A C 1
ATOM 1372 O O . GLU A 1 170 ? 6.795 9.195 7.916 1.00 17.01 170 GLU A O 1
ATOM 1378 N N . ARG A 1 171 ? 8.005 7.423 7.265 1.00 14.78 171 ARG A N 1
ATOM 1379 C CA A ARG A 1 171 ? 9.044 7.624 8.314 0.52 11.95 171 ARG A CA 1
ATOM 1380 C CA B ARG A 1 171 ? 9.040 7.507 8.259 0.48 13.56 171 ARG A CA 1
ATOM 1381 C C . ARG A 1 171 ? 10.347 8.176 7.799 1.00 12.06 171 ARG A C 1
ATOM 1382 O O . ARG A 1 171 ? 11.173 8.509 8.607 1.00 14.46 171 ARG A O 1
ATOM 1397 N N . PHE A 1 172 ? 10.535 8.290 6.490 1.00 12.37 172 PHE A N 1
ATOM 1398 C CA . PHE A 1 172 ? 11.783 8.737 5.914 1.00 11.35 172 PHE A CA 1
ATOM 1399 C C . PHE A 1 172 ? 11.511 9.854 4.918 1.00 11.34 172 PHE A C 1
ATOM 1400 O O . PHE A 1 172 ? 10.759 9.677 3.960 1.00 13.00 172 PHE A O 1
ATOM 1408 N N . LYS A 1 173 ? 12.099 11.024 5.170 1.00 11.27 173 LYS A N 1
ATOM 1409 C CA . LYS A 1 173 ? 11.914 12.206 4.329 1.00 11.33 173 LYS A CA 1
ATOM 1410 C C . LYS A 1 173 ? 13.230 12.680 3.785 1.00 11.79 173 LYS A C 1
ATOM 1411 O O . LYS A 1 173 ? 14.191 12.803 4.531 1.00 13.06 173 LYS A O 1
ATOM 1417 N N . ALA A 1 174 ? 13.265 12.981 2.487 1.00 11.57 174 ALA A N 1
ATOM 1418 C CA . ALA A 1 174 ? 14.422 13.575 1.851 1.00 12.08 174 ALA A CA 1
ATOM 1419 C C . ALA A 1 174 ? 14.378 15.082 2.022 1.00 11.26 174 ALA A C 1
ATOM 1420 O O . ALA A 1 174 ? 13.354 15.710 1.758 1.00 12.97 174 ALA A O 1
ATOM 1422 N N . ALA A 1 175 ? 15.493 15.673 2.423 1.00 10.75 175 ALA A N 1
ATOM 1423 C CA . ALA A 1 175 ? 15.520 17.090 2.763 1.00 10.85 175 ALA A CA 1
ATOM 1424 C C . ALA A 1 175 ? 16.806 17.747 2.276 1.00 10.65 175 ALA A C 1
ATOM 1425 O O . ALA A 1 175 ? 17.666 17.098 1.657 1.00 10.97 175 ALA A O 1
ATOM 1427 N N . VAL A 1 176 ? 16.939 19.041 2.545 1.00 10.60 176 VAL A N 1
ATOM 1428 C CA . VAL A 1 176 ? 18.005 19.876 2.013 1.00 10.56 176 VAL A CA 1
ATOM 1429 C C . VAL A 1 176 ? 18.673 20.625 3.159 1.00 10.24 176 VAL A C 1
ATOM 1430 O O . VAL A 1 176 ? 17.985 21.221 3.984 1.00 10.99 176 VAL A O 1
ATOM 1434 N N . ALA A 1 177 ? 19.999 20.629 3.171 1.00 10.79 177 ALA A N 1
ATOM 1435 C CA . ALA A 1 177 ? 20.722 21.452 4.138 1.00 10.72 177 ALA A CA 1
ATOM 1436 C C . ALA A 1 177 ? 21.712 22.368 3.435 1.00 11.06 177 ALA A C 1
ATOM 1437 O O . ALA A 1 177 ? 22.356 21.967 2.466 1.00 12.36 177 ALA A O 1
ATOM 1439 N N . ILE A 1 178 ? 21.803 23.585 3.936 1.00 10.68 178 ILE A N 1
ATOM 1440 C CA . ILE A 1 178 ? 22.764 24.565 3.482 1.00 10.46 178 ILE A CA 1
ATOM 1441 C C . ILE A 1 178 ? 23.796 24.656 4.590 1.00 10.42 178 ILE A C 1
ATOM 1442 O O . ILE A 1 178 ? 23.439 24.933 5.738 1.00 11.72 178 ILE A O 1
ATOM 1447 N N . HIS A 1 179 ? 25.072 24.420 4.309 1.00 10.34 179 HIS A N 1
ATOM 1448 C CA . HIS A 1 179 ? 26.014 24.341 5.409 1.00 10.76 179 HIS A CA 1
ATOM 1449 C C . HIS A 1 179 ? 25.997 25.600 6.301 1.00 11.20 179 HIS A C 1
ATOM 1450 O O . HIS A 1 179 ? 25.826 25.487 7.520 1.00 12.05 179 HIS A O 1
ATOM 1457 N N . SER A 1 180 ? 26.176 26.793 5.728 1.00 10.53 180 SER A N 1
ATOM 1458 C CA . SER A 1 180 ? 26.239 28.005 6.545 1.00 10.25 180 SER A CA 1
ATOM 1459 C C . SER A 1 180 ? 26.272 29.227 5.626 1.00 10.71 180 SER A C 1
ATOM 1460 O O . SER A 1 180 ? 26.504 29.091 4.437 1.00 11.08 180 SER A O 1
ATOM 1463 N N . PRO A 1 181 ? 26.155 30.433 6.214 1.00 10.58 181 PRO A N 1
ATOM 1464 C CA . PRO A 1 181 ? 26.276 31.644 5.410 1.00 11.54 181 PRO A CA 1
ATOM 1465 C C . PRO A 1 181 ? 27.708 32.027 5.026 1.00 10.94 181 PRO A C 1
ATOM 1466 O O . PRO A 1 181 ? 27.870 32.933 4.207 1.00 12.25 181 PRO A O 1
ATOM 1470 N N . TYR A 1 182 ? 28.713 31.412 5.637 1.00 10.69 182 TYR A N 1
ATOM 1471 C CA . TYR A 1 182 ? 30.092 31.694 5.272 1.00 10.78 182 TYR A CA 1
ATOM 1472 C C . TYR A 1 182 ? 30.645 30.710 4.252 1.00 11.54 182 TYR A C 1
ATOM 1473 O O . TYR A 1 182 ? 31.634 31.013 3.598 1.00 12.15 182 TYR A O 1
ATOM 1482 N N . SER A 1 183 ? 30.037 29.522 4.132 1.00 11.38 183 SER A N 1
ATOM 1483 C CA . SER A 1 183 ? 30.609 28.422 3.367 1.00 11.05 183 SER A CA 1
ATOM 1484 C C . SER A 1 183 ? 29.825 28.060 2.105 1.00 11.69 183 SER A C 1
ATOM 1485 O O . SER A 1 183 ? 30.305 27.238 1.336 1.00 12.10 183 SER A O 1
ATOM 1488 N N . VAL A 1 184 ? 28.647 28.648 1.898 1.00 11.10 184 VAL A N 1
ATOM 1489 C CA . VAL A 1 184 ? 27.835 28.372 0.732 1.00 11.10 184 VAL A CA 1
ATOM 1490 C C . VAL A 1 184 ? 27.538 29.690 0.049 1.00 11.67 184 VAL A C 1
ATOM 1491 O O . VAL A 1 184 ? 26.781 30.507 0.578 1.00 12.63 184 VAL A O 1
ATOM 1495 N N . HIS A 1 185 ? 28.136 29.913 -1.114 1.00 11.79 185 HIS A N 1
ATOM 1496 C CA . HIS A 1 185 ? 27.841 31.118 -1.837 1.00 12.14 185 HIS A CA 1
ATOM 1497 C C . HIS A 1 185 ? 26.356 31.196 -2.186 1.00 11.77 185 HIS A C 1
ATOM 1498 O O . HIS A 1 185 ? 25.724 30.198 -2.541 1.00 12.29 185 HIS A O 1
ATOM 1505 N N . TYR A 1 186 ? 25.838 32.420 -2.136 1.00 12.26 186 TYR A N 1
ATOM 1506 C CA . TYR A 1 186 ? 24.470 32.773 -2.432 1.00 12.18 186 TYR A CA 1
ATOM 1507 C C . TYR A 1 186 ? 23.838 31.998 -3.593 1.00 12.69 186 TYR A C 1
ATOM 1508 O O . TYR A 1 186 ? 22.741 31.470 -3.458 1.00 12.68 186 TYR A O 1
ATOM 1517 N N . ILE A 1 187 ? 24.493 31.984 -4.750 1.00 13.69 187 ILE A N 1
ATOM 1518 C CA . ILE A 1 187 ? 23.866 31.384 -5.925 1.00 14.59 187 ILE A CA 1
ATOM 1519 C C . ILE A 1 187 ? 23.703 29.873 -5.754 1.00 13.97 187 ILE A C 1
ATOM 1520 O O . ILE A 1 187 ? 22.645 29.326 -6.070 1.00 15.07 187 ILE A O 1
ATOM 1525 N N . LEU A 1 188 ? 24.741 29.199 -5.257 1.00 13.47 188 LEU A N 1
ATOM 1526 C CA . LEU A 1 188 ? 24.654 27.776 -4.973 1.00 13.99 188 LEU A CA 1
ATOM 1527 C C . LEU A 1 188 ? 23.567 27.486 -3.919 1.00 13.03 188 LEU A C 1
ATOM 1528 O O . LEU A 1 188 ? 22.778 26.543 -4.068 1.00 13.32 188 LEU A O 1
ATOM 1533 N N . ALA A 1 189 ? 23.511 28.310 -2.871 1.00 12.26 189 ALA A N 1
ATOM 1534 C CA . ALA A 1 189 ? 22.472 28.137 -1.864 1.00 12.45 189 ALA A CA 1
ATOM 1535 C C . ALA A 1 189 ? 21.088 28.227 -2.493 1.00 12.39 189 ALA A C 1
ATOM 1536 O O . ALA A 1 189 ? 20.217 27.405 -2.225 1.00 12.91 189 ALA A O 1
ATOM 1538 N N . LYS A 1 190 ? 20.877 29.247 -3.307 1.00 12.42 190 LYS A N 1
ATOM 1539 C CA . LYS A 1 190 ? 19.599 29.440 -3.945 1.00 13.19 190 LYS A CA 1
ATOM 1540 C C . LYS A 1 190 ? 19.241 28.266 -4.856 1.00 14.01 190 LYS A C 1
ATOM 1541 O O . LYS A 1 190 ? 18.079 27.825 -4.862 1.00 14.74 190 LYS A O 1
ATOM 1547 N N . ARG A 1 191 ? 20.213 27.741 -5.593 1.00 13.88 191 ARG A N 1
ATOM 1548 C CA . ARG A 1 191 ? 19.933 26.582 -6.453 1.00 14.64 191 ARG A CA 1
ATOM 1549 C C . ARG A 1 191 ? 19.463 25.378 -5.615 1.00 13.42 191 ARG A C 1
ATOM 1550 O O . ARG A 1 191 ? 18.522 24.678 -5.990 1.00 14.34 191 ARG A O 1
ATOM 1558 N N . ALA A 1 192 ? 20.141 25.105 -4.500 1.00 13.04 192 ALA A N 1
ATOM 1559 C CA . ALA A 1 192 ? 19.751 23.992 -3.644 1.00 13.19 192 ALA A CA 1
ATOM 1560 C C . ALA A 1 192 ? 18.388 24.244 -3.024 1.00 12.49 192 ALA A C 1
ATOM 1561 O O . ALA A 1 192 ? 17.557 23.332 -2.922 1.00 13.48 192 ALA A O 1
ATOM 1563 N N . LEU A 1 193 ? 18.132 25.472 -2.585 1.00 12.93 193 LEU A N 1
ATOM 1564 C CA . LEU A 1 193 ? 16.859 25.792 -1.976 1.00 12.55 193 LEU A CA 1
ATOM 1565 C C . LEU A 1 193 ? 15.715 25.744 -2.980 1.00 13.16 193 LEU A C 1
ATOM 1566 O O . LEU A 1 193 ? 14.573 25.474 -2.586 1.00 14.66 193 LEU A O 1
ATOM 1571 N N . ASP A 1 194 ? 15.995 25.950 -4.263 1.00 13.86 194 ASP A N 1
ATOM 1572 C CA . ASP A 1 194 ? 14.963 25.801 -5.281 1.00 14.63 194 ASP A CA 1
ATOM 1573 C C . ASP A 1 194 ? 14.515 24.340 -5.404 1.00 15.12 194 ASP A C 1
ATOM 1574 O O . ASP A 1 194 ? 13.358 24.090 -5.707 1.00 15.79 194 ASP A O 1
ATOM 1579 N N . ILE A 1 195 ? 15.403 23.392 -5.139 1.00 14.77 195 ILE A N 1
ATOM 1580 C CA . ILE A 1 195 ? 15.010 21.988 -5.074 1.00 14.34 195 ILE A CA 1
ATOM 1581 C C . ILE A 1 195 ? 14.064 21.780 -3.879 1.00 13.58 195 ILE A C 1
ATOM 1582 O O . ILE A 1 195 ? 13.036 21.130 -3.984 1.00 14.37 195 ILE A O 1
ATOM 1587 N N . ALA A 1 196 ? 14.430 22.336 -2.728 1.00 13.91 196 ALA A N 1
ATOM 1588 C CA . ALA A 1 196 ? 13.546 22.249 -1.579 1.00 13.62 196 ALA A CA 1
ATOM 1589 C C . ALA A 1 196 ? 12.184 22.842 -1.879 1.00 13.72 196 ALA A C 1
ATOM 1590 O O . ALA A 1 196 ? 11.156 22.268 -1.501 1.00 14.44 196 ALA A O 1
ATOM 1592 N N . LYS A 1 197 ? 12.141 23.997 -2.558 1.00 13.75 197 LYS A N 1
ATOM 1593 C CA . LYS A 1 197 ? 10.862 24.592 -2.916 1.00 14.80 197 LYS A CA 1
ATOM 1594 C C . LYS A 1 197 ? 10.037 23.673 -3.821 1.00 15.82 197 LYS A C 1
ATOM 1595 O O . LYS A 1 197 ? 8.825 23.502 -3.638 1.00 17.57 197 LYS A O 1
ATOM 1601 N N . LYS A 1 198 ? 10.696 23.087 -4.815 1.00 15.50 198 LYS A N 1
ATOM 1602 C CA . LYS A 1 198 ? 10.008 22.244 -5.783 1.00 16.47 198 LYS A CA 1
ATOM 1603 C C . LYS A 1 198 ? 9.324 21.064 -5.098 1.00 16.42 198 LYS A C 1
ATOM 1604 O O . LYS A 1 198 ? 8.218 20.684 -5.461 1.00 18.24 198 LYS A O 1
ATOM 1610 N N . TYR A 1 199 ? 9.999 20.469 -4.123 1.00 15.89 199 TYR A N 1
ATOM 1611 C CA . TYR A 1 199 ? 9.519 19.238 -3.504 1.00 15.82 199 TYR A CA 1
ATOM 1612 C C . TYR A 1 199 ? 8.860 19.462 -2.146 1.00 16.13 199 TYR A C 1
ATOM 1613 O O . TYR A 1 199 ? 8.393 18.508 -1.531 1.00 18.14 199 TYR A O 1
ATOM 1622 N N . GLY A 1 200 ? 8.818 20.705 -1.660 1.00 15.49 200 GLY A N 1
ATOM 1623 C CA . GLY A 1 200 ? 8.284 20.972 -0.321 1.00 16.08 200 GLY A CA 1
ATOM 1624 C C . GLY A 1 200 ? 9.159 20.369 0.786 1.00 14.60 200 GLY A C 1
ATOM 1625 O O . GLY A 1 200 ? 8.660 19.963 1.822 1.00 17.50 200 GLY A O 1
ATOM 1626 N N . SER A 1 201 ? 10.458 20.323 0.551 1.00 13.47 201 SER A N 1
ATOM 1627 C CA . SER A 1 201 ? 11.395 19.699 1.477 1.00 12.82 201 SER A CA 1
ATOM 1628 C C . SER A 1 201 ? 11.682 20.584 2.672 1.00 12.63 201 SER A C 1
ATOM 1629 O O . SER A 1 201 ? 11.762 21.809 2.552 1.00 13.36 201 SER A O 1
ATOM 1632 N N . LEU A 1 202 ? 11.913 19.958 3.817 1.00 11.76 202 LEU A N 1
ATOM 1633 C CA A LEU A 1 202 ? 12.437 20.665 4.974 0.49 11.39 202 LEU A CA 1
ATOM 1634 C CA B LEU A 1 202 ? 12.451 20.669 4.967 0.51 11.17 202 LEU A CA 1
ATOM 1635 C C . LEU A 1 202 ? 13.874 21.117 4.678 1.00 10.70 202 LEU A C 1
ATOM 1636 O O . LEU A 1 202 ? 14.598 20.479 3.901 1.00 11.52 202 LEU A O 1
ATOM 1645 N N . VAL A 1 203 ? 14.274 22.204 5.336 1.00 10.29 203 VAL A N 1
ATOM 1646 C CA . VAL A 1 203 ? 15.586 22.785 5.164 1.00 9.95 203 VAL A CA 1
ATOM 1647 C C . VAL A 1 203 ? 16.254 22.976 6.517 1.00 9.90 203 VAL A C 1
ATOM 1648 O O . VAL A 1 203 ? 15.590 23.326 7.494 1.00 10.71 203 VAL A O 1
ATOM 1652 N N . SER A 1 204 ? 17.568 22.774 6.559 1.00 10.10 204 SER A N 1
ATOM 1653 C CA . SER A 1 204 ? 18.384 23.074 7.719 1.00 9.87 204 SER A CA 1
ATOM 1654 C C . SER A 1 204 ? 19.558 23.930 7.332 1.00 9.92 204 SER A C 1
ATOM 1655 O O . SER A 1 204 ? 20.103 23.759 6.236 1.00 11.23 204 SER A O 1
ATOM 1658 N N . VAL A 1 205 ? 19.971 24.832 8.206 1.00 9.69 205 VAL A N 1
ATOM 1659 C CA . VAL A 1 205 ? 21.152 25.656 7.996 1.00 9.71 205 VAL A CA 1
ATOM 1660 C C . VAL A 1 205 ? 21.813 25.928 9.343 1.00 9.87 205 VAL A C 1
ATOM 1661 O O . VAL A 1 205 ? 21.121 26.206 10.330 1.00 10.19 205 VAL A O 1
ATOM 1665 N N . HIS A 1 206 ? 23.141 25.854 9.394 1.00 9.76 206 HIS A N 1
ATOM 1666 C CA . HIS A 1 206 ? 23.874 26.327 10.579 1.00 9.72 206 HIS A CA 1
ATOM 1667 C C . HIS A 1 206 ? 23.934 27.842 10.494 1.00 9.79 206 HIS A C 1
ATOM 1668 O O . HIS A 1 206 ? 24.448 28.371 9.506 1.00 10.67 206 HIS A O 1
ATOM 1675 N N . PHE A 1 207 ? 23.453 28.550 11.516 1.00 9.72 207 PHE A N 1
ATOM 1676 C CA . PHE A 1 207 ? 23.371 29.998 11.449 1.00 9.91 207 PHE A CA 1
ATOM 1677 C C . PHE A 1 207 ? 23.910 30.631 12.729 1.00 9.92 207 PHE A C 1
ATOM 1678 O O . PHE A 1 207 ? 23.375 30.384 13.810 1.00 10.28 207 PHE A O 1
ATOM 1686 N N . MET A 1 208 ? 24.978 31.417 12.592 1.00 9.66 208 MET A N 1
ATOM 1687 C CA . MET A 1 208 ? 25.556 32.159 13.704 1.00 9.84 208 MET A CA 1
ATOM 1688 C C . MET A 1 208 ? 25.964 31.254 14.849 1.00 9.39 208 MET A C 1
ATOM 1689 O O . MET A 1 208 ? 25.723 31.516 16.024 1.00 10.12 208 MET A O 1
ATOM 1694 N N . GLU A 1 209 ? 26.691 30.200 14.491 1.00 9.36 209 GLU A N 1
ATOM 1695 C CA . GLU A 1 209 ? 27.245 29.264 15.447 1.00 9.59 209 GLU A CA 1
ATOM 1696 C C . GLU A 1 209 ? 28.373 29.870 16.296 1.00 9.22 209 GLU A C 1
ATOM 1697 O O . GLU A 1 209 ? 28.498 29.528 17.473 1.00 10.13 209 GLU A O 1
ATOM 1703 N N . SER A 1 210 ? 29.198 30.731 15.695 1.00 9.52 210 SER A N 1
ATOM 1704 C CA . SER A 1 210 ? 30.382 31.256 16.338 1.00 9.49 210 SER A CA 1
ATOM 1705 C C . SER A 1 210 ? 30.478 32.764 16.226 1.00 9.16 210 SER A C 1
ATOM 1706 O O . SER A 1 210 ? 29.950 33.381 15.295 1.00 9.99 210 SER A O 1
ATOM 1709 N N . ARG A 1 211 ? 31.234 33.372 17.138 1.00 10.00 211 ARG A N 1
ATOM 1710 C CA A ARG A 1 211 ? 31.491 34.809 17.024 0.50 10.43 211 ARG A CA 1
ATOM 1711 C CA B ARG A 1 211 ? 31.514 34.802 17.038 0.50 10.43 211 ARG A CA 1
ATOM 1712 C C . ARG A 1 211 ? 32.339 35.108 15.787 1.00 10.39 211 ARG A C 1
ATOM 1713 O O . ARG A 1 211 ? 32.208 36.160 15.175 1.00 11.15 211 ARG A O 1
ATOM 1728 N N . ALA A 1 212 ? 33.232 34.193 15.410 1.00 10.92 212 ALA A N 1
ATOM 1729 C CA . ALA A 1 212 ? 34.013 34.424 14.202 1.00 11.92 212 ALA A CA 1
ATOM 1730 C C . ALA A 1 212 ? 33.084 34.625 13.010 1.00 10.90 212 ALA A C 1
ATOM 1731 O O . ALA A 1 212 ? 33.317 35.500 12.169 1.00 11.49 212 ALA A O 1
ATOM 1733 N N . GLU A 1 213 ? 32.050 33.803 12.887 1.00 10.39 213 GLU A N 1
ATOM 1734 C CA . GLU A 1 213 ? 31.072 33.963 11.827 1.00 10.34 213 GLU A CA 1
ATOM 1735 C C . GLU A 1 213 ? 30.399 35.331 11.889 1.00 10.05 213 GLU A C 1
ATOM 1736 O O . GLU A 1 213 ? 30.235 36.017 10.880 1.00 10.70 213 GLU A O 1
ATOM 1742 N N . ARG A 1 214 ? 29.982 35.718 13.091 1.00 10.21 214 ARG A N 1
ATOM 1743 C CA . ARG A 1 214 ? 29.335 37.011 13.316 1.00 10.41 214 ARG A CA 1
ATOM 1744 C C . ARG A 1 214 ? 30.195 38.143 12.779 1.00 10.42 214 ARG A C 1
ATOM 1745 O O . ARG A 1 214 ? 29.701 39.025 12.049 1.00 11.22 214 ARG A O 1
ATOM 1753 N N . GLU A 1 215 ? 31.474 38.170 13.156 1.00 10.84 215 GLU A N 1
ATOM 1754 C CA A GLU A 1 215 ? 32.354 39.258 12.748 0.58 11.44 215 GLU A CA 1
ATOM 1755 C CA B GLU A 1 215 ? 32.367 39.248 12.751 0.42 11.69 215 GLU A CA 1
ATOM 1756 C C . GLU A 1 215 ? 32.686 39.221 11.265 1.00 11.15 215 GLU A C 1
ATOM 1757 O O . GLU A 1 215 ? 32.780 40.260 10.612 1.00 12.02 215 GLU A O 1
ATOM 1768 N N . TRP A 1 216 ? 32.858 38.023 10.730 1.00 11.41 216 TRP A N 1
ATOM 1769 C CA . TRP A 1 216 ? 33.148 37.875 9.301 1.00 11.18 216 TRP A CA 1
ATOM 1770 C C . TRP A 1 216 ? 32.008 38.379 8.437 1.00 10.93 216 TRP A C 1
ATOM 1771 O O . TRP A 1 216 ? 32.202 39.153 7.495 1.00 11.98 216 TRP A O 1
ATOM 1782 N N A LEU A 1 217 ? 30.788 37.990 8.787 0.49 10.92 217 LEU A N 1
ATOM 1783 N N B LEU A 1 217 ? 30.801 37.907 8.737 0.51 11.43 217 LEU A N 1
ATOM 1784 C CA A LEU A 1 217 ? 29.649 38.373 7.970 0.49 11.56 217 LEU A CA 1
ATOM 1785 C CA B LEU A 1 217 ? 29.639 38.342 7.977 0.51 11.64 217 LEU A CA 1
ATOM 1786 C C A LEU A 1 217 ? 29.224 39.820 8.230 0.49 10.67 217 LEU A C 1
ATOM 1787 C C B LEU A 1 217 ? 29.375 39.842 8.176 0.51 12.08 217 LEU A C 1
ATOM 1788 O O A LEU A 1 217 ? 28.613 40.442 7.369 0.49 10.31 217 LEU A O 1
ATOM 1789 O O B LEU A 1 217 ? 29.048 40.518 7.201 0.51 12.78 217 LEU A O 1
ATOM 1798 N N . ASP A 1 218 ? 29.545 40.363 9.395 1.00 11.75 218 ASP A N 1
ATOM 1799 C CA . ASP A 1 218 ? 29.208 41.764 9.683 1.00 12.48 218 ASP A CA 1
ATOM 1800 C C . ASP A 1 218 ? 30.208 42.750 9.124 1.00 13.28 218 ASP A C 1
ATOM 1801 O O . ASP A 1 218 ? 29.822 43.831 8.682 1.00 14.63 218 ASP A O 1
ATOM 1806 N N . LYS A 1 219 ? 31.488 42.409 9.200 1.00 13.10 219 LYS A N 1
ATOM 1807 C CA . LYS A 1 219 ? 32.567 43.368 8.967 1.00 13.78 219 LYS A CA 1
ATOM 1808 C C . LYS A 1 219 ? 33.601 42.872 8.005 1.00 12.93 219 LYS A C 1
ATOM 1809 O O . LYS A 1 219 ? 34.469 43.654 7.609 1.00 14.63 219 LYS A O 1
ATOM 1815 N N . GLY A 1 220 ? 33.585 41.603 7.629 1.00 12.87 220 GLY A N 1
ATOM 1816 C CA . GLY A 1 220 ? 34.641 41.085 6.797 1.00 12.94 220 GLY A CA 1
ATOM 1817 C C . GLY A 1 220 ? 35.978 41.056 7.502 1.00 13.65 220 GLY A C 1
ATOM 1818 O O . GLY A 1 220 ? 37.012 41.132 6.849 1.00 15.63 220 GLY A O 1
ATOM 1819 N N . SER A 1 221 ? 35.961 40.891 8.824 1.00 13.51 221 SER A N 1
ATOM 1820 C CA . SER A 1 221 ? 37.167 40.887 9.629 1.00 14.79 221 SER A CA 1
ATOM 1821 C C . SER A 1 221 ? 37.087 39.788 10.683 1.00 15.16 221 SER A C 1
ATOM 1822 O O . SER A 1 221 ? 36.109 39.053 10.780 1.00 15.04 221 SER A O 1
ATOM 1825 N N . GLY A 1 222 ? 38.118 39.721 11.491 1.00 18.10 222 GLY A N 1
ATOM 1826 C CA . GLY A 1 222 ? 38.175 38.824 12.612 1.00 19.24 222 GLY A CA 1
ATOM 1827 C C . GLY A 1 222 ? 38.878 37.527 12.302 1.00 16.33 222 GLY A C 1
ATOM 1828 O O . GLY A 1 222 ? 39.600 37.402 11.305 1.00 16.48 222 GLY A O 1
ATOM 1829 N N . GLU A 1 223 ? 38.706 36.545 13.175 1.00 15.74 223 GLU A N 1
ATOM 1830 C CA . GLU A 1 223 ? 39.471 35.333 13.075 1.00 15.48 223 GLU A CA 1
ATOM 1831 C C . GLU A 1 223 ? 39.167 34.529 11.821 1.00 14.43 223 GLU A C 1
ATOM 1832 O O . GLU A 1 223 ? 40.024 33.792 11.343 1.00 16.75 223 GLU A O 1
ATOM 1838 N N . PHE A 1 224 ? 37.985 34.684 11.239 1.00 13.06 224 PHE A N 1
ATOM 1839 C CA . PHE A 1 224 ? 37.731 33.984 9.998 1.00 13.20 224 PHE A CA 1
ATOM 1840 C C . PHE A 1 224 ? 38.558 34.561 8.814 1.00 14.69 224 PHE A C 1
ATOM 1841 O O . PHE A 1 224 ? 38.704 33.875 7.817 1.00 15.14 224 PHE A O 1
ATOM 1849 N N . ALA A 1 225 ? 39.051 35.800 8.905 1.00 15.49 225 ALA A N 1
ATOM 1850 C CA . ALA A 1 225 ? 39.743 36.407 7.774 1.00 15.58 225 ALA A CA 1
ATOM 1851 C C . ALA A 1 225 ? 40.966 35.578 7.415 1.00 15.98 225 ALA A C 1
ATOM 1852 O O . ALA A 1 225 ? 41.201 35.307 6.230 1.00 16.14 225 ALA A O 1
ATOM 1854 N N . LYS A 1 226 ? 41.767 35.180 8.401 1.00 16.72 226 LYS A N 1
ATOM 1855 C CA . LYS A 1 226 ? 42.970 34.389 8.109 1.00 19.05 226 LYS A CA 1
ATOM 1856 C C . LYS A 1 226 ? 42.581 33.065 7.463 1.00 16.47 226 LYS A C 1
ATOM 1857 O O . LYS A 1 226 ? 43.245 32.581 6.547 1.00 19.95 226 LYS A O 1
ATOM 1863 N N . PHE A 1 227 ? 41.503 32.463 7.964 1.00 15.69 227 PHE A N 1
ATOM 1864 C CA . PHE A 1 227 ? 41.027 31.198 7.439 1.00 15.06 227 PHE A CA 1
ATOM 1865 C C . PHE A 1 227 ? 40.633 31.339 5.961 1.00 15.28 227 PHE A C 1
ATOM 1866 O O . PHE A 1 227 ? 41.031 30.537 5.121 1.00 17.07 227 PHE A O 1
ATOM 1874 N N . PHE A 1 228 ? 39.820 32.336 5.635 1.00 14.30 228 PHE A N 1
ATOM 1875 C CA . PHE A 1 228 ? 39.417 32.512 4.251 1.00 14.23 228 PHE A CA 1
ATOM 1876 C C . PHE A 1 228 ? 40.582 32.859 3.350 1.00 15.04 228 PHE A C 1
ATOM 1877 O O . PHE A 1 228 ? 40.591 32.419 2.199 1.00 15.90 228 PHE A O 1
ATOM 1885 N N . LYS A 1 229 ? 41.522 33.663 3.840 1.00 15.64 229 LYS A N 1
ATOM 1886 C CA . LYS A 1 229 ? 42.717 34.034 3.072 1.00 16.88 229 LYS A CA 1
ATOM 1887 C C . LYS A 1 229 ? 43.535 32.789 2.742 1.00 17.93 229 LYS A C 1
ATOM 1888 O O . LYS A 1 229 ? 43.887 32.560 1.586 1.00 20.86 229 LYS A O 1
ATOM 1894 N N . GLU A 1 230 ? 43.819 31.975 3.749 1.00 18.02 230 GLU A N 1
ATOM 1895 C CA . GLU A 1 230 ? 44.688 30.800 3.574 1.00 20.86 230 GLU A CA 1
ATOM 1896 C C . GLU A 1 230 ? 44.004 29.653 2.835 1.00 18.90 230 GLU A C 1
ATOM 1897 O O . GLU A 1 230 ? 44.570 29.056 1.907 1.00 26.37 230 GLU A O 1
ATOM 1903 N N . PHE A 1 231 ? 42.807 29.304 3.306 1.00 20.04 231 PHE A N 1
ATOM 1904 C CA . PHE A 1 231 ? 42.126 28.117 2.831 1.00 19.70 231 PHE A CA 1
ATOM 1905 C C . PHE A 1 231 ? 41.434 28.350 1.499 1.00 19.39 231 PHE A C 1
ATOM 1906 O O . PHE A 1 231 ? 41.416 27.460 0.657 1.00 2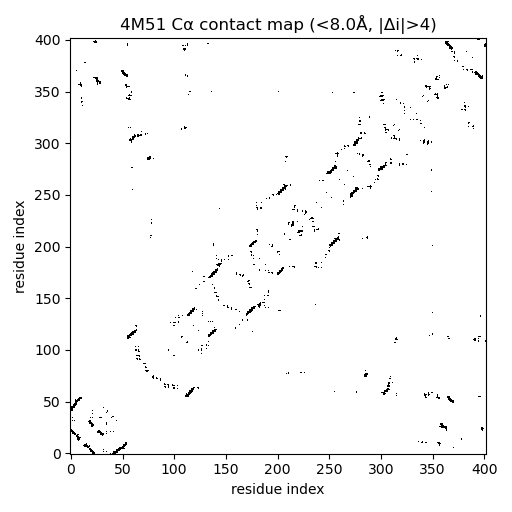1.80 231 PHE A O 1
ATOM 1914 N N . LEU A 1 232 ? 40.846 29.533 1.298 1.00 18.02 232 LEU A N 1
ATOM 1915 C CA . LEU A 1 232 ? 40.030 29.770 0.111 1.00 19.33 232 LEU A CA 1
ATOM 1916 C C . LEU A 1 232 ? 40.565 30.870 -0.809 1.00 17.81 232 LEU A C 1
ATOM 1917 O O . LEU A 1 232 ? 39.976 31.145 -1.848 1.00 20.37 232 LEU A O 1
ATOM 1922 N N . ASN A 1 233 ? 41.653 31.522 -0.418 1.00 17.30 233 ASN A N 1
ATOM 1923 C CA A ASN A 1 233 ? 42.174 32.650 -1.167 0.47 17.44 233 ASN A CA 1
ATOM 1924 C CA B ASN A 1 233 ? 42.177 32.642 -1.182 0.53 17.57 233 ASN A CA 1
ATOM 1925 C C . ASN A 1 233 ? 41.107 33.710 -1.416 1.00 17.03 233 ASN A C 1
ATOM 1926 O O . ASN A 1 233 ? 41.000 34.270 -2.511 1.00 19.01 233 ASN A O 1
ATOM 1935 N N . GLN A 1 234 ? 40.314 33.983 -0.369 1.00 15.09 234 GLN A N 1
ATOM 1936 C CA . GLN A 1 234 ? 39.273 35.005 -0.395 1.00 14.47 234 GLN A CA 1
ATOM 1937 C C . GLN A 1 234 ? 39.562 36.062 0.639 1.00 14.15 234 GLN A C 1
ATOM 1938 O O . GLN A 1 234 ? 40.010 35.729 1.744 1.00 15.85 234 GLN A O 1
ATOM 1944 N N . THR A 1 235 ? 39.300 37.322 0.282 1.00 13.43 235 THR A N 1
ATOM 1945 C CA . THR A 1 235 ? 39.593 38.461 1.133 1.00 14.19 235 THR A CA 1
ATOM 1946 C C . THR A 1 235 ? 38.360 39.031 1.833 1.00 13.18 235 THR A C 1
ATOM 1947 O O . THR A 1 235 ? 38.491 39.964 2.624 1.00 14.53 235 THR A O 1
ATOM 1951 N N . ARG A 1 236 ? 37.175 38.530 1.489 1.00 12.51 236 ARG A N 1
ATOM 1952 C CA . ARG A 1 236 ? 35.915 39.132 1.884 1.00 11.96 236 ARG A CA 1
ATOM 1953 C C . ARG A 1 236 ? 34.841 38.073 1.871 1.00 12.30 236 ARG A C 1
ATOM 1954 O O . ARG A 1 236 ? 34.925 37.116 1.110 1.00 12.20 236 ARG A O 1
ATOM 1962 N N . PRO A 1 237 ? 33.798 38.265 2.681 1.00 12.28 237 PRO A N 1
ATOM 1963 C CA . PRO A 1 237 ? 32.674 37.310 2.688 1.00 11.90 237 PRO A CA 1
ATOM 1964 C C . PRO A 1 237 ? 31.941 37.373 1.361 1.00 11.42 237 PRO A C 1
ATOM 1965 O O . PRO A 1 237 ? 31.638 38.429 0.861 1.00 12.97 237 PRO A O 1
ATOM 1969 N N . VAL A 1 238 ? 31.663 36.214 0.779 1.00 12.06 238 VAL A N 1
ATOM 1970 C CA . VAL A 1 238 ? 30.952 36.158 -0.512 1.00 12.32 238 VAL A CA 1
ATOM 1971 C C . VAL A 1 238 ? 29.483 36.531 -0.413 1.00 11.67 238 VAL A C 1
ATOM 1972 O O . VAL A 1 238 ? 28.866 36.885 -1.424 1.00 12.66 238 VAL A O 1
ATOM 1976 N N . ASN A 1 239 ? 28.909 36.468 0.781 1.00 11.46 239 ASN A N 1
ATOM 1977 C CA . ASN A 1 239 ? 27.496 36.750 0.985 1.00 11.21 239 ASN A CA 1
ATOM 1978 C C . ASN A 1 239 ? 27.249 37.993 1.822 1.00 11.49 239 ASN A C 1
ATOM 1979 O O . ASN A 1 239 ? 27.989 38.289 2.753 1.00 12.97 239 ASN A O 1
ATOM 1984 N N . ASP A 1 240 ? 26.174 38.691 1.456 1.00 11.23 240 ASP A N 1
ATOM 1985 C CA . ASP A 1 240 ? 25.522 39.676 2.285 1.00 12.20 240 ASP A CA 1
ATOM 1986 C C . ASP A 1 240 ? 24.547 38.910 3.179 1.00 12.72 240 ASP A C 1
ATOM 1987 O O . ASP A 1 240 ? 23.674 38.189 2.694 1.00 13.25 240 ASP A O 1
ATOM 1992 N N . THR A 1 241 ? 24.680 39.072 4.490 1.00 13.72 241 THR A N 1
ATOM 1993 C CA . THR A 1 241 ? 23.909 38.292 5.448 1.00 13.63 241 THR A CA 1
ATOM 1994 C C . THR A 1 241 ? 22.396 38.385 5.232 1.00 13.89 241 THR A C 1
ATOM 1995 O O . THR A 1 241 ? 21.694 37.374 5.214 1.00 15.11 241 THR A O 1
ATOM 1999 N N . LYS A 1 242 ? 21.888 39.605 5.109 1.00 13.92 242 LYS A N 1
ATOM 2000 C CA A LYS A 1 242 ? 20.456 39.776 4.995 0.57 13.55 242 LYS A CA 1
ATOM 2001 C CA B LYS A 1 242 ? 20.470 39.870 4.941 0.43 15.82 242 LYS A CA 1
ATOM 2002 C C . LYS A 1 242 ? 19.937 39.114 3.720 1.00 14.21 242 LYS A C 1
ATOM 2003 O O . LYS A 1 242 ? 18.883 38.460 3.746 1.00 14.69 242 LYS A O 1
ATOM 2014 N N . SER A 1 243 ? 20.656 39.260 2.609 1.00 13.20 243 SER A N 1
ATOM 2015 C CA . SER A 1 243 ? 20.259 38.633 1.345 1.00 13.72 243 SER A CA 1
ATOM 2016 C C . SER A 1 243 ? 20.242 37.101 1.472 1.00 12.74 243 SER A C 1
ATOM 2017 O O . SER A 1 243 ? 19.349 36.437 0.956 1.00 13.88 243 SER A O 1
ATOM 2020 N N . PHE A 1 244 ? 21.242 36.557 2.149 1.00 13.03 244 PHE A N 1
ATOM 2021 C CA . PHE A 1 244 ? 21.311 35.123 2.387 1.00 12.94 244 PHE A CA 1
ATOM 2022 C C . PHE A 1 244 ? 20.132 34.635 3.221 1.00 13.10 244 PHE A C 1
ATOM 2023 O O . PHE A 1 244 ? 19.472 33.651 2.878 1.00 13.51 244 PHE A O 1
ATOM 2031 N N . LEU A 1 245 ? 19.836 35.355 4.294 1.00 13.06 245 LEU A N 1
ATOM 2032 C CA . LEU A 1 245 ? 18.742 34.955 5.157 1.00 12.97 245 LEU A CA 1
ATOM 2033 C C . LEU A 1 245 ? 17.401 34.971 4.420 1.00 12.89 245 LEU A C 1
ATOM 2034 O O . LEU A 1 245 ? 16.559 34.100 4.632 1.00 14.04 245 LEU A O 1
ATOM 2039 N N . GLU A 1 246 ? 17.211 35.955 3.538 1.00 13.26 246 GLU A N 1
ATOM 2040 C CA . GLU A 1 246 ? 15.988 36.066 2.763 1.00 13.50 246 GLU 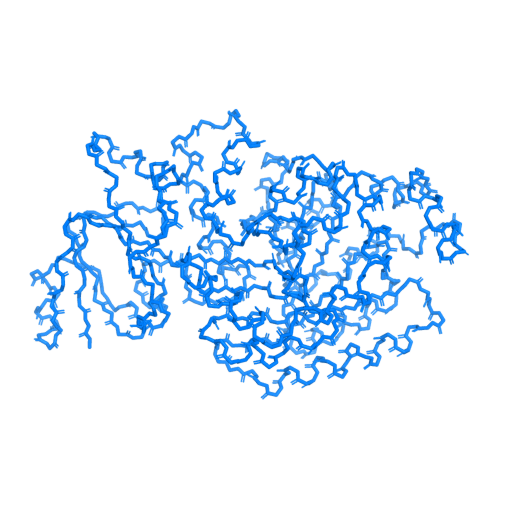A CA 1
ATOM 2041 C C . GLU A 1 246 ? 15.727 34.874 1.861 1.00 13.62 246 GLU A C 1
ATOM 2042 O O . GLU A 1 246 ? 14.573 34.640 1.507 1.00 14.74 246 GLU A O 1
ATOM 2048 N N . LEU A 1 247 ? 16.755 34.110 1.507 1.00 13.03 247 LEU A N 1
ATOM 2049 C CA . LEU A 1 247 ? 16.559 32.901 0.721 1.00 13.98 247 LEU A CA 1
ATOM 2050 C C . LEU A 1 247 ? 15.646 31.898 1.394 1.00 13.49 247 LEU A C 1
ATOM 2051 O O . LEU A 1 247 ? 15.076 31.038 0.714 1.00 14.27 247 LEU A O 1
ATOM 2056 N N . PHE A 1 248 ? 15.516 31.967 2.719 1.00 12.83 248 PHE A N 1
ATOM 2057 C CA . PHE A 1 248 ? 14.753 30.992 3.480 1.00 12.68 248 PHE A CA 1
ATOM 2058 C C . PHE A 1 248 ? 13.308 31.417 3.754 1.00 12.72 248 PHE A C 1
ATOM 2059 O O . PHE A 1 248 ? 12.558 30.688 4.403 1.00 13.76 248 PHE A O 1
ATOM 2067 N N . LYS A 1 249 ? 12.913 32.579 3.244 1.00 13.50 249 LYS A N 1
ATOM 2068 C CA . LYS A 1 249 ? 11.633 33.168 3.628 1.00 14.65 249 LYS A CA 1
ATOM 2069 C C . LYS A 1 249 ? 10.398 32.303 3.372 1.00 14.99 249 LYS A C 1
ATOM 2070 O O . LYS A 1 249 ? 9.446 32.372 4.160 1.00 16.48 249 LYS A O 1
ATOM 2076 N N . GLU A 1 250 ? 10.415 31.500 2.314 1.00 15.05 250 GLU A N 1
ATOM 2077 C CA A GLU A 1 250 ? 9.248 30.722 1.902 0.46 17.71 250 GLU A CA 1
ATOM 2078 C CA B GLU A 1 250 ? 9.232 30.724 1.941 0.54 16.62 250 GLU A CA 1
ATOM 2079 C C . GLU A 1 250 ? 9.371 29.234 2.223 1.00 16.70 250 GLU A C 1
ATOM 2080 O O . GLU A 1 250 ? 8.597 28.445 1.701 1.00 22.68 250 GLU A O 1
ATOM 2091 N N . LEU A 1 251 ? 10.322 28.853 3.052 1.00 14.33 251 LEU A N 1
ATOM 2092 C CA . LEU A 1 251 ? 10.595 27.457 3.357 1.00 14.29 251 LEU A CA 1
ATOM 2093 C C . LEU A 1 251 ? 10.371 27.169 4.833 1.00 13.74 251 LEU A C 1
ATOM 2094 O O . LEU A 1 251 ? 10.332 28.086 5.644 1.00 15.79 251 LEU A O 1
ATOM 2099 N N . HIS A 1 252 ? 10.232 25.893 5.167 1.00 13.62 252 HIS A N 1
ATOM 2100 C CA A HIS A 1 252 ? 10.260 25.463 6.558 0.51 14.33 252 HIS A CA 1
ATOM 2101 C CA B HIS A 1 252 ? 10.264 25.401 6.563 0.49 13.66 252 HIS A CA 1
ATOM 2102 C C . HIS A 1 252 ? 11.712 25.149 6.902 1.00 12.43 252 HIS A C 1
ATOM 2103 O O . HIS A 1 252 ? 12.278 24.220 6.346 1.00 13.34 252 HIS A O 1
ATOM 2116 N N . THR A 1 253 ? 12.300 25.971 7.786 1.00 11.73 253 THR A N 1
ATOM 2117 C CA . THR A 1 253 ? 13.713 25.930 8.053 1.00 11.36 253 THR A CA 1
ATOM 2118 C C . THR A 1 253 ? 14.023 25.708 9.526 1.00 10.79 253 THR A C 1
ATOM 2119 O O . THR A 1 253 ? 13.400 26.283 10.406 1.00 12.42 253 THR A O 1
ATOM 2123 N N . LEU A 1 254 ? 15.038 24.877 9.736 1.00 10.08 254 LEU A N 1
ATOM 2124 C CA A LEU A 1 254 ? 15.691 24.688 11.023 0.50 9.89 254 LEU A CA 1
ATOM 2125 C CA B LEU A 1 254 ? 15.688 24.672 11.020 0.50 9.87 254 LEU A CA 1
ATOM 2126 C C . LEU A 1 254 ? 16.966 25.527 11.019 1.00 9.61 254 LEU A C 1
ATOM 2127 O O . LEU A 1 254 ? 17.867 25.274 10.224 1.00 10.66 254 LEU A O 1
ATOM 2136 N N . PHE A 1 255 ? 16.999 26.524 11.902 1.00 9.68 255 PHE A N 1
ATOM 2137 C CA . PHE A 1 255 ? 18.163 27.396 12.076 1.00 9.39 255 PHE A CA 1
ATOM 2138 C C . PHE A 1 255 ? 18.960 26.864 13.258 1.00 9.08 255 PHE A C 1
ATOM 2139 O O . PHE A 1 255 ? 18.504 26.940 14.414 1.00 9.36 255 PHE A O 1
ATOM 2147 N N . VAL A 1 256 ? 20.105 26.286 12.982 1.00 8.90 256 VAL A N 1
ATOM 2148 C CA . VAL A 1 256 ? 20.843 25.533 13.980 1.00 9.14 256 VAL A CA 1
ATOM 2149 C C . VAL A 1 256 ? 21.868 26.427 14.651 1.00 9.16 256 VAL A C 1
ATOM 2150 O O . VAL A 1 256 ? 22.567 27.213 13.988 1.00 9.77 256 VAL A O 1
ATOM 2154 N N . HIS A 1 257 ? 21.969 26.280 15.974 1.00 9.04 257 HIS A N 1
ATOM 2155 C CA . HIS A 1 257 ? 22.954 26.915 16.854 1.00 9.24 257 HIS A CA 1
ATOM 2156 C C . HIS A 1 257 ? 22.454 28.298 17.282 1.00 9.84 257 HIS A C 1
ATOM 2157 O O . HIS A 1 257 ? 21.958 28.443 18.406 1.00 9.69 257 HIS A O 1
ATOM 2164 N N . MET A 1 258 ? 22.586 29.305 16.421 1.00 9.81 258 MET A N 1
ATOM 2165 C CA . MET A 1 258 ? 21.958 30.617 16.596 1.00 9.81 258 MET A CA 1
ATOM 2166 C C . MET A 1 258 ? 22.502 31.437 17.770 1.00 9.43 258 MET A C 1
ATOM 2167 O O . MET A 1 258 ? 21.956 32.487 18.075 1.00 10.08 258 MET A O 1
ATOM 2172 N N . VAL A 1 259 ? 23.600 31.014 18.392 1.00 9.26 259 VAL A N 1
ATOM 2173 C CA . VAL A 1 259 ? 24.127 31.650 19.576 1.00 9.43 259 VAL A CA 1
ATOM 2174 C C . VAL A 1 259 ? 24.407 33.127 19.339 1.00 9.11 259 VAL A C 1
ATOM 2175 O O . VAL A 1 259 ? 24.165 33.953 20.221 1.00 10.05 259 VAL A O 1
ATOM 2179 N N . TRP A 1 260 ? 24.950 33.449 18.153 1.00 9.22 260 TRP A N 1
ATOM 2180 C CA . TRP A 1 260 ? 25.415 34.794 17.886 1.00 9.61 260 TRP A CA 1
ATOM 2181 C C . TRP A 1 260 ? 24.452 35.581 17.000 1.00 9.81 260 TRP A C 1
ATOM 2182 O O . TRP A 1 260 ? 24.797 36.662 16.528 1.00 11.04 260 TRP A O 1
ATOM 2193 N N . ALA A 1 261 ? 23.247 35.065 16.762 1.00 9.77 261 ALA A N 1
ATOM 2194 C CA . ALA A 1 261 ? 22.266 35.782 15.977 1.00 10.02 261 ALA A CA 1
ATOM 2195 C C . ALA A 1 261 ? 21.925 37.103 16.650 1.00 10.78 261 ALA A C 1
ATOM 2196 O O . ALA A 1 261 ? 21.815 37.173 17.880 1.00 12.32 261 ALA A O 1
ATOM 2198 N N . ASN A 1 262 ? 21.665 38.126 15.838 1.00 11.26 262 ASN A N 1
ATOM 2199 C CA . ASN A 1 262 ? 21.344 39.447 16.346 1.00 12.44 262 ASN A CA 1
ATOM 2200 C C . ASN A 1 262 ? 19.835 39.704 16.318 1.00 11.66 262 ASN A C 1
ATOM 2201 O O . ASN A 1 262 ? 19.051 38.904 15.840 1.00 11.81 262 ASN A O 1
ATOM 2206 N N . GLU A 1 263 ? 19.450 40.852 16.861 1.00 13.24 263 GLU A N 1
ATOM 2207 C CA . GLU A 1 263 ? 18.052 41.160 17.045 1.00 14.03 263 GLU A CA 1
ATOM 2208 C C . GLU A 1 263 ? 17.300 41.254 15.732 1.00 13.59 263 GLU A C 1
ATOM 2209 O O . GLU A 1 263 ? 16.156 40.827 15.630 1.00 14.79 263 GLU A O 1
ATOM 2215 N N . GLU A 1 264 ? 17.938 41.816 14.713 1.00 14.28 264 GLU A N 1
ATOM 2216 C CA . GLU A 1 264 ? 17.313 41.942 13.408 1.00 15.07 264 GLU A CA 1
ATOM 2217 C C . GLU A 1 264 ? 17.053 40.577 12.780 1.00 13.26 264 GLU A C 1
ATOM 2218 O O . GLU A 1 264 ? 15.976 40.328 12.233 1.00 14.48 264 GLU A O 1
ATOM 2224 N N . GLU A 1 265 ? 18.044 39.697 12.852 1.00 12.52 265 GLU A N 1
ATOM 2225 C CA . GLU A 1 265 ? 17.905 38.348 12.332 1.00 11.95 265 GLU A CA 1
ATOM 2226 C C . GLU A 1 265 ? 16.809 37.589 13.062 1.00 11.69 265 GLU A C 1
ATOM 2227 O O . GLU A 1 265 ? 16.037 36.861 12.437 1.00 12.40 265 GLU A O 1
ATOM 2233 N N . ILE A 1 266 ? 16.754 37.750 14.386 1.00 11.59 266 ILE A N 1
ATOM 2234 C CA . ILE A 1 266 ? 15.742 37.093 15.190 1.00 12.06 266 ILE A CA 1
ATOM 2235 C C . ILE A 1 266 ? 14.336 37.563 14.786 1.00 12.72 266 ILE A C 1
ATOM 2236 O O . ILE A 1 266 ? 13.432 36.763 14.615 1.00 12.66 266 ILE A O 1
ATOM 2241 N N . GLN A 1 267 ? 14.161 38.875 14.598 1.00 12.59 267 GLN A N 1
ATOM 2242 C CA . GLN A 1 267 ? 12.865 39.381 14.158 1.00 13.58 267 GLN A CA 1
ATOM 2243 C C . GLN A 1 267 ? 12.496 38.803 12.788 1.00 14.01 267 GLN A C 1
ATOM 2244 O O . GLN A 1 267 ? 11.353 38.424 12.539 1.00 15.07 267 GLN A O 1
ATOM 2250 N N . THR A 1 268 ? 13.453 38.752 11.876 1.00 13.87 268 THR A N 1
ATOM 2251 C CA . THR A 1 268 ? 13.177 38.174 10.562 1.00 13.85 268 THR A CA 1
ATOM 2252 C C . THR A 1 268 ? 12.773 36.696 10.659 1.00 12.66 268 THR A C 1
ATOM 2253 O O . THR A 1 268 ? 11.770 36.261 10.103 1.00 13.93 268 THR A O 1
ATOM 2257 N N . ILE A 1 269 ? 13.551 35.923 11.395 1.00 12.51 269 ILE A N 1
ATOM 2258 C CA . ILE A 1 269 ? 13.302 34.485 11.508 1.00 12.66 269 ILE A CA 1
ATOM 2259 C C . ILE A 1 269 ? 11.979 34.210 12.228 1.00 12.90 269 ILE A C 1
ATOM 2260 O O . ILE A 1 269 ? 11.257 33.255 11.900 1.00 13.47 269 ILE A O 1
ATOM 2265 N N . ALA A 1 270 ? 11.617 35.043 13.190 1.00 12.58 270 ALA A N 1
ATOM 2266 C CA . ALA A 1 270 ? 10.325 34.892 13.865 1.00 13.59 270 ALA A CA 1
ATOM 2267 C C . ALA A 1 270 ? 9.158 35.038 12.885 1.00 14.28 270 ALA A C 1
ATOM 2268 O O . ALA A 1 270 ? 8.085 34.532 13.154 1.00 17.31 270 ALA A O 1
ATOM 2270 N N . SER A 1 271 ? 9.353 35.742 11.768 1.00 13.63 271 SER A N 1
ATOM 2271 C CA . SER A 1 271 ? 8.323 35.897 10.748 1.00 14.24 271 SER A CA 1
ATOM 2272 C C . SER A 1 271 ? 8.262 34.738 9.755 1.00 13.96 271 SER A C 1
ATOM 2273 O O . SER A 1 271 ? 7.355 34.672 8.940 1.00 16.83 271 SER A O 1
ATOM 2276 N N . TYR A 1 272 ? 9.257 33.860 9.792 1.00 13.42 272 TYR A N 1
ATOM 2277 C CA . TYR A 1 272 ? 9.358 32.704 8.909 1.00 13.52 272 TYR A CA 1
ATOM 2278 C C . TYR A 1 272 ? 8.748 31.478 9.563 1.00 12.96 272 TYR A C 1
ATOM 2279 O O . TYR A 1 272 ? 8.555 31.433 10.777 1.00 14.53 272 TYR A O 1
ATOM 2288 N N . ASN A 1 273 ? 8.503 30.445 8.761 1.00 13.25 273 ASN A N 1
ATOM 2289 C CA . ASN A 1 273 ? 8.172 29.122 9.287 1.00 13.36 273 ASN A CA 1
ATOM 2290 C C . ASN A 1 273 ? 9.484 28.476 9.689 1.00 13.08 273 ASN A C 1
ATOM 2291 O O . ASN A 1 273 ? 10.167 27.886 8.859 1.00 16.09 273 ASN A O 1
ATOM 2296 N N . ALA A 1 274 ? 9.871 28.666 10.939 1.00 12.62 274 ALA A N 1
ATOM 2297 C CA . ALA A 1 274 ? 11.229 28.371 11.360 1.00 12.37 274 ALA A CA 1
ATOM 2298 C C . ALA A 1 274 ? 11.273 27.900 12.798 1.00 12.03 274 ALA A C 1
ATOM 2299 O O . ALA A 1 274 ? 10.475 28.338 13.624 1.00 14.30 274 ALA A O 1
ATOM 2301 N N . HIS A 1 275 ? 12.263 27.074 13.098 1.00 10.83 275 HIS A N 1
ATOM 2302 C CA . HIS A 1 275 ? 12.559 26.621 14.437 1.00 11.13 275 HIS A CA 1
ATOM 2303 C C . HIS A 1 275 ? 14.049 26.819 14.652 1.00 11.40 275 HIS A C 1
ATOM 2304 O O . HIS A 1 275 ? 14.830 26.659 13.703 1.00 13.94 275 HIS A O 1
ATOM 2311 N N . ILE A 1 276 ? 14.453 27.127 15.877 1.00 10.03 276 ILE A N 1
ATOM 2312 C CA . ILE A 1 276 ? 15.861 27.111 16.250 1.00 9.21 276 ILE A CA 1
ATOM 2313 C C . ILE A 1 276 ? 16.194 25.756 16.829 1.00 8.66 276 ILE A C 1
ATOM 2314 O O . ILE A 1 276 ? 15.434 25.202 17.612 1.00 9.93 276 ILE A O 1
ATOM 2319 N N . ILE A 1 277 ? 17.349 25.220 16.442 1.00 8.53 277 ILE A N 1
ATOM 2320 C CA . ILE A 1 277 ? 17.841 23.979 17.026 1.00 8.34 277 ILE A CA 1
ATOM 2321 C C . ILE A 1 277 ? 19.001 24.310 17.959 1.00 8.55 277 ILE A C 1
ATOM 2322 O O . ILE A 1 277 ? 20.038 24.810 17.526 1.00 9.59 277 ILE A O 1
ATOM 2327 N N . HIS A 1 278 ? 18.785 24.062 19.236 1.00 8.41 278 HIS A N 1
ATOM 2328 C CA . HIS A 1 278 ? 19.727 24.365 20.305 1.00 8.32 278 HIS A CA 1
ATOM 2329 C C . HIS A 1 278 ? 20.563 23.132 20.635 1.00 8.47 278 HIS A C 1
ATOM 2330 O O . HIS A 1 278 ? 20.021 22.094 20.999 1.00 9.12 278 HIS A O 1
ATOM 2337 N N . CYS A 1 279 ? 21.877 23.285 20.521 1.00 8.64 279 CYS A N 1
ATOM 2338 C CA . CYS A 1 279 ? 22.865 22.206 20.699 1.00 8.57 279 CYS A CA 1
ATOM 2339 C C . CYS A 1 279 ? 23.832 22.640 21.814 1.00 8.22 279 CYS A C 1
ATOM 2340 O O . CYS A 1 279 ? 24.944 23.091 21.540 1.00 8.86 279 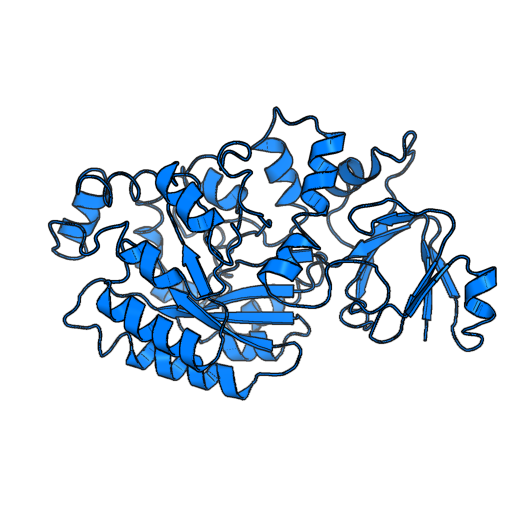CYS A O 1
ATOM 2343 N N . PRO A 1 280 ? 23.407 22.536 23.081 1.00 8.11 280 PRO A N 1
ATOM 2344 C CA . PRO A 1 280 ? 24.196 23.167 24.152 1.00 8.72 280 PRO A CA 1
ATOM 2345 C C . PRO A 1 280 ? 25.578 22.573 24.328 1.00 8.09 280 PRO A C 1
ATOM 2346 O O . PRO A 1 280 ? 26.538 23.315 24.591 1.00 8.69 280 PRO A O 1
ATOM 2350 N N . ILE A 1 281 ? 25.714 21.255 24.286 1.00 7.96 281 ILE A N 1
ATOM 2351 C CA . ILE A 1 281 ? 27.031 20.653 24.493 1.00 8.66 281 ILE A CA 1
ATOM 2352 C C . ILE A 1 281 ? 28.027 21.084 23.390 1.00 9.01 281 ILE A C 1
ATOM 2353 O O . ILE A 1 281 ? 29.135 21.536 23.670 1.00 9.02 281 ILE A O 1
ATOM 2358 N N . SER A 1 282 ? 27.608 20.927 22.139 1.00 9.08 282 SER A N 1
ATOM 2359 C CA . SER A 1 282 ? 28.470 21.280 21.014 1.00 9.42 282 SER A CA 1
ATOM 2360 C C . SER A 1 282 ? 28.903 22.739 21.113 1.00 8.66 282 SER A C 1
ATOM 2361 O O . SER A 1 282 ? 30.066 23.065 20.968 1.00 9.70 282 SER A O 1
ATOM 2364 N N . ASN A 1 283 ? 27.952 23.634 21.396 1.00 8.35 283 ASN A N 1
ATOM 2365 C CA . ASN A 1 283 ? 28.301 25.049 21.451 1.00 8.30 283 ASN A CA 1
ATOM 2366 C C . ASN A 1 283 ? 29.299 25.308 22.576 1.00 8.79 283 ASN A C 1
ATOM 2367 O O . ASN A 1 283 ? 30.275 26.047 22.399 1.00 9.03 283 ASN A O 1
ATOM 2372 N N . ARG A 1 284 ? 29.091 24.702 23.742 1.00 7.99 284 ARG A N 1
ATOM 2373 C CA . ARG A 1 284 ? 30.000 24.961 24.831 1.00 8.06 284 ARG A CA 1
ATOM 2374 C C . ARG A 1 284 ? 31.383 24.387 24.546 1.00 8.37 284 ARG A C 1
ATOM 2375 O O . ARG A 1 284 ? 32.400 25.044 24.821 1.00 8.91 284 ARG A O 1
ATOM 2383 N N . LEU A 1 285 ? 31.457 23.177 24.015 1.00 8.64 285 LEU A N 1
ATOM 2384 C CA . LEU A 1 285 ? 32.739 22.513 23.791 1.00 9.08 285 LEU A CA 1
ATOM 2385 C C . LEU A 1 285 ? 33.565 23.134 22.697 1.00 8.89 285 LEU A C 1
ATOM 2386 O O . LEU A 1 285 ? 34.792 22.957 22.699 1.00 10.36 285 LEU A O 1
ATOM 2391 N N . LEU A 1 286 ? 32.933 23.830 21.751 1.00 9.06 286 LEU A N 1
ATOM 2392 C CA . LEU A 1 286 ? 33.642 24.487 20.660 1.00 9.08 286 LEU A CA 1
ATOM 2393 C C . LEU A 1 286 ? 33.891 25.962 20.938 1.00 9.40 286 LEU A C 1
ATOM 2394 O O . LEU A 1 286 ? 34.248 26.711 20.030 1.00 10.23 286 LEU A O 1
ATOM 2399 N N . GLY A 1 287 ? 33.747 26.424 22.180 1.00 9.25 287 GLY A N 1
ATOM 2400 C CA . GLY A 1 287 ? 34.064 27.805 22.481 1.00 9.51 287 GLY A CA 1
ATOM 2401 C C . GLY A 1 287 ? 33.138 28.784 21.820 1.00 9.44 287 GLY A C 1
ATOM 2402 O O . GLY A 1 287 ? 33.548 29.904 21.486 1.00 10.25 287 GLY A O 1
ATOM 2403 N N . ASN A 1 288 ? 31.888 28.379 21.655 1.00 8.62 288 ASN A N 1
ATOM 2404 C CA . ASN A 1 288 ? 30.876 29.195 21.024 1.00 9.38 288 ASN A CA 1
ATOM 2405 C C . ASN A 1 288 ? 29.896 29.812 22.021 1.00 9.93 288 ASN A C 1
ATOM 2406 O O . ASN A 1 288 ? 29.017 30.555 21.603 1.00 12.33 288 ASN A O 1
ATOM 2411 N N . GLY A 1 289 ? 30.035 29.527 23.314 1.00 9.32 289 GLY A N 1
ATOM 2412 C CA . GLY A 1 289 ? 29.154 30.118 24.303 1.00 9.67 289 GLY A CA 1
ATOM 2413 C C . GLY A 1 289 ? 27.838 29.368 24.449 1.00 8.67 289 GLY A C 1
ATOM 2414 O O . GLY A 1 289 ? 27.775 28.152 24.244 1.00 9.92 289 GLY A O 1
ATOM 2415 N N . VAL A 1 290 ? 26.812 30.122 24.813 1.00 8.69 290 VAL A N 1
ATOM 2416 C CA . VAL A 1 290 ? 25.509 29.565 25.195 1.00 8.12 290 VAL A CA 1
ATOM 2417 C C . VAL A 1 290 ? 24.407 30.407 24.588 1.00 8.15 290 VAL A C 1
ATOM 2418 O O . VAL A 1 290 ? 24.370 31.627 24.781 1.00 9.22 290 VAL A O 1
ATOM 2422 N N . LEU A 1 291 ? 23.481 29.770 23.887 1.00 8.50 291 LEU A N 1
ATOM 2423 C CA . LEU A 1 291 ? 22.311 30.433 23.354 1.00 8.71 291 LEU A CA 1
ATOM 2424 C C . LEU A 1 291 ? 21.504 31.079 24.483 1.00 8.60 291 LEU A C 1
ATOM 2425 O O . LEU A 1 291 ? 21.200 30.417 25.472 1.00 9.69 291 LEU A O 1
ATOM 2430 N N . ASP A 1 292 ? 21.156 32.350 24.314 1.00 8.98 292 ASP A N 1
ATOM 2431 C CA . ASP A 1 292 ? 20.351 33.047 25.312 1.00 9.43 292 ASP A CA 1
ATOM 2432 C C . ASP A 1 292 ? 18.868 32.856 24.993 1.00 9.46 292 ASP A C 1
ATOM 2433 O O . ASP A 1 292 ? 18.361 33.335 23.974 1.00 9.57 292 ASP A O 1
ATOM 2438 N N . LEU A 1 293 ? 18.160 32.157 25.879 1.00 9.98 293 LEU A N 1
ATOM 2439 C CA . LEU A 1 293 ? 16.788 31.767 25.624 1.00 10.47 293 LEU A CA 1
ATOM 2440 C C . LEU A 1 293 ? 15.810 32.936 25.762 1.00 10.75 293 LEU A C 1
ATOM 2441 O O . LEU A 1 293 ? 14.725 32.855 25.200 1.00 12.55 293 LEU A O 1
ATOM 2446 N N . GLU A 1 294 ? 16.176 34.014 26.440 1.00 10.63 294 GLU A N 1
ATOM 2447 C CA . GLU A 1 294 ? 15.352 35.229 26.388 1.00 11.14 294 GLU A CA 1
ATOM 2448 C C . GLU A 1 294 ? 15.482 35.909 25.045 1.00 10.79 294 GLU A C 1
ATOM 2449 O O . GLU A 1 294 ? 14.501 36.368 24.468 1.00 11.84 294 GLU A O 1
ATOM 2455 N N . LYS A 1 295 ? 16.695 35.973 24.523 1.00 10.85 295 LYS A N 1
ATOM 2456 C CA . LYS A 1 295 ? 16.927 36.689 23.287 1.00 11.31 295 LYS A CA 1
ATOM 2457 C C . LYS A 1 295 ? 16.139 36.086 22.133 1.00 11.05 295 LYS A C 1
ATOM 2458 O O . LYS A 1 295 ? 15.638 36.815 21.270 1.00 11.87 295 LYS A O 1
ATOM 2464 N N . ILE A 1 296 ? 16.011 34.763 22.113 1.00 10.56 296 ILE A N 1
ATOM 2465 C CA . ILE A 1 296 ? 15.319 34.062 21.049 1.00 11.45 296 ILE A CA 1
ATOM 2466 C C . ILE A 1 296 ? 13.899 33.635 21.396 1.00 11.71 296 ILE A C 1
ATOM 2467 O O . ILE A 1 296 ? 13.316 32.829 20.673 1.00 12.72 296 ILE A O 1
ATOM 2472 N N . LYS A 1 297 ? 13.309 34.194 22.450 1.00 11.71 297 LYS A N 1
ATOM 2473 C CA . LYS A 1 297 ? 12.027 33.717 22.929 1.00 12.12 297 LYS A CA 1
ATOM 2474 C C . LYS A 1 297 ? 10.918 33.790 21.907 1.00 12.27 297 LYS A C 1
ATOM 2475 O O . LYS A 1 297 ? 9.945 33.050 22.013 1.00 13.33 297 LYS A O 1
ATOM 2481 N N . SER A 1 298 ? 11.019 34.678 20.917 1.00 12.23 298 SER A N 1
ATOM 2482 C CA . SER A 1 298 ? 10.020 34.808 19.862 1.00 12.81 298 SER A CA 1
ATOM 2483 C C . SER A 1 298 ? 10.026 33.675 18.829 1.00 12.84 298 SER A C 1
ATOM 2484 O O . SER A 1 298 ? 9.126 33.640 17.992 1.00 14.27 298 SER A O 1
ATOM 2487 N N . ILE A 1 299 ? 11.007 32.778 18.861 1.00 12.04 299 ILE A N 1
ATOM 2488 C CA . ILE A 1 299 ? 11.124 31.688 17.895 1.00 11.73 299 ILE A CA 1
ATOM 2489 C C . ILE A 1 299 ? 11.125 30.366 18.652 1.00 10.91 299 ILE A C 1
ATOM 2490 O O . ILE A 1 299 ? 11.907 30.214 19.575 1.00 11.76 299 ILE A O 1
ATOM 2495 N N . PRO A 1 300 ? 10.288 29.406 18.248 1.00 11.17 300 PRO A N 1
ATOM 2496 C CA . PRO A 1 300 ? 10.319 28.118 18.966 1.00 11.31 300 PRO A CA 1
ATOM 2497 C C . PRO A 1 300 ? 11.661 27.422 18.772 1.00 10.46 300 PRO A C 1
ATOM 2498 O O . PRO A 1 300 ? 12.234 27.452 17.679 1.00 11.47 300 PRO A O 1
ATOM 2502 N N . TYR A 1 301 ? 12.138 26.786 19.840 1.00 9.96 301 TYR A N 1
ATOM 2503 C CA . TYR A 1 301 ? 13.364 26.014 19.763 1.00 9.92 301 TYR A CA 1
ATOM 2504 C C . TYR A 1 301 ? 13.117 24.546 20.137 1.00 9.25 301 TYR A C 1
ATOM 2505 O O . TYR A 1 301 ? 12.159 24.197 20.833 1.00 10.69 301 TYR A O 1
ATOM 2514 N N . ALA A 1 302 ? 14.034 23.702 19.665 1.00 9.30 302 ALA A N 1
ATOM 2515 C CA . ALA A 1 302 ? 14.094 22.294 20.014 1.00 9.07 302 ALA A CA 1
ATOM 2516 C C . ALA A 1 302 ? 15.530 21.960 20.360 1.00 8.81 302 ALA A C 1
ATOM 2517 O O . ALA A 1 302 ? 16.424 22.664 19.990 1.00 11.36 302 ALA A O 1
ATOM 2519 N N . ILE A 1 303 ? 15.749 20.900 21.114 1.00 10.49 303 ILE A N 1
ATOM 2520 C CA A ILE A 1 303 ? 17.073 20.432 21.569 0.53 9.70 303 ILE A CA 1
ATOM 2521 C CA B ILE A 1 303 ? 17.084 20.483 21.492 0.47 10.07 303 ILE A CA 1
ATOM 2522 C C . ILE A 1 303 ? 17.600 19.374 20.603 1.00 9.22 303 ILE A C 1
ATOM 2523 O O . ILE A 1 303 ? 16.863 18.480 20.198 1.00 10.23 303 ILE A O 1
ATOM 2532 N N . ALA A 1 304 ? 18.904 19.424 20.318 1.00 9.37 304 ALA A N 1
ATOM 2533 C CA . ALA A 1 304 ? 19.596 18.376 19.569 1.00 9.38 304 ALA A CA 1
ATOM 2534 C C . ALA A 1 304 ? 20.980 18.176 20.148 1.00 9.20 304 ALA A C 1
ATOM 2535 O O . ALA A 1 304 ? 21.481 19.001 20.918 1.00 9.54 304 ALA A O 1
ATOM 2537 N N . THR A 1 305 ? 21.642 17.106 19.707 1.00 9.69 305 THR A N 1
ATOM 2538 C CA . THR A 1 305 ? 22.951 16.780 20.208 1.00 10.16 305 THR A CA 1
ATOM 2539 C C . THR A 1 305 ? 24.096 17.209 19.304 1.00 9.89 305 THR A C 1
ATOM 2540 O O . THR A 1 305 ? 25.218 17.257 19.783 1.00 10.67 305 THR A O 1
ATOM 2544 N N . ASP A 1 306 ? 23.840 17.470 18.033 1.00 10.82 306 ASP A N 1
ATOM 2545 C CA A ASP A 1 306 ? 24.906 17.572 17.019 0.51 11.33 306 ASP A CA 1
ATOM 2546 C CA B ASP A 1 306 ? 24.910 17.561 17.050 0.49 11.81 306 ASP A CA 1
ATOM 2547 C C . ASP A 1 306 ? 25.506 16.148 16.886 1.00 12.06 306 ASP A C 1
ATOM 2548 O O . ASP A 1 306 ? 25.047 15.166 17.509 1.00 12.99 306 ASP A O 1
ATOM 2557 N N . GLY A 1 307 ? 26.504 16.004 16.054 1.00 12.94 307 GLY A N 1
ATOM 2558 C CA . GLY A 1 307 ? 27.194 14.737 15.911 1.00 11.66 307 GLY A CA 1
ATOM 2559 C C . GLY A 1 307 ? 28.271 14.520 16.958 1.00 10.13 307 GLY A C 1
ATOM 2560 O O . GLY A 1 307 ? 28.637 15.421 17.706 1.00 10.95 307 GLY A O 1
ATOM 2561 N N . LEU A 1 308 ? 28.836 13.311 16.924 1.00 10.08 308 LEU A N 1
ATOM 2562 C CA .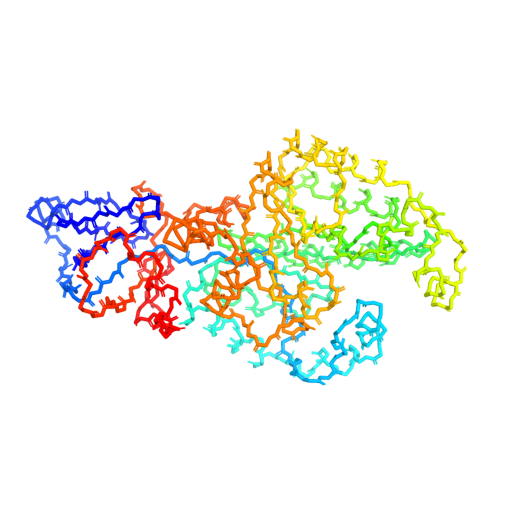 LEU A 1 308 ? 29.958 12.962 17.765 1.00 9.70 308 LEU A CA 1
ATOM 2563 C C . LEU A 1 308 ? 31.255 13.666 17.329 1.00 10.00 308 LEU A C 1
ATOM 2564 O O . LEU A 1 308 ? 32.270 13.578 18.025 1.00 10.62 308 LEU A O 1
ATOM 2569 N N . SER A 1 309 ? 31.201 14.417 16.235 1.00 10.16 309 SER A N 1
ATOM 2570 C CA . SER A 1 309 ? 32.224 15.393 15.881 1.00 10.90 309 SER A CA 1
ATOM 2571 C C . SER A 1 309 ? 32.325 16.555 16.853 1.00 10.23 309 SER A C 1
ATOM 2572 O O . SER A 1 309 ? 33.344 17.236 16.832 1.00 10.52 309 SER A O 1
ATOM 2575 N N A SER A 1 310 ? 31.260 16.793 17.638 0.48 11.06 310 SER A N 1
ATOM 2576 N N B SER A 1 310 ? 31.316 16.817 17.683 0.52 10.45 310 SER A N 1
ATOM 2577 C CA A SER A 1 310 ? 31.120 17.945 18.521 0.48 11.99 310 SER A CA 1
ATOM 2578 C CA B SER A 1 310 ? 31.453 17.848 18.703 0.52 10.13 310 SER A CA 1
ATOM 2579 C C A SER A 1 310 ? 30.496 17.550 19.879 0.48 10.96 310 SER A C 1
ATOM 2580 C C B SER A 1 310 ? 30.577 17.543 19.903 0.52 10.80 310 SER A C 1
ATOM 2581 O O A SER A 1 310 ? 29.976 18.410 20.586 0.48 12.46 310 SER A O 1
ATOM 2582 O O B SER A 1 310 ? 29.966 18.424 20.502 0.52 12.69 310 SER A O 1
ATOM 2587 N N . ASN A 1 311 ? 30.553 16.273 20.251 1.00 10.15 311 ASN A N 1
ATOM 2588 C CA . ASN A 1 311 ? 29.852 15.793 21.435 1.00 10.07 311 ASN A CA 1
ATOM 2589 C C . ASN A 1 311 ? 30.469 14.473 21.843 1.00 9.90 311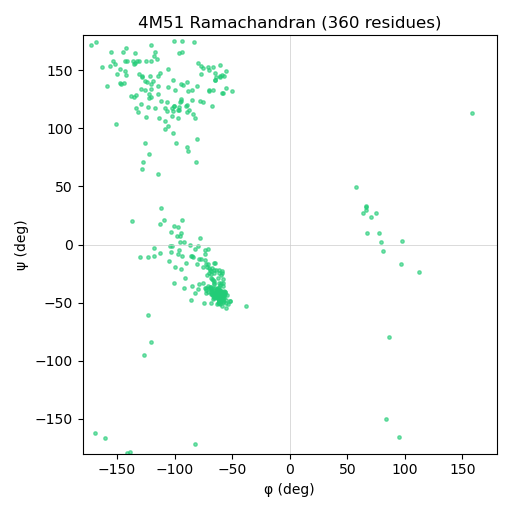 ASN A C 1
ATOM 2590 O O . ASN A 1 311 ? 31.016 13.779 20.997 1.00 12.05 311 ASN A O 1
ATOM 2595 N N . TYR A 1 312 ? 30.326 14.110 23.119 1.00 9.77 312 TYR A N 1
ATOM 2596 C CA . TYR A 1 312 ? 30.782 12.828 23.616 1.00 10.47 312 TYR A CA 1
ATOM 2597 C C . TYR A 1 312 ? 29.682 11.771 23.600 1.00 10.43 312 TYR A C 1
ATOM 2598 O O . TYR A 1 312 ? 29.986 10.600 23.852 1.00 11.44 312 TYR A O 1
ATOM 2607 N N . SER A 1 313 ? 28.445 12.137 23.346 1.00 10.46 313 SER A N 1
ATOM 2608 C CA . SER A 1 313 ? 27.377 11.125 23.216 1.00 11.27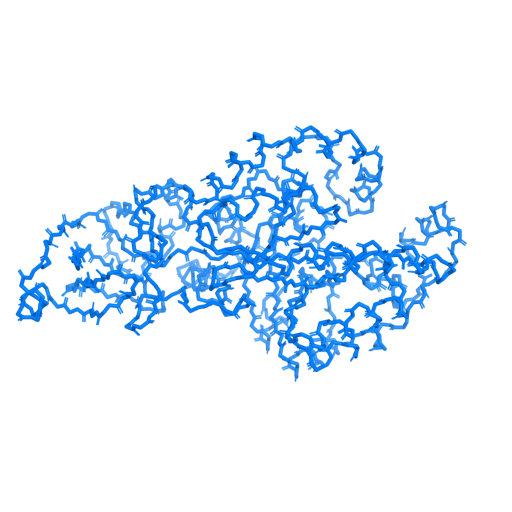 313 SER A CA 1
ATOM 2609 C C . SER A 1 313 ? 26.269 11.698 22.367 1.00 10.16 313 SER A C 1
ATOM 2610 O O . SER A 1 313 ? 26.196 12.890 22.127 1.00 11.57 313 SER A O 1
ATOM 2613 N N . LEU A 1 314 ? 25.393 10.804 21.931 1.00 9.84 314 LEU A N 1
ATOM 2614 C CA . LEU A 1 314 ? 24.158 11.122 21.235 1.00 9.92 314 LEU A CA 1
ATOM 2615 C C . LEU A 1 314 ? 22.948 10.833 22.128 1.00 10.37 314 LEU A C 1
ATOM 2616 O O . LEU A 1 314 ? 21.840 10.668 21.649 1.00 13.33 314 LEU A O 1
ATOM 2621 N N . ASN A 1 315 ? 23.168 10.788 23.432 1.00 10.13 315 ASN A N 1
ATOM 2622 C CA . ASN A 1 315 ? 22.122 10.483 24.387 1.00 10.56 315 ASN A CA 1
ATOM 2623 C C . ASN A 1 315 ? 21.409 11.775 24.775 1.00 9.63 315 ASN A C 1
ATOM 2624 O O . ASN A 1 315 ? 22.013 12.664 25.380 1.00 10.56 315 ASN A O 1
ATOM 2629 N N . MET A 1 316 ? 20.123 11.900 24.450 1.00 9.71 316 MET A N 1
ATOM 2630 C CA A MET A 1 316 ? 19.417 13.127 24.783 0.46 9.41 316 MET A CA 1
ATOM 2631 C CA B MET A 1 316 ? 19.385 13.100 24.797 0.54 9.67 316 MET A CA 1
ATOM 2632 C C . MET A 1 316 ? 19.329 13.376 26.294 1.00 9.60 316 MET A C 1
ATOM 2633 O O . MET A 1 316 ? 19.269 14.524 26.687 1.00 10.16 316 MET A O 1
ATOM 2642 N N . TYR A 1 317 ? 19.344 12.330 27.123 1.00 10.34 317 TYR A N 1
ATOM 2643 C CA . TYR A 1 317 ? 19.366 12.580 28.567 1.00 11.05 317 TYR A CA 1
ATOM 2644 C C . TYR A 1 317 ? 20.633 13.347 28.985 1.00 11.08 317 TYR A C 1
ATOM 2645 O O . TYR A 1 317 ? 20.591 14.198 29.884 1.00 12.27 317 TYR A O 1
ATOM 2654 N N . GLU A 1 318 ? 21.767 13.018 28.379 1.00 10.72 318 GLU A N 1
ATOM 2655 C CA A GLU A 1 318 ? 23.028 13.745 28.630 0.53 10.62 318 GLU A CA 1
ATOM 2656 C CA B GLU A 1 318 ? 22.981 13.748 28.654 0.47 11.18 318 GLU A CA 1
ATOM 2657 C C . GLU A 1 318 ? 22.926 15.190 28.142 1.00 9.61 318 GLU A C 1
ATOM 265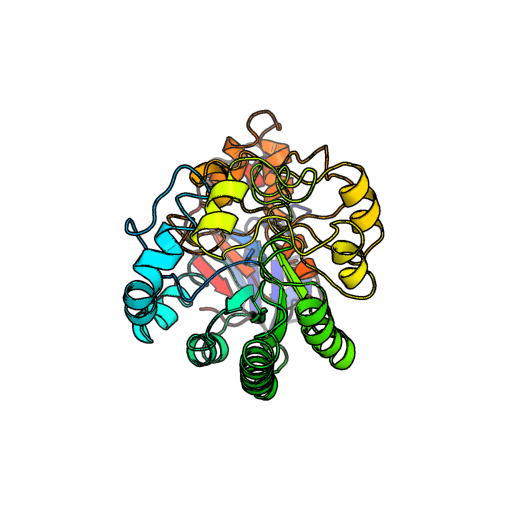8 O O . GLU A 1 318 ? 23.381 16.119 28.823 1.00 10.21 318 GLU A O 1
ATOM 2669 N N . GLU A 1 319 ? 22.308 15.377 26.975 1.00 9.66 319 GLU A N 1
ATOM 2670 C CA . GLU A 1 319 ? 22.110 16.728 26.445 1.00 9.61 319 GLU A CA 1
ATOM 2671 C C . GLU A 1 319 ? 21.260 17.565 27.381 1.00 9.49 319 GLU A C 1
ATOM 2672 O O . GLU A 1 319 ? 21.519 18.752 27.590 1.00 9.90 319 GLU A O 1
ATOM 2678 N N . LEU A 1 320 ? 20.206 16.959 27.916 1.00 9.50 320 LEU A N 1
ATOM 2679 C CA . LEU A 1 320 ? 19.313 17.674 28.800 1.00 9.99 320 LEU A CA 1
ATOM 2680 C C . LEU A 1 320 ? 19.973 18.032 30.131 1.00 9.30 320 LEU A C 1
ATOM 2681 O O . LEU A 1 320 ? 19.742 19.120 30.656 1.00 9.70 320 LEU A O 1
ATOM 2686 N N . LYS A 1 321 ? 20.805 17.140 30.681 1.00 9.40 321 LYS A N 1
ATOM 2687 C CA . LYS A 1 321 ? 21.597 17.499 31.848 1.00 9.60 321 LYS A CA 1
ATOM 2688 C C . LYS A 1 321 ? 22.487 18.704 31.555 1.00 9.45 321 LYS A C 1
ATOM 2689 O O . LYS A 1 321 ? 22.538 19.660 32.315 1.00 9.37 321 LYS A O 1
ATOM 2695 N N . ALA A 1 322 ? 23.209 18.644 30.440 1.00 9.44 322 ALA A N 1
ATOM 2696 C CA . ALA A 1 322 ? 24.078 19.757 30.072 1.00 9.62 322 ALA A CA 1
ATOM 2697 C C . ALA A 1 322 ? 23.278 21.033 29.896 1.00 8.74 322 ALA A C 1
ATOM 2698 O O . ALA A 1 322 ? 23.728 22.114 30.294 1.00 9.31 322 ALA A O 1
ATOM 2700 N N . ALA A 1 323 ? 22.093 20.943 29.299 1.00 8.76 323 ALA A N 1
ATOM 2701 C CA . ALA A 1 323 ? 21.242 22.117 29.121 1.00 8.95 323 ALA A CA 1
ATOM 2702 C C . ALA A 1 323 ? 20.899 22.729 30.464 1.00 8.63 323 ALA A C 1
ATOM 2703 O O . ALA A 1 323 ? 20.910 23.961 30.617 1.00 9.18 323 ALA A O 1
ATOM 2705 N N . LEU A 1 324 ? 20.561 21.901 31.467 1.00 8.84 324 LEU A N 1
ATOM 2706 C CA . LEU A 1 324 ? 20.323 22.443 32.803 1.00 9.17 324 LEU A CA 1
ATOM 2707 C C . LEU A 1 324 ? 21.508 23.256 33.275 1.00 8.60 324 LEU A C 1
ATOM 2708 O O . LEU A 1 324 ? 21.356 24.308 33.897 1.00 9.44 324 LEU A O 1
ATOM 2713 N N . PHE A 1 325 ? 22.717 22.745 33.051 1.00 8.16 325 PHE A N 1
ATOM 2714 C CA . PHE A 1 325 ? 23.906 23.364 33.597 1.00 8.79 325 PHE A CA 1
ATOM 2715 C C . PHE A 1 325 ? 24.391 24.593 32.825 1.00 8.60 325 PHE A C 1
ATOM 2716 O O . PHE A 1 325 ? 24.912 25.520 33.455 1.00 9.13 325 PHE A O 1
ATOM 2724 N N . VAL A 1 326 ? 24.244 24.649 31.499 1.00 8.32 326 VAL A N 1
ATOM 2725 C CA . VAL A 1 326 ? 24.693 25.820 30.757 1.00 8.36 326 VAL A CA 1
ATOM 2726 C C . VAL A 1 326 ? 23.711 26.991 30.841 1.00 8.52 326 VAL A C 1
ATOM 2727 O O . VAL A 1 326 ? 24.059 28.120 30.450 1.00 9.01 326 VAL A O 1
ATOM 2731 N N . HIS A 1 327 ? 22.504 26.732 31.325 1.00 8.23 327 HIS A N 1
ATOM 2732 C CA . HIS A 1 327 ? 21.496 27.765 31.664 1.00 8.31 327 HIS A CA 1
ATOM 2733 C C . HIS A 1 327 ? 21.264 27.722 33.169 1.00 7.93 327 HIS A C 1
ATOM 2734 O O . HIS A 1 327 ? 20.160 27.430 33.626 1.00 8.52 327 HIS A O 1
ATOM 2741 N N . PRO A 1 328 ? 22.316 27.966 33.969 1.00 8.23 328 PRO A N 1
ATOM 2742 C CA . PRO A 1 328 ? 22.252 27.602 35.380 1.00 8.55 328 PRO A CA 1
ATOM 2743 C C . PRO A 1 328 ? 21.333 28.464 36.219 1.00 8.72 328 PRO A C 1
ATOM 2744 O O . PRO A 1 328 ? 21.009 28.067 37.333 1.00 10.28 328 PRO A O 1
ATOM 2748 N N . ASN A 1 329 ? 20.949 29.626 35.712 1.00 8.52 329 ASN A N 1
ATOM 2749 C CA . ASN A 1 329 ? 20.107 30.539 36.475 1.00 8.88 329 ASN A CA 1
ATOM 2750 C C . ASN A 1 329 ? 18.632 30.401 36.175 1.00 9.07 329 ASN A C 1
ATOM 2751 O O . ASN A 1 329 ? 17.834 31.183 36.681 1.00 9.91 329 ASN A O 1
ATOM 2756 N N . LYS A 1 330 ? 18.259 29.390 35.392 1.00 8.58 330 LYS A N 1
ATOM 2757 C CA . LYS A 1 330 ? 16.865 29.063 35.158 1.00 8.76 330 LYS A CA 1
ATOM 2758 C C . LYS A 1 330 ? 16.409 28.090 36.225 1.00 8.84 330 LYS A C 1
ATOM 2759 O O . LYS A 1 330 ? 16.935 26.980 36.360 1.00 9.50 330 LYS A O 1
ATOM 2765 N N . GLU A 1 331 ? 15.403 28.470 36.999 1.00 8.88 331 GLU A N 1
ATOM 2766 C CA . GLU A 1 331 ? 14.939 27.675 38.112 1.00 8.84 331 GLU A CA 1
ATOM 2767 C C . GLU A 1 331 ? 14.709 26.247 37.631 1.00 8.49 331 GLU A C 1
ATOM 2768 O O . GLU A 1 331 ? 14.089 25.997 36.602 1.00 9.57 331 GLU A O 1
ATOM 2774 N N . ALA A 1 332 ? 15.227 25.283 38.397 1.00 9.09 332 ALA A N 1
ATOM 2775 C CA . ALA A 1 332 ? 15.478 23.946 37.861 1.00 9.20 332 ALA A CA 1
ATOM 2776 C C . ALA A 1 332 ? 14.217 23.141 37.580 1.00 9.19 332 ALA A C 1
ATOM 2777 O O . ALA A 1 332 ? 14.155 22.383 36.621 1.00 9.27 332 ALA A O 1
ATOM 2779 N N . THR A 1 333 ? 13.221 23.224 38.472 1.00 9.36 333 THR A N 1
ATOM 2780 C CA . THR A 1 333 ? 12.023 22.380 38.303 1.00 10.42 333 THR A CA 1
ATOM 2781 C C . THR A 1 333 ? 11.220 22.815 37.085 1.00 9.34 333 THR A C 1
ATOM 2782 O O . THR A 1 333 ? 10.750 21.966 36.301 1.00 10.42 333 THR A O 1
ATOM 2786 N N . THR A 1 334 ? 11.061 24.118 36.900 1.00 9.51 334 THR A N 1
ATOM 2787 C CA . THR A 1 334 ? 10.345 24.633 35.744 1.00 9.43 334 THR A CA 1
ATOM 2788 C C . THR A 1 334 ? 11.166 24.485 34.475 1.00 9.10 334 THR A C 1
ATOM 2789 O O . THR A 1 334 ? 10.619 24.159 33.415 1.00 9.57 334 THR A O 1
ATOM 2793 N N . PHE A 1 335 ? 12.480 24.710 34.544 1.00 9.08 335 PHE A N 1
ATOM 2794 C CA . PHE A 1 335 ? 13.290 24.587 33.331 1.00 8.77 335 PHE A CA 1
ATOM 2795 C C . PHE A 1 335 ? 13.331 23.141 32.864 1.00 8.74 335 PHE A C 1
ATOM 2796 O O . PHE A 1 335 ? 13.314 22.879 31.665 1.00 8.72 335 PHE A O 1
ATOM 2804 N N . ALA A 1 336 ? 13.390 22.181 33.785 1.00 8.46 336 ALA A N 1
ATOM 2805 C CA . ALA A 1 336 ? 13.370 20.783 33.383 1.00 8.52 336 ALA A CA 1
ATOM 2806 C C . ALA A 1 336 ? 12.116 20.441 32.583 1.00 8.49 336 ALA A C 1
ATOM 2807 O O . ALA A 1 336 ? 12.174 19.673 31.628 1.00 9.08 336 ALA A O 1
ATOM 2809 N N . LYS A 1 337 ? 10.966 20.973 33.006 1.00 8.83 337 LYS A N 1
ATOM 2810 C CA . LYS A 1 337 ? 9.734 20.750 32.260 1.00 8.88 337 LYS A CA 1
ATOM 2811 C C . LYS A 1 337 ? 9.845 21.328 30.850 1.00 8.95 337 LYS A C 1
ATOM 2812 O O . LYS A 1 337 ? 9.507 20.663 29.875 1.00 9.41 337 LYS A O 1
ATOM 2818 N N . GLU A 1 338 ? 10.293 22.575 30.753 1.00 9.25 338 GLU A N 1
ATOM 2819 C CA . GLU A 1 338 ? 10.538 23.196 29.458 1.00 9.50 338 GLU A CA 1
ATOM 2820 C C . GLU A 1 338 ? 11.426 22.299 28.586 1.00 8.85 338 GLU A C 1
ATOM 2821 O O . GLU A 1 338 ? 11.110 22.062 27.420 1.00 9.61 338 GLU A O 1
ATOM 2827 N N . LEU A 1 339 ? 12.525 21.821 29.141 1.00 8.73 339 LEU A N 1
ATOM 2828 C CA . LEU A 1 339 ? 13.452 20.997 28.393 1.00 8.94 339 LEU A CA 1
ATOM 2829 C C . LEU A 1 339 ? 12.832 19.721 27.854 1.00 9.05 339 LEU A C 1
ATOM 2830 O O . LEU A 1 339 ? 13.066 19.336 26.704 1.00 9.79 339 LEU A O 1
ATOM 2835 N N . ILE A 1 340 ? 12.058 19.024 28.685 1.00 8.83 340 ILE A N 1
ATOM 2836 C CA . ILE A 1 340 ? 11.422 17.805 28.230 1.00 8.81 340 ILE A CA 1
ATOM 2837 C C . ILE A 1 340 ? 10.448 18.095 27.078 1.00 9.00 340 ILE A C 1
ATOM 2838 O O . ILE A 1 340 ? 10.407 17.334 26.098 1.00 9.80 340 ILE A O 1
ATOM 2843 N N . ILE A 1 341 ? 9.687 19.168 27.182 1.00 9.01 341 ILE A N 1
ATOM 2844 C CA . ILE A 1 341 ? 8.793 19.562 26.093 1.00 9.26 341 ILE A CA 1
ATOM 2845 C C . ILE A 1 341 ? 9.605 19.877 24.822 1.00 9.82 341 ILE A C 1
ATOM 2846 O O . ILE A 1 341 ? 9.238 19.461 23.718 1.00 10.46 341 ILE A O 1
ATOM 2851 N N . ARG A 1 342 ? 10.688 20.622 25.008 1.00 9.72 342 ARG A N 1
ATOM 2852 C CA A ARG A 1 342 ? 11.530 21.007 23.837 0.70 11.17 342 ARG A CA 1
ATOM 2853 C CA B ARG A 1 342 ? 11.519 21.018 23.855 0.30 11.63 342 ARG A CA 1
ATOM 2854 C C . ARG A 1 342 ? 12.383 19.884 23.204 1.00 11.75 342 ARG A C 1
ATOM 2855 O O . ARG A 1 342 ? 13.025 20.052 22.138 1.00 14.63 342 ARG A O 1
ATOM 2870 N N . ALA A 1 343 ? 12.473 18.765 23.913 1.00 9.79 343 ALA A N 1
ATOM 2871 C CA . ALA A 1 343 ? 13.181 17.580 23.399 1.00 9.76 343 ALA A CA 1
ATOM 2872 C C . ALA A 1 343 ? 12.239 16.538 22.754 1.00 9.79 343 ALA A C 1
ATOM 2873 O O . ALA A 1 343 ? 12.692 15.561 22.218 1.00 10.75 343 ALA A O 1
ATOM 2875 N N . THR A 1 344 ? 10.938 16.778 22.917 1.00 9.35 344 THR A N 1
ATOM 2876 C CA . THR A 1 344 ? 9.937 15.804 22.425 1.00 9.73 344 THR A CA 1
ATOM 2877 C C . THR A 1 344 ? 9.044 16.514 21.401 1.00 9.76 344 THR A C 1
ATOM 2878 O O . THR A 1 344 ? 9.330 16.505 20.235 1.00 10.63 344 THR A O 1
ATOM 2882 N N . LYS A 1 345 ? 8.036 17.202 21.898 1.00 9.54 345 LYS A N 1
ATOM 2883 C CA . LYS A 1 345 ? 7.021 17.846 21.038 1.00 10.08 345 LYS A CA 1
ATOM 2884 C C . LYS A 1 345 ? 7.662 18.875 20.090 1.00 10.36 345 LYS A C 1
ATOM 2885 O O . LYS A 1 345 ? 7.357 18.908 18.908 1.00 10.92 345 LYS A O 1
ATOM 2891 N N . ALA A 1 346 ? 8.570 19.701 20.603 1.00 10.29 346 ALA A N 1
ATOM 2892 C CA . ALA A 1 346 ? 9.113 20.766 19.764 1.00 10.28 346 ALA A CA 1
ATOM 2893 C C . ALA A 1 346 ? 9.978 20.203 18.647 1.00 9.71 346 ALA A C 1
ATOM 2894 O O . ALA A 1 346 ? 9.973 20.723 17.537 1.00 10.69 346 ALA A O 1
ATOM 2896 N N . GLY A 1 347 ? 10.739 19.168 18.941 1.00 9.83 347 GLY A N 1
ATOM 2897 C CA . GLY A 1 347 ? 11.577 18.574 17.912 1.00 10.03 347 GLY A CA 1
ATOM 2898 C C . GLY A 1 347 ? 10.786 17.812 16.863 1.00 9.69 347 GLY A C 1
ATOM 2899 O O . GLY A 1 347 ? 11.142 17.827 15.688 1.00 10.33 347 GLY A O 1
ATOM 2900 N N . TYR A 1 348 ? 9.711 17.145 17.272 1.00 9.62 348 TYR A N 1
ATOM 2901 C CA . TYR A 1 348 ? 8.803 16.517 16.319 1.00 9.74 348 TYR A CA 1
ATOM 2902 C C . TYR A 1 348 ? 8.174 17.589 15.417 1.00 10.84 348 TYR A C 1
ATOM 2903 O O . TYR A 1 348 ? 8.011 17.365 14.229 1.00 12.56 348 TYR A O 1
ATOM 2912 N N . ASP A 1 349 ? 7.801 18.731 15.989 1.00 10.58 349 ASP A N 1
ATOM 2913 C CA . ASP A 1 349 ? 7.253 19.831 15.195 1.00 12.09 349 ASP A CA 1
ATOM 2914 C C . ASP A 1 349 ? 8.308 20.322 14.194 1.00 11.49 349 ASP A C 1
ATOM 2915 O O . ASP A 1 349 ? 7.989 20.583 13.026 1.00 13.00 349 ASP A O 1
ATOM 2920 N N . ALA A 1 350 ? 9.541 20.477 14.639 1.00 11.05 350 ALA A N 1
ATOM 2921 C CA . ALA A 1 350 ? 10.611 20.909 13.753 1.00 11.81 350 ALA A CA 1
ATOM 2922 C C . ALA A 1 350 ? 10.794 19.928 12.586 1.00 12.74 350 ALA A C 1
ATOM 2923 O O . ALA A 1 350 ? 11.035 20.368 11.468 1.00 14.11 350 ALA A O 1
ATOM 2925 N N . LEU A 1 351 ? 10.712 18.635 12.844 1.00 11.14 351 LEU A N 1
ATOM 2926 C CA . LEU A 1 351 ? 10.891 17.616 11.827 1.00 10.91 351 LEU A CA 1
ATOM 2927 C C . LEU A 1 351 ? 9.634 17.298 11.026 1.00 11.97 351 LEU A C 1
ATOM 2928 O O . LEU A 1 351 ? 9.712 16.589 10.026 1.00 14.69 351 LEU A O 1
ATOM 2933 N N . GLY A 1 352 ? 8.470 17.798 11.441 1.00 12.98 352 GLY A N 1
ATOM 2934 C CA . GLY A 1 352 ? 7.238 17.562 10.712 1.00 13.11 352 GLY A CA 1
ATOM 2935 C C . GLY A 1 352 ? 6.640 16.177 10.855 1.00 14.06 352 GLY A C 1
ATOM 2936 O O . GLY A 1 352 ? 5.947 15.771 9.947 1.00 17.06 352 GLY A O 1
ATOM 2937 N N . PHE A 1 353 ? 6.881 15.480 11.955 1.00 13.68 353 PHE A N 1
ATOM 2938 C CA . PHE A 1 353 ? 6.298 14.175 12.213 1.00 15.10 353 PHE A CA 1
ATOM 2939 C C . PHE A 1 353 ? 5.195 14.257 13.265 1.00 14.64 353 PHE A C 1
ATOM 2940 O O . PHE A 1 353 ? 5.264 15.065 14.191 1.00 14.73 353 PHE A O 1
ATOM 2948 N N . GLU A 1 354 ? 4.228 13.345 13.165 1.00 15.05 354 GLU A N 1
ATOM 2949 C CA . GLU A 1 354 ? 3.074 13.305 14.083 1.00 16.10 354 GLU A CA 1
ATOM 2950 C C . GLU A 1 354 ? 3.399 12.451 15.301 1.00 15.59 354 GLU A C 1
ATOM 2951 O O . GLU A 1 354 ? 2.980 11.302 15.437 1.00 18.38 354 GLU A O 1
ATOM 2957 N N . GLY A 1 355 ? 4.106 13.063 16.225 1.00 14.25 355 GLY A N 1
ATOM 2958 C CA . GLY A 1 355 ? 4.558 12.411 17.423 1.00 13.87 355 GLY A CA 1
ATOM 2959 C C . GLY A 1 355 ? 5.101 13.439 18.380 1.00 12.20 355 GLY A C 1
ATOM 2960 O O . GLY A 1 355 ? 4.841 14.639 18.230 1.00 13.17 355 GLY A O 1
ATOM 2961 N N . GLY A 1 356 ? 5.864 12.989 19.346 1.00 11.86 356 GLY A N 1
ATOM 2962 C CA . GLY A 1 356 ? 6.395 13.860 20.357 1.00 11.83 356 GLY A CA 1
ATOM 2963 C C . GLY A 1 356 ? 5.412 14.256 21.428 1.00 10.49 356 GLY A C 1
ATOM 2964 O O . GLY A 1 356 ? 5.703 15.107 22.249 1.00 10.82 356 GLY A O 1
ATOM 2965 N N . GLU A 1 357 ? 4.242 13.599 21.437 1.00 11.43 357 GLU A N 1
ATOM 2966 C CA A GLU A 1 357 ? 3.167 13.886 22.381 0.45 11.73 357 GLU A CA 1
ATOM 2967 C CA B GLU A 1 357 ? 3.190 13.908 22.379 0.55 11.68 357 GLU A CA 1
ATOM 2968 C C . GLU A 1 357 ? 2.384 12.634 22.639 1.00 12.11 357 GLU A C 1
ATOM 2969 O O . GLU A 1 357 ? 2.041 11.925 21.694 1.00 15.77 357 GLU A O 1
ATOM 2980 N N . ILE A 1 358 ? 2.052 12.362 23.890 1.00 11.64 358 ILE A N 1
ATOM 2981 C CA A ILE A 1 358 ? 1.148 11.271 24.177 0.51 12.58 358 ILE A CA 1
ATOM 2982 C CA B ILE A 1 358 ? 1.159 11.263 24.267 0.49 11.48 358 ILE A CA 1
ATOM 2983 C C . ILE A 1 358 ? -0.253 11.855 24.174 1.00 12.07 358 ILE A C 1
ATOM 2984 O O . ILE A 1 358 ? -0.746 12.392 25.165 1.00 12.77 358 ILE A O 1
ATOM 2993 N N . ALA A 1 359 ? -0.851 11.776 22.991 1.00 12.83 359 ALA A N 1
ATOM 2994 C CA . ALA A 1 359 ? -2.148 12.366 22.700 1.00 12.29 359 ALA A CA 1
ATOM 2995 C C . ALA A 1 359 ? -2.794 11.511 21.636 1.00 12.34 359 ALA A C 1
ATOM 2996 O O . ALA A 1 359 ? -2.131 10.955 20.770 1.00 13.34 359 ALA A O 1
ATOM 2998 N N . VAL A 1 360 ? -4.109 11.419 21.707 1.00 12.96 360 VAL A N 1
ATOM 2999 C CA . VAL A 1 360 ? -4.856 10.597 20.782 1.00 12.77 360 VAL A CA 1
ATOM 3000 C C . VAL A 1 360 ? -4.594 11.026 19.339 1.00 12.98 360 VAL A C 1
ATOM 3001 O O . VAL A 1 360 ? -4.635 12.218 19.009 1.00 15.02 360 VAL A O 1
ATOM 3005 N N . GLY A 1 361 ? -4.278 10.054 18.497 1.00 13.36 361 GLY A N 1
ATOM 3006 C CA . GLY A 1 361 ? -4.003 10.268 17.085 1.00 14.37 361 GLY A CA 1
ATOM 3007 C C . GLY A 1 361 ? -2.533 10.399 16.739 1.00 13.63 361 GLY A C 1
ATOM 3008 O O . GLY A 1 361 ? -2.177 10.296 15.552 1.00 16.69 361 GLY A O 1
ATOM 3009 N N . LYS A 1 362 ? -1.674 10.652 17.713 1.00 13.09 362 LYS A N 1
ATOM 3010 C CA . LYS A 1 362 ? -0.241 10.713 17.465 1.00 13.38 362 LYS A CA 1
ATOM 3011 C C . LYS A 1 362 ? 0.288 9.292 17.331 1.00 12.41 362 LYS A C 1
ATOM 3012 O O . LYS A 1 362 ? -0.234 8.364 17.948 1.00 12.63 362 LYS A O 1
ATOM 3018 N N . ASP A 1 363 ? 1.387 9.135 16.598 1.00 13.30 363 ASP A N 1
ATOM 3019 C CA . ASP A 1 363 ? 2.065 7.863 16.563 1.00 12.56 363 ASP A CA 1
ATOM 3020 C C . ASP A 1 363 ? 2.480 7.487 17.973 1.00 11.53 363 ASP A C 1
ATOM 3021 O O . ASP A 1 363 ? 2.867 8.343 18.785 1.00 11.90 363 ASP A O 1
ATOM 3026 N N . ALA A 1 364 ? 2.462 6.187 18.269 1.00 11.38 364 ALA A N 1
ATOM 3027 C CA . ALA A 1 364 ? 2.871 5.658 19.563 1.00 11.22 364 ALA A CA 1
ATOM 3028 C C . ALA A 1 364 ? 4.398 5.532 19.614 1.00 10.79 364 ALA A C 1
ATOM 3029 O O . ALA A 1 364 ? 4.976 4.443 19.639 1.00 11.87 364 ALA A O 1
ATOM 3031 N N . ASP A 1 365 ? 5.034 6.706 19.673 1.00 10.43 365 ASP A N 1
ATOM 3032 C CA . ASP A 1 365 ? 6.491 6.846 19.754 1.00 10.62 365 ASP A CA 1
ATOM 3033 C C . ASP A 1 365 ? 6.725 7.246 21.216 1.00 10.15 365 ASP A C 1
ATOM 3034 O O . ASP A 1 365 ? 6.451 8.380 21.616 1.00 10.92 365 ASP A O 1
ATOM 3039 N N . MET A 1 366 ? 7.144 6.292 22.039 1.00 9.90 366 MET A N 1
ATOM 3040 C CA . MET A 1 366 ? 7.095 6.437 23.492 1.00 10.06 366 MET A CA 1
ATOM 3041 C C . MET A 1 366 ? 8.284 5.803 24.152 1.00 9.75 366 MET A C 1
ATOM 3042 O O . MET A 1 366 ? 8.915 4.912 23.612 1.00 11.62 366 MET A O 1
ATOM 3047 N N . GLN A 1 367 ? 8.563 6.268 25.361 1.00 9.62 367 GLN A N 1
ATOM 3048 C CA . GLN A 1 367 ? 9.541 5.680 26.261 1.00 9.55 367 GLN A CA 1
ATOM 3049 C C . GLN A 1 367 ? 8.857 5.263 27.541 1.00 9.87 367 GLN A C 1
ATOM 3050 O O . GLN A 1 367 ? 8.065 6.033 28.096 1.00 10.65 367 GLN A O 1
ATOM 3056 N N . LEU A 1 368 ? 9.215 4.095 28.042 1.00 10.08 368 LEU A N 1
ATOM 3057 C CA . LEU A 1 368 ? 8.853 3.655 29.389 1.00 10.19 368 LEU A CA 1
ATOM 3058 C C . LEU A 1 368 ? 10.121 3.692 30.225 1.00 9.89 368 LEU A C 1
ATOM 3059 O O . LEU A 1 368 ? 11.099 3.023 29.862 1.00 10.69 368 LEU A O 1
ATOM 3064 N N . ILE A 1 369 ? 10.146 4.529 31.256 1.00 10.27 369 ILE A N 1
ATOM 3065 C CA . ILE A 1 369 ? 11.327 4.716 32.073 1.00 10.40 369 ILE A CA 1
ATOM 3066 C C . ILE A 1 369 ? 11.006 4.468 33.536 1.00 10.38 369 ILE A C 1
ATOM 3067 O O . ILE A 1 369 ? 9.870 4.582 33.972 1.00 11.31 369 ILE A O 1
ATOM 3072 N N . ASP A 1 370 ? 12.029 4.157 34.312 1.00 11.26 370 ASP A N 1
ATOM 3073 C CA . ASP A 1 370 ? 11.828 3.982 35.732 1.00 11.65 370 ASP A CA 1
ATOM 3074 C C . ASP A 1 370 ? 11.400 5.288 36.409 1.00 11.26 370 ASP A C 1
ATOM 3075 O O . ASP A 1 370 ? 11.896 6.364 36.107 1.00 12.49 370 ASP A O 1
ATOM 3080 N N . LEU A 1 371 ? 10.486 5.163 37.374 1.00 11.27 371 LEU A N 1
ATOM 3081 C CA . LEU A 1 371 ? 10.073 6.272 38.222 1.00 11.83 371 LEU A CA 1
ATOM 3082 C C . LEU A 1 371 ? 11.159 6.559 39.249 1.00 12.04 371 LEU A C 1
ATOM 3083 O O . LEU A 1 371 ? 11.517 5.678 40.028 1.00 13.38 371 LEU A O 1
ATOM 3088 N N . PRO A 1 372 ? 11.706 7.799 39.302 1.00 12.70 372 PRO A N 1
ATOM 3089 C CA . PRO A 1 372 ? 12.659 8.121 40.368 1.00 14.43 372 PRO A CA 1
ATOM 3090 C C . PRO A 1 372 ? 12.033 7.856 41.721 1.00 13.46 372 PRO A C 1
ATOM 3091 O O . PRO A 1 372 ? 10.910 8.239 41.980 1.00 13.64 372 PRO A O 1
ATOM 3095 N N . GLU A 1 373 ? 12.785 7.211 42.593 1.00 15.00 373 GLU A N 1
ATOM 3096 C CA . GLU A 1 373 ? 12.250 6.756 43.872 1.00 14.73 373 GLU A CA 1
ATOM 3097 C C . GLU A 1 373 ? 12.061 7.897 44.883 1.00 14.98 373 GLU A C 1
ATOM 3098 O O . GLU A 1 373 ? 12.791 8.891 44.887 1.00 14.81 373 GLU A O 1
ATOM 3104 N N . GLY A 1 374 ? 11.098 7.709 45.774 1.00 14.89 374 GLY A N 1
ATOM 3105 C CA . GLY A 1 374 ? 10.909 8.603 46.904 1.00 15.09 374 GLY A CA 1
ATOM 3106 C C . GLY A 1 374 ? 10.384 9.966 46.552 1.00 13.33 374 GLY A C 1
ATOM 3107 O O . GLY A 1 374 ? 10.559 10.908 47.318 1.00 13.84 374 GLY A O 1
ATOM 3108 N N . LEU A 1 375 ? 9.707 10.090 45.422 1.00 14.24 375 LEU A N 1
ATOM 3109 C CA . LEU A 1 375 ? 9.284 11.390 44.912 1.00 13.96 375 LEU A CA 1
ATOM 3110 C C . LEU A 1 375 ? 8.235 12.001 45.825 1.00 14.81 375 LEU A C 1
ATOM 3111 O O . LEU A 1 375 ? 7.168 11.430 46.020 1.00 21.30 375 LEU A O 1
ATOM 3116 N N . THR A 1 376 ? 8.513 13.155 46.405 1.00 13.07 376 THR A N 1
ATOM 3117 C CA . THR A 1 376 ? 7.560 13.844 47.246 1.00 13.50 376 THR A CA 1
ATOM 3118 C C . THR A 1 376 ? 6.599 14.730 46.465 1.00 14.21 376 THR A C 1
ATOM 3119 O O . THR A 1 376 ? 5.405 14.688 46.685 1.00 17.39 376 THR A O 1
ATOM 3123 N N . ASN A 1 377 ? 7.135 15.534 45.559 1.00 14.11 377 ASN A N 1
ATOM 3124 C CA . ASN A 1 377 ? 6.401 16.572 44.859 1.00 14.36 377 ASN A CA 1
ATOM 3125 C C . ASN A 1 377 ? 6.343 16.176 43.395 1.00 13.95 377 ASN A C 1
ATOM 3126 O O . ASN A 1 377 ? 7.345 16.227 42.688 1.00 13.46 377 ASN A O 1
ATOM 3131 N N . VAL A 1 378 ? 5.164 15.790 42.938 1.00 14.60 378 VAL A N 1
ATOM 3132 C CA A VAL A 1 378 ? 5.045 15.306 41.543 0.50 14.98 378 VAL A CA 1
ATOM 3133 C CA B VAL A 1 378 ? 5.034 15.305 41.559 0.50 15.58 378 VAL A CA 1
ATOM 3134 C C . VAL A 1 378 ? 5.477 16.355 40.482 1.00 13.52 378 VAL A C 1
ATOM 3135 O O . VAL A 1 378 ? 5.934 16.015 39.387 1.00 13.36 378 VAL A O 1
ATOM 3142 N N . GLU A 1 379 ? 5.353 17.643 40.814 1.00 13.19 379 GLU A N 1
ATOM 3143 C CA A GLU A 1 379 ? 5.767 18.668 39.867 0.54 13.47 379 GLU A CA 1
ATOM 3144 C CA B GLU A 1 379 ? 5.775 18.674 39.874 0.46 12.76 379 GLU A CA 1
ATOM 3145 C C . GLU A 1 379 ? 7.281 18.653 39.631 1.00 11.94 379 GLU A C 1
ATOM 3146 O O . GLU A 1 379 ? 7.745 19.239 38.659 1.00 13.10 379 GLU A O 1
ATOM 3157 N N . ASP A 1 380 ? 8.034 18.002 40.522 1.00 11.64 380 ASP A N 1
ATOM 3158 C CA . ASP A 1 380 ? 9.466 17.845 40.351 1.00 11.02 380 ASP A CA 1
ATOM 3159 C C . ASP A 1 380 ? 9.817 16.712 39.371 1.00 10.99 380 ASP A C 1
ATOM 3160 O O . ASP A 1 380 ? 11.011 16.453 39.138 1.00 10.82 380 ASP A O 1
ATOM 3165 N N . LEU A 1 381 ? 8.816 16.015 38.825 1.00 11.30 381 LEU A N 1
ATOM 3166 C CA . LEU A 1 381 ? 9.088 14.821 38.055 1.00 11.09 381 LEU A CA 1
ATOM 3167 C C . LEU A 1 381 ? 9.996 15.102 36.858 1.00 10.19 381 LEU A C 1
ATOM 3168 O O . LEU A 1 381 ? 10.879 14.307 36.576 1.00 10.41 381 LEU A O 1
ATOM 3173 N N . TYR A 1 382 ? 9.775 16.192 36.130 1.00 9.46 382 TYR A N 1
ATOM 3174 C CA . TYR A 1 382 ? 10.574 16.469 34.950 1.00 9.56 382 TYR A CA 1
ATOM 3175 C C . TYR A 1 382 ? 12.048 16.577 35.313 1.00 9.07 382 TYR A C 1
ATOM 3176 O O . TYR A 1 382 ? 12.916 16.043 34.631 1.00 9.43 382 TYR A O 1
ATOM 3185 N N . LEU A 1 383 ? 12.349 17.296 36.394 1.00 9.24 383 LEU A N 1
ATOM 3186 C CA . LEU A 1 383 ? 13.728 17.440 36.826 1.00 8.84 383 LEU A CA 1
ATOM 3187 C C . LEU A 1 383 ? 14.334 16.091 37.172 1.00 8.85 383 LEU A C 1
ATOM 3188 O O . LEU A 1 383 ? 15.444 15.770 36.748 1.00 9.23 383 LEU A O 1
ATOM 3193 N N . HIS A 1 384 ? 13.640 15.295 37.969 1.00 9.14 384 HIS A N 1
ATOM 3194 C CA . HIS A 1 384 ? 14.189 14.011 38.382 1.00 9.82 384 HIS A CA 1
ATOM 3195 C C . HIS A 1 384 ? 14.315 13.037 37.214 1.00 9.36 384 HIS A C 1
ATOM 3196 O O . HIS A 1 384 ? 15.228 12.211 37.215 1.00 10.17 384 HIS A O 1
ATOM 3203 N N . VAL A 1 385 ? 13.451 13.134 36.203 1.00 9.58 385 VAL A N 1
ATOM 3204 C CA . VAL A 1 385 ? 13.647 12.333 35.002 1.00 9.47 385 VAL A CA 1
ATOM 3205 C C . VAL A 1 385 ? 14.999 12.674 34.376 1.00 9.50 385 VAL A C 1
ATOM 3206 O O . VAL A 1 385 ? 15.766 11.794 33.982 1.00 10.03 385 VAL A O 1
ATOM 3210 N N . ILE A 1 386 ? 15.310 13.964 34.214 1.00 9.02 386 ILE A N 1
ATOM 3211 C CA . ILE A 1 386 ? 16.594 14.344 33.603 1.00 9.22 386 ILE A CA 1
ATOM 3212 C C . ILE A 1 386 ? 17.754 13.877 34.463 1.00 9.31 386 ILE A C 1
ATOM 3213 O O . ILE A 1 386 ? 18.750 13.381 33.935 1.00 10.68 386 ILE A O 1
ATOM 3218 N N . LEU A 1 387 ? 17.671 14.079 35.779 1.00 9.44 387 LEU A N 1
ATOM 3219 C CA . LEU A 1 387 ? 18.822 13.808 36.618 1.00 10.06 387 LEU A CA 1
ATOM 3220 C C . LEU A 1 387 ? 19.135 12.330 36.757 1.00 10.17 387 LEU A C 1
ATOM 3221 O O . LEU A 1 387 ? 20.298 11.970 36.877 1.00 11.57 387 LEU A O 1
ATOM 3226 N N . HIS A 1 388 ? 18.098 11.481 36.831 1.00 9.91 388 HIS A N 1
ATOM 3227 C CA . HIS A 1 388 ? 18.306 10.109 37.216 1.00 10.76 388 HIS A CA 1
ATOM 3228 C C . HIS A 1 388 ? 18.221 9.083 36.109 1.00 11.31 388 HIS A C 1
ATOM 3229 O O . HIS A 1 388 ? 18.612 7.938 36.317 1.00 14.32 388 HIS A O 1
ATOM 3236 N N A THR A 1 389 ? 17.736 9.474 34.937 0.50 11.25 389 THR A N 1
ATOM 3237 N N B THR A 1 389 ? 17.711 9.424 34.952 0.50 11.43 389 THR A N 1
ATOM 3238 C CA A THR A 1 389 ? 17.597 8.570 33.785 0.50 11.60 389 THR A CA 1
ATOM 3239 C CA B THR A 1 389 ? 17.368 8.344 34.044 0.50 11.68 389 THR A CA 1
ATOM 3240 C C A THR A 1 389 ? 18.714 8.691 32.749 0.50 13.00 389 THR A C 1
ATOM 3241 C C B THR A 1 389 ? 18.610 7.725 33.448 0.50 12.44 389 THR A C 1
ATOM 3242 O O A THR A 1 389 ? 19.079 9.800 32.318 0.50 12.62 389 THR A O 1
ATOM 3243 O O B THR A 1 389 ? 19.462 8.451 33.000 0.50 13.58 389 THR A O 1
ATOM 3250 N N A THR A 1 390 ? 19.199 7.528 32.294 0.50 11.32 390 THR A N 1
ATOM 3251 N N B THR A 1 390 ? 18.711 6.400 33.433 0.50 12.68 390 THR A N 1
ATOM 3252 C CA A THR A 1 390 ? 20.139 7.490 31.218 0.50 12.77 390 THR A CA 1
ATOM 3253 C CA B THR A 1 390 ? 19.845 5.768 32.752 0.50 16.94 390 THR A CA 1
ATOM 3254 C C A THR A 1 390 ? 19.675 6.505 30.152 0.50 10.76 390 THR A C 1
ATOM 3255 C C B THR A 1 390 ? 19.466 5.636 31.275 0.50 20.01 390 THR A C 1
ATOM 3256 O O A THR A 1 390 ? 20.064 6.686 28.993 0.50 17.59 390 THR A O 1
ATOM 3257 O O B THR A 1 390 ? 19.650 6.567 30.486 0.50 27.43 390 THR A O 1
ATOM 3264 N N A LYS A 1 391 ? 18.861 5.486 30.492 0.50 17.41 391 LYS A N 1
ATOM 3265 N N B LYS A 1 391 ? 18.888 4.513 30.904 0.50 21.17 391 LYS A N 1
ATOM 3266 C CA A LYS A 1 391 ? 18.299 4.475 29.503 0.50 16.18 391 LYS A CA 1
ATOM 3267 C CA B LYS A 1 391 ? 18.155 4.562 29.679 0.50 31.10 391 LYS A CA 1
ATOM 3268 C C A LYS A 1 391 ? 16.893 3.930 29.809 0.50 15.63 391 LYS A C 1
ATOM 3269 C C B LYS A 1 391 ? 16.808 3.953 29.871 0.50 21.64 391 LYS A C 1
ATOM 3270 O O A LYS A 1 391 ? 16.660 3.214 30.816 0.50 18.45 391 LYS A O 1
ATOM 3271 O O B LYS A 1 391 ? 16.506 3.323 30.901 0.50 21.77 391 LYS A O 1
ATOM 3282 N N . PRO A 1 392 ? 15.950 4.205 28.902 1.00 14.66 392 PRO A N 1
ATOM 3283 C CA . PRO A 1 392 ? 14.613 3.685 29.044 1.00 13.15 392 PRO A CA 1
ATOM 3284 C C . PRO A 1 392 ? 14.588 2.179 29.154 1.00 13.38 392 PRO A C 1
ATOM 3285 O O . PRO A 1 392 ? 15.439 1.484 28.608 1.00 14.88 392 PRO A O 1
ATOM 3289 N N . LYS A 1 393 ? 13.574 1.681 29.837 1.00 12.77 393 LYS A N 1
ATOM 3290 C CA . LYS A 1 393 ? 13.312 0.252 29.854 1.00 15.14 393 LYS A CA 1
ATOM 3291 C C . LYS A 1 393 ? 12.718 -0.261 28.553 1.00 14.06 393 LYS A C 1
ATOM 3292 O O . LYS A 1 393 ? 13.045 -1.374 28.122 1.00 16.25 393 LYS A O 1
ATOM 3298 N N . LYS A 1 394 ? 11.847 0.528 27.931 1.00 12.64 394 LYS A N 1
ATOM 3299 C CA . LYS A 1 394 ? 11.244 0.162 26.659 1.00 12.58 394 LYS A CA 1
ATOM 3300 C C . LYS A 1 394 ? 11.140 1.429 25.818 1.00 11.18 394 LYS A C 1
ATOM 3301 O O . LYS A 1 394 ? 10.912 2.515 26.354 1.00 11.53 394 LYS A O 1
ATOM 3307 N N . VAL A 1 395 ? 11.304 1.267 24.508 1.00 11.31 395 VAL A N 1
ATOM 3308 C CA . VAL A 1 395 ? 11.145 2.337 23.549 1.00 10.99 395 VAL A CA 1
ATOM 3309 C C . VAL A 1 395 ? 10.299 1.811 22.407 1.00 11.74 395 VAL A C 1
ATOM 3310 O O . VAL A 1 395 ? 10.572 0.747 21.863 1.00 14.48 395 VAL A O 1
ATOM 3314 N N . TYR A 1 396 ? 9.254 2.554 22.084 1.00 11.14 396 TYR A N 1
ATOM 3315 C CA . TYR A 1 396 ? 8.306 2.190 21.039 1.00 11.80 396 TYR A CA 1
ATOM 3316 C C . TYR A 1 396 ? 8.392 3.199 19.902 1.00 10.96 396 TYR A C 1
ATOM 3317 O O . TYR A 1 396 ? 8.442 4.406 20.145 1.00 11.19 396 TYR A O 1
ATOM 3326 N N . ILE A 1 397 ? 8.383 2.699 18.666 1.00 11.46 397 ILE A N 1
ATOM 3327 C CA . ILE A 1 397 ? 8.262 3.527 17.477 1.00 12.07 397 ILE A CA 1
ATOM 3328 C C . ILE A 1 397 ? 7.052 3.005 16.727 1.00 11.98 397 ILE A C 1
ATOM 3329 O O . ILE A 1 397 ? 7.002 1.834 16.345 1.00 12.87 397 ILE A O 1
ATOM 3334 N N . GLN A 1 398 ? 6.043 3.855 16.563 1.00 12.45 398 GLN A N 1
ATOM 3335 C CA A GLN A 1 398 ? 4.753 3.458 15.998 0.60 13.54 398 GLN A CA 1
ATOM 3336 C CA B GLN A 1 398 ? 4.792 3.448 15.951 0.40 12.71 398 GLN A CA 1
ATOM 3337 C C . GLN A 1 398 ? 4.258 2.173 16.639 1.00 14.21 398 GLN A C 1
ATOM 3338 O O . GLN A 1 398 ? 3.748 1.268 15.983 1.00 15.46 398 GLN A O 1
ATOM 3349 N N . GLY A 1 399 ? 4.378 2.125 17.964 1.00 13.38 399 GLY A N 1
ATOM 3350 C CA . GLY A 1 399 ? 3.863 1.029 18.746 1.00 15.15 399 GLY A CA 1
ATOM 3351 C C . GLY A 1 399 ? 4.715 -0.221 18.806 1.00 15.06 399 GLY A C 1
ATOM 3352 O O . GLY A 1 399 ? 4.382 -1.131 19.564 1.00 17.83 399 GLY A O 1
ATOM 3353 N N . GLU A 1 400 ? 5.806 -0.266 18.045 1.00 14.94 400 GLU A N 1
ATOM 3354 C CA . GLU A 1 400 ? 6.661 -1.447 18.021 1.00 15.02 400 GLU A CA 1
ATOM 3355 C C . GLU A 1 400 ? 7.791 -1.251 19.014 1.00 14.09 400 GLU A C 1
ATOM 3356 O O . GLU A 1 400 ? 8.495 -0.256 18.942 1.00 14.59 400 GLU A O 1
ATOM 3362 N N . GLU A 1 401 ? 7.951 -2.192 19.943 1.00 14.75 401 GLU A N 1
ATOM 3363 C CA . GLU A 1 401 ? 8.959 -2.098 20.981 1.00 16.03 401 GLU A CA 1
ATOM 3364 C C . GLU A 1 401 ? 10.303 -2.516 20.421 1.00 16.51 401 GLU A C 1
ATOM 3365 O O . GLU A 1 401 ? 10.399 -3.535 19.756 1.00 18.55 401 GLU A O 1
ATOM 3371 N N . HIS A 1 402 ? 11.350 -1.761 20.750 1.00 17.81 402 HIS A N 1
ATOM 3372 C CA . HIS A 1 402 ? 12.710 -2.017 20.241 1.00 20.99 402 HIS A CA 1
ATOM 3373 C C . HIS A 1 402 ? 13.721 -2.388 21.329 1.00 25.34 402 HIS A C 1
ATOM 3374 O O . HIS A 1 402 ? 13.543 -2.087 22.504 1.00 33.75 402 HIS A O 1
#